Protein 8VGA (pdb70)

Radius of gyration: 30.08 Å; Cα contacts (8 Å, |Δi|>4): 1041; chains: 2; bounding box: 79×52×91 Å

Organism: Selaginella moellendorffii (NCBI:txid88036)

InterPro domains:
  IPR001019 Guanine nucleotide binding protein, alpha subunit [PF00503] (18-363)
  IPR001019 Guanine nucleotide binding protein, alpha subunit [PR00318] (39-54)
  IPR001019 Guanine nucleotide binding protein, alpha subunit [PR00318] (177-199)
  IPR001019 Guanine nucleotide binding protein, alpha subunit [PR00318] (206-223)
  IPR001019 Guanine nucleotide binding protein, alpha subunit [PR00318] (228-256)
  IPR001019 Guanine nucleotide binding protein, alpha subunit [PR00318] (274-283)
  IPR001019 Guanine nucleotide binding protein, alpha subunit [PS51882] (36-373)
  IPR001019 Guanine nucleotide binding protein, alpha subunit [PTHR10218] (12-364)
  IPR001019 Guanine nucleotide binding protein, alpha subunit [SM00275] (17-370)
  IPR001019 Guanine nucleotide binding protein, alpha subunit [cd00066] (38-361)
  IPR002976 Plant G-protein, alpha subunit [PR01242] (25-34)
  IPR002976 Plant G-protein, alpha subunit [PR01242] (75-88)
  IPR002976 Plant G-protein, alpha subunit [PR01242] (113-127)
  IPR002976 Plant G-protein, alpha subunit [PR01242] (261-272)
  IPR002976 Plant G-protein, alpha subunit [PR01242] (311-326)
  IPR011025 G protein alpha subunit, helical insertion [G3DSA:1.10.400.10] (66-190)
  IPR011025 G protein alpha subunit, helical insertion [SSF47895] (65-191)
  IPR027417 P-loop containing nucleoside triphosphate hydrolase [G3DSA:3.40.50.300] (39-362)
  IPR027417 P-loop containing nucleoside triphosphate hydrolase [SSF52540] (34-363)

Secondary structure (DSSP, 8-state):
-EEEEEEE-STTSSHHHHHHHHHHHHS----HHHHHTTHHHHHHHHHHHHHHHHHHHHHHHHH--SSTT---HHHHHHHHHHHHHHH-SS-----HHHHHHHHHHHTSHHHHHHHTTGGGTT--TTHHHHHHTHHHHTSTT----HHHHHH------SEEEEEEEETTEEEEEEEE--SGGGGGGGGGGGTTEEEEEEEEEGGGTT-B-SS-TTSBHHHHHHHHHHHHHTSGGGTT-EEEEEEE-HHHHHHHHHHS-GGGSGGGTT--PPPSSHHHHHHHHHHHHHHHHHHHHHHT-TTHHHH--EEEEE--TT-HHHHHHHHHHHHHHHHHHT--/--EEEEEEEESTTSSHHHHHHHHHHHHS----HHHHHTTHHHHHHHHHHHHHHHHHHHHHHHHH-TTSTT---HHHHHHHHHHHHHHHSSS-----HHHHHHHHHHHTSHHHHHHHHTGGGTT--TTHHHHHHTHHHHHSTT----HHHHHH------SEEEEEEEETTEEEEEEEE--SGGGGGGGGGGGTTEEEEEEEEETTGGG-B-SS-TTSBHHHHHHHHHHHHHTSGGGTT-EEEEEEE-HHHHHHHHHHS-GGGSGGGTT-----SSHHHHHHHHHHHHHHHHHHHHHHT-TTGGGT--EEEEE--TT-HHHHHHHHHHHHHHHHHTT--

Solvent-accessible surface area: 32639 Å² total; per-residue (Å²): 154,58,69,39,22,0,0,0,0,2,12,34,0,9,11,31,24,0,13,18,0,1,50,34,60,54,51,126,14,17,35,86,115,70,13,84,102,37,28,77,40,0,11,55,12,1,13,77,2,0,51,30,0,24,85,9,0,60,70,15,41,175,145,60,119,92,34,89,17,55,9,143,160,73,7,58,80,29,0,117,148,2,7,101,44,36,90,36,150,130,180,72,62,4,21,114,128,30,1,84,32,0,42,64,0,33,79,2,77,3,0,58,2,0,56,101,68,29,46,96,30,41,22,13,82,5,2,96,49,2,2,83,15,3,72,95,2,7,95,124,117,25,85,2,66,77,98,0,0,10,33,7,69,74,128,32,63,39,69,42,73,28,62,10,133,98,115,79,91,22,50,81,0,32,6,0,2,3,24,88,112,20,45,183,73,9,108,128,9,11,102,72,17,100,10,0,2,0,0,1,1,1,2,2,0,25,32,55,7,110,62,57,112,74,46,25,15,1,16,10,0,22,88,13,0,28,64,6,4,153,60,109,48,0,95,161,12,29,0,17,0,0,0,3,27,40,47,50,0,68,134,36,13,52,66,42,36,0,4,51,1,111,33,0,56,89,10,68,93,29,118,45,87,50,94,132,39,3,69,60,0,12,92,32,0,35,73,36,1,44,85,7,16,92,159,22,0,127,35,77,55,134,27,10,19,15,47,35,9,63,0,9,4,56,27,66,188,59,0,110,140,2,26,78,50,12,68,129,45,50,117,132,56,107,75,132,199,113,38,66,34,21,0,0,0,0,2,11,33,0,11,10,31,24,0,13,18,0,2,55,36,55,55,56,144,19,25,50,88,109,82,23,89,90,30,30,80,40,0,11,54,11,1,16,80,1,0,54,30,0,23,86,6,0,52,90,30,43,169,105,49,124,88,32,88,14,57,12,148,177,66,4,47,92,43,0,117,150,1,8,98,38,36,89,36,158,114,192,69,65,5,25,97,119,31,4,90,27,0,42,77,0,32,78,3,96,4,0,50,2,0,57,103,34,33,50,94,35,39,22,12,84,3,3,92,53,2,2,80,16,4,80,97,2,6,83,127,114,26,81,2,68,76,100,0,0,11,34,6,69,80,130,35,59,38,68,46,70,28,56,10,142,90,107,79,86,27,52,63,0,33,6,0,3,3,24,87,114,24,45,186,77,8,109,128,10,11,116,70,16,105,12,0,4,0,0,1,0,1,3,3,1,28,36,48,5,111,60,59,112,61,47,30,12,1,26,9,1,24,90,12,0,23,61,6,4,157,61,111,52,0,93,149,10,31,0,18,0,0,0,3,29,38,60,57,0,74,158,35,9,64,81,29,8,0,0,34,2,101,37,0,56,91,6,93,56,22,150,46,103,106,87,113,52,2,60,53,0,15,108,34,0,35,64,39,1,42,70,2,13,95,160,22,0,124,29,71,58,128,24,9,22,15,49,36,7,61,0,8,5,57,46,72,161,39,0,119,120,2,27,78,55,15,60,136,38,52,122,123,49,105,74,146

Foldseek 3Di:
DAAEEEEAFAAPLQQVLLVLLCCCPFHDDDDQVVLQVCLLLLQLLQLVQLQQLLVLLVVQCVVDVVPQSDWDVVLNVLSVVSNVVSVDPPRDGAADVNLVSLLVNCPTRNSVVSVVVCQLTVRQPCHCVCNVVVNLSHDPPRGDDSLSVSSRDDQFQDKDWDWGDDDNHIYIYIGWGRHPVRVVVVVVVLASHQEYAYRGELLQQSHADPVDRVHGSRVVRLVVLLVVLQDPSCQQHAYEYAHEPLVNLLVVCVPPPNCSHVVCVVPDADDDDSVVRSVVVVVVVVVVSVVSNPVRHVVAVVRYYYHYHYAYSSDSVRSVVVVVVVVVVCVVVVHD/DLAAEEEEAFAFPLQSVLLVLLCCVPFHVHDDQVVLQVCLVLLQLLLLVQLLQLLVLLVVVCVVPVVCQSPWDVVLNVLSVVSNVVSVDPDDDGAADVNLVSLLVNCPTRNSVVSVVVPQLTDRQPCNCVCSVVVNQSHDPPHGDDSLSVSSRDDQFQDKDWDWGDDDNHIYIYMDWGRHPVRCVVVVVVLANHQEYEYRAALQQQSHADPVDRVHRRNVVRLVVLLVVLLDPSCQQHAYEYAHEPLVNLLVVCVPDPSCVGPVCVVDDQDDDDSVVRSVSSVVVVVVVNVVSNPVSHVCAVVRYYYHYHHAYSSDSVRSVVVVVVVVVVCVVVVHD

Structure (mmCIF, N/CA/C/O backbone):
data_8VGA
#
_entry.id   8VGA
#
_cell.length_a   109.055
_cell.length_b   61.468
_cell.length_c   111.871
_cell.angle_alpha   90.000
_cell.angle_beta   115.230
_cell.angle_gamma   90.000
#
_symmetry.space_group_name_H-M   'P 1 21 1'
#
loop_
_entity.id
_entity.type
_entity.pdbx_description
1 polymer 'Guanine nucleotide-binding protein alpha subunit'
2 non-polymer 'MAGNESIUM ION'
3 non-polymer "5'-GUANOSINE-DIPHOSPHATE-MONOTHIOPHOSPHATE"
4 water water
#
loop_
_atom_site.group_PDB
_atom_site.id
_atom_site.type_symbol
_atom_site.label_atom_id
_atom_site.label_alt_id
_atom_site.label_comp_id
_atom_site.label_asym_id
_atom_site.label_entity_id
_atom_site.label_seq_id
_atom_site.pdbx_PDB_ins_code
_atom_site.Cartn_x
_atom_site.Cartn_y
_atom_site.Cartn_z
_atom_site.occupancy
_atom_site.B_iso_or_equiv
_atom_site.auth_seq_id
_atom_site.auth_comp_id
_atom_site.auth_asym_id
_atom_site.auth_atom_id
_atom_site.pdbx_PDB_model_num
ATOM 1 N N . ASN A 1 36 ? 140.16276 1.42981 131.09281 1.000 96.08645 36 ASN A N 1
ATOM 2 C CA . ASN A 1 36 ? 139.98561 1.33780 132.53748 1.000 98.58286 36 ASN A CA 1
ATOM 3 C C . ASN A 1 36 ? 141.27097 0.86238 133.22447 1.000 93.82423 36 ASN A C 1
ATOM 4 O O . ASN A 1 36 ? 141.63496 -0.31341 133.15139 1.000 98.75556 36 ASN A O 1
ATOM 9 N N . VAL A 1 37 ? 141.93249 1.78649 133.91903 1.000 81.07907 37 VAL A N 1
ATOM 10 C CA . VAL A 1 37 ? 143.30699 1.62534 134.37635 1.000 69.38183 37 VAL A CA 1
ATOM 11 C C . VAL A 1 37 ? 143.34675 1.73972 135.89606 1.000 68.04590 37 VAL A C 1
ATOM 12 O O . VAL A 1 37 ? 142.93659 2.76151 136.45726 1.000 73.09170 37 VAL A O 1
ATOM 16 N N . TYR A 1 38 ? 143.88535 0.71527 136.55384 1.000 62.83795 38 TYR A N 1
ATOM 17 C CA . TYR A 1 38 ? 143.95168 0.66082 138.00876 1.000 60.30118 38 TYR A CA 1
ATOM 18 C C . TYR A 1 38 ? 145.21691 1.36461 138.48687 1.000 59.55203 38 TYR A C 1
ATOM 19 O O . TYR A 1 38 ? 146.32694 0.98934 138.09195 1.000 60.48098 38 TYR A O 1
ATOM 28 N N . LYS A 1 39 ? 145.04429 2.39118 139.32835 1.000 57.45562 39 LYS A N 1
ATOM 29 C CA . LYS A 1 39 ? 146.14672 3.24136 139.77852 1.000 51.78338 39 LYS A CA 1
ATOM 30 C C . LYS A 1 39 ? 146.78876 2.68675 141.04521 1.000 48.76751 39 LYS A C 1
ATOM 31 O O . LYS A 1 39 ? 146.11435 2.49650 142.06259 1.000 50.51514 39 LYS A O 1
ATOM 37 N N . LEU A 1 40 ? 148.09441 2.46753 140.99078 1.000 46.64808 40 LEU A N 1
ATOM 38 C CA . LEU A 1 40 ? 148.87698 2.08420 142.15234 1.000 47.12785 40 LEU A CA 1
ATOM 39 C C . LEU A 1 40 ? 149.76667 3.24719 142.57814 1.000 49.81297 40 LEU A C 1
ATOM 40 O O . LEU A 1 40 ? 150.23201 4.03478 141.74405 1.000 51.98040 40 LEU A O 1
ATOM 45 N N . LEU A 1 41 ? 149.99349 3.35162 143.88940 1.000 43.07043 41 LEU A N 1
ATOM 46 C CA . LEU A 1 41 ? 150.68799 4.49184 144.47430 1.000 39.02301 41 LEU A CA 1
ATOM 47 C C . LEU A 1 41 ? 151.78238 3.98343 145.39426 1.000 41.79356 41 LEU A C 1
ATOM 48 O O . LEU A 1 41 ? 151.49662 3.30386 146.39003 1.000 42.75042 41 LEU A O 1
ATOM 53 N N . LEU A 1 42 ? 153.03262 4.29858 145.04932 1.000 38.22553 42 LEU A N 1
ATOM 54 C CA . LEU A 1 42 ? 154.16790 3.94612 145.88675 1.000 34.58843 42 LEU A CA 1
ATOM 55 C C . LEU A 1 42 ? 154.35716 5.02856 146.94643 1.000 34.97922 42 LEU A C 1
ATOM 56 O O . LEU A 1 42 ? 154.51194 6.21044 146.62365 1.000 36.30464 42 LEU A O 1
ATOM 61 N N . LEU A 1 43 ? 154.31754 4.62953 148.20893 1.000 36.42307 43 LEU A N 1
ATOM 62 C CA . LEU A 1 43 ? 154.48117 5.54729 149.31686 1.000 34.88691 43 LEU A CA 1
ATOM 63 C C . LEU A 1 43 ? 155.45305 4.93986 150.31865 1.000 39.32313 43 LEU A C 1
ATOM 64 O O . LEU A 1 43 ? 155.62511 3.71872 150.39565 1.000 45.49602 43 LEU A O 1
ATOM 69 N N . GLY A 1 44 ? 156.08031 5.80950 151.08465 1.000 34.98211 44 GLY A N 1
ATOM 70 C CA . GLY A 1 44 ? 156.98353 5.41736 152.14705 1.000 29.08456 44 GLY A CA 1
ATOM 71 C C . GLY A 1 44 ? 157.99019 6.52156 152.35257 1.000 37.38972 44 GLY A C 1
ATOM 72 O O . GLY A 1 44 ? 158.07310 7.46323 151.56906 1.000 44.22769 44 GLY A O 1
ATOM 73 N N . SER A 1 45 ? 158.74925 6.41026 153.44050 1.000 38.18781 45 SER A N 1
ATOM 74 C CA . SER A 1 45 ? 159.72143 7.44758 153.76407 1.000 34.09960 45 SER A CA 1
ATOM 75 C C . SER A 1 45 ? 160.92160 7.35986 152.82323 1.000 41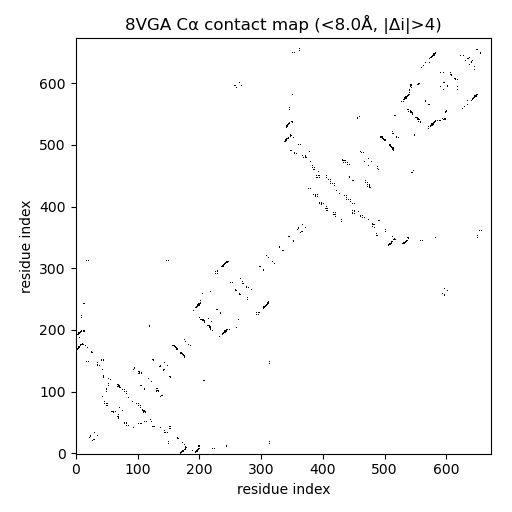.16526 45 SER A C 1
ATOM 76 O O . SER A 1 45 ? 161.01190 6.48917 151.95223 1.000 38.44433 45 SER A O 1
ATOM 79 N N . GLY A 1 46 ? 161.85439 8.28979 152.98031 1.000 40.13722 46 GLY A N 1
ATOM 80 C CA . GLY A 1 46 ? 162.92201 8.40433 152.01321 1.000 40.83725 46 GLY A CA 1
ATOM 81 C C . GLY A 1 46 ? 163.87158 7.22561 152.10382 1.000 42.05814 46 GLY A C 1
ATOM 82 O O . GLY A 1 46 ? 164.22234 6.76534 153.19198 1.000 38.27533 46 GLY A O 1
ATOM 83 N N . GLU A 1 47 ? 164.29907 6.75106 150.93239 1.000 35.91359 47 GLU A N 1
ATOM 84 C CA . GLU A 1 47 ? 165.12847 5.55848 150.76483 1.000 50.13560 47 GLU A CA 1
ATOM 85 C C . GLU A 1 47 ? 164.48952 4.27821 151.30118 1.000 47.24572 47 GLU A C 1
ATOM 86 O O . GLU A 1 47 ? 165.21140 3.34094 151.65332 1.000 46.78517 47 GLU A O 1
ATOM 92 N N . SER A 1 48 ? 163.15435 4.20374 151.38236 1.000 41.00859 48 SER A N 1
ATOM 93 C CA . SER A 1 48 ? 162.51305 2.93805 151.73005 1.000 39.72907 48 SER A CA 1
ATOM 94 C C . SER A 1 48 ? 162.58111 1.93672 150.58320 1.000 43.81565 48 SER A C 1
ATOM 95 O O . SER A 1 48 ? 162.50689 0.72902 150.83094 1.000 44.81048 48 SER A O 1
ATOM 98 N N . GLY A 1 49 ? 162.72126 2.41666 149.34009 1.000 41.63501 49 GLY A N 1
ATOM 99 C CA . GLY A 1 49 ? 162.87208 1.57234 148.16569 1.000 37.08150 49 GLY A CA 1
ATOM 100 C C . GLY A 1 49 ? 161.87433 1.81806 147.03846 1.000 37.99544 49 GLY A C 1
ATOM 101 O O . GLY A 1 49 ? 161.86965 1.06890 146.05474 1.000 41.54827 49 GLY A O 1
ATOM 102 N N . LYS A 1 50 ? 161.02991 2.85456 147.14981 1.000 35.86212 50 LYS A N 1
ATOM 103 C CA . LYS A 1 50 ? 159.94411 3.04551 146.18112 1.000 42.27523 50 LYS A CA 1
ATOM 104 C C . LYS A 1 50 ? 160.44207 3.12569 144.73965 1.000 43.56195 50 LYS A C 1
ATOM 105 O O . LYS A 1 50 ? 159.86012 2.51443 143.83916 1.000 41.75727 50 LYS A O 1
ATOM 111 N N . SER A 1 51 ? 161.50507 3.88927 144.49243 1.000 47.60804 51 SER A N 1
ATOM 112 C CA . SER A 1 51 ? 162.00500 3.98849 143.12645 1.000 48.10943 51 SER A CA 1
ATOM 113 C C . SER A 1 51 ? 162.63310 2.68262 142.64505 1.000 43.21259 51 SER A C 1
ATOM 114 O O . SER A 1 51 ? 162.51293 2.34909 141.46071 1.000 43.37713 51 SER A O 1
ATOM 117 N N . THR A 1 52 ? 163.31065 1.93873 143.52886 1.000 39.78744 52 THR A N 1
ATOM 118 C CA . THR A 1 52 ? 163.84487 0.63852 143.13401 1.000 42.69857 52 THR A CA 1
ATOM 119 C C . THR A 1 52 ? 162.72032 -0.32148 142.73874 1.000 46.79077 52 THR A C 1
ATOM 120 O O . THR A 1 52 ? 162.83549 -1.05851 141.74711 1.000 45.69389 52 THR A O 1
ATOM 124 N N . ILE A 1 53 ? 161.61341 -0.30658 143.48952 1.000 43.15373 53 ILE A N 1
ATOM 125 C CA . ILE A 1 53 ? 160.45859 -1.10875 143.10757 1.000 42.82588 53 ILE A CA 1
ATOM 126 C C . ILE A 1 53 ? 159.90351 -0.62543 141.78003 1.000 45.89388 53 ILE A C 1
ATOM 127 O O . ILE A 1 53 ? 159.53368 -1.43304 140.91357 1.000 46.29589 53 ILE A O 1
ATOM 132 N N . PHE A 1 54 ? 159.85479 0.70083 141.60134 1.000 45.04666 54 PHE A N 1
ATOM 133 C CA . PHE A 1 54 ? 159.37160 1.31221 140.36442 1.000 45.10548 54 PHE A CA 1
ATOM 134 C C . PHE A 1 54 ? 160.15966 0.81388 139.14810 1.000 49.74493 54 PHE A C 1
ATOM 135 O O . PHE A 1 54 ? 159.56795 0.43261 138.13070 1.000 47.57823 54 PHE A O 1
ATOM 143 N N . LYS A 1 55 ? 161.50207 0.81238 139.23047 1.000 51.51198 55 LYS A N 1
ATOM 144 C CA . LYS A 1 55 ? 162.30756 0.25852 138.13823 1.000 53.20640 55 LYS A CA 1
ATOM 145 C C . LYS A 1 55 ? 162.05271 -1.23353 137.97458 1.000 54.19287 55 LYS A C 1
ATOM 146 O O . LYS A 1 55 ? 161.96405 -1.74271 136.84914 1.000 55.73335 55 LYS A O 1
ATOM 152 N N . GLN A 1 56 ? 161.95065 -1.94826 139.09807 1.000 48.89533 56 GLN A N 1
ATOM 153 C CA . GLN A 1 56 ? 161.71638 -3.38576 139.06828 1.000 50.85377 56 GLN A CA 1
ATOM 154 C C . GLN A 1 56 ? 160.42765 -3.72309 138.33211 1.000 51.61157 56 GLN A C 1
ATOM 155 O O . GLN A 1 56 ? 160.34964 -4.73708 137.62521 1.000 56.69973 56 GLN A O 1
ATOM 161 N N . ILE A 1 57 ? 159.40993 -2.87373 138.48125 1.000 47.80631 57 ILE A N 1
ATOM 162 C CA . ILE A 1 57 ? 158.16428 -3.04675 137.74622 1.000 48.77335 57 ILE A CA 1
ATOM 163 C C . ILE A 1 57 ? 158.40657 -2.87901 136.25091 1.000 51.87627 57 ILE A C 1
ATOM 164 O O . ILE A 1 57 ? 157.90853 -3.66483 135.43664 1.000 56.50592 57 ILE A O 1
ATOM 169 N N . LYS A 1 58 ? 159.17977 -1.85883 135.86538 1.000 49.95656 58 LYS A N 1
ATOM 170 C CA . LYS A 1 58 ? 159.51814 -1.68298 134.45777 1.000 52.33720 58 LYS A CA 1
ATOM 171 C C . LYS A 1 58 ? 160.27918 -2.88866 133.92289 1.000 54.88834 58 LYS A C 1
ATOM 172 O O . LYS A 1 58 ? 160.07936 -3.30771 132.77443 1.000 56.14819 58 LYS A O 1
ATOM 178 N N . LEU A 1 59 ? 161.15668 -3.46510 134.73897 1.000 52.37895 59 LEU A N 1
ATOM 179 C CA . LEU A 1 59 ? 161.96344 -4.57479 134.25026 1.000 52.43634 59 LEU A CA 1
ATOM 180 C C . LEU A 1 59 ? 161.12403 -5.83206 134.07378 1.000 57.14451 59 LEU A C 1
ATOM 181 O O . LEU A 1 59 ? 161.28743 -6.55764 133.08424 1.000 54.23364 59 LEU A O 1
ATOM 186 N N . LEU A 1 60 ? 160.19542 -6.08835 135.00221 1.000 52.55720 60 LEU A N 1
ATOM 187 C CA . LEU A 1 60 ? 159.44969 -7.34286 134.96711 1.000 53.30431 60 LEU A CA 1
ATOM 188 C C . LEU A 1 60 ? 158.28619 -7.29962 133.98308 1.000 56.40288 60 LEU A C 1
ATOM 189 O O . LEU A 1 60 ? 158.09134 -8.25445 133.22031 1.000 61.81263 60 LEU A O 1
ATOM 194 N N . TYR A 1 61 ? 157.50386 -6.21150 133.97618 1.000 54.15080 61 TYR A N 1
ATOM 195 C CA . TYR A 1 61 ? 156.24455 -6.18373 133.23261 1.000 55.65443 61 TYR A CA 1
ATOM 196 C C . TYR A 1 61 ? 156.34222 -5.52353 131.86514 1.000 57.32309 61 TYR A C 1
ATOM 197 O O . TYR A 1 61 ? 155.50384 -5.80099 131.00158 1.000 63.11782 61 TYR A O 1
ATOM 206 N N . ASN A 1 62 ? 157.30728 -4.64600 131.65053 1.000 60.20888 62 ASN A N 1
ATOM 207 C CA . ASN A 1 62 ? 157.56850 -4.07339 130.33467 1.000 68.22930 62 ASN A CA 1
ATOM 208 C C . ASN A 1 62 ? 158.98268 -4.44615 129.90839 1.000 78.65800 62 ASN A C 1
ATOM 209 O O . ASN A 1 62 ? 159.65002 -5.27317 130.53764 1.000 82.08111 62 ASN A O 1
ATOM 214 N N . THR A 1 63 ? 159.41250 -3.85349 128.79963 1.000 87.59490 63 THR A N 1
ATOM 215 C CA . THR A 1 63 ? 160.76084 -3.32008 128.70713 1.000 94.61260 63 THR A CA 1
ATOM 216 C C . THR A 1 63 ? 160.70738 -1.94019 129.34594 1.000 106.07403 63 THR A C 1
ATOM 217 O O . THR A 1 63 ? 159.88936 -1.10418 128.94630 1.000 112.38898 63 THR A O 1
ATOM 221 N N . GLY A 1 64 ? 161.58395 -1.67747 130.30898 1.000 108.35262 64 GLY A N 1
ATOM 222 C CA . GLY A 1 64 ? 162.81226 -2.40971 130.50885 1.000 109.01241 64 GLY A CA 1
ATOM 223 C C . GLY A 1 64 ? 163.83514 -1.36932 130.10641 1.000 109.81710 64 GLY A C 1
ATOM 224 O O . GLY A 1 64 ? 163.48330 -0.20493 129.91573 1.000 111.10019 64 GLY A O 1
ATOM 225 N N . PHE A 1 65 ? 165.09299 -1.76285 129.97257 1.000 108.82140 65 PHE A N 1
ATOM 226 C CA . PHE A 1 65 ? 166.12773 -0.84602 129.52595 1.000 106.92836 65 PHE A CA 1
ATOM 227 C C . PHE A 1 65 ? 167.04616 -1.62381 128.60428 1.000 113.57813 65 PHE A C 1
ATOM 228 O O . PHE A 1 65 ? 167.42471 -2.75545 128.91857 1.000 116.94383 65 PHE A O 1
ATOM 236 N N . GLY A 1 66 ? 167.41344 -1.02354 127.47773 1.000 116.60199 66 GLY A N 1
ATOM 237 C CA . GLY A 1 66 ? 167.18875 0.38044 127.20116 1.000 114.95028 66 GLY A CA 1
ATOM 238 C C . GLY A 1 66 ? 168.56838 1.00810 127.16268 1.000 119.34820 66 GLY A C 1
ATOM 239 O O . GLY A 1 66 ? 168.86137 1.91630 127.93825 1.000 121.95215 66 GLY A O 1
ATOM 240 N N . VAL A 1 67 ? 169.41257 0.50890 126.25144 1.000 92.05846 67 VAL A N 1
ATOM 241 C CA . VAL A 1 67 ? 170.85642 0.74170 126.33187 1.000 88.75177 67 VAL A CA 1
ATOM 242 C C . VAL A 1 67 ? 171.19848 2.22803 126.27888 1.000 84.43053 67 VAL A C 1
ATOM 243 O O . VAL A 1 67 ? 172.13916 2.68171 126.94453 1.000 77.91432 67 VAL A O 1
ATOM 247 N N . GLU A 1 68 ? 170.44486 3.01307 125.51332 1.000 88.39508 68 GLU A N 1
ATOM 248 C CA . GLU A 1 68 ? 170.63416 4.45584 125.56948 1.000 92.64075 68 GLU A CA 1
ATOM 249 C C . GLU A 1 68 ? 170.27574 4.99796 126.94966 1.000 92.07935 68 GLU A C 1
ATOM 250 O O . GLU A 1 68 ? 171.02080 5.79857 127.52929 1.000 90.18080 68 GLU A O 1
ATOM 256 N N . GLU A 1 69 ? 169.14357 4.55746 127.50273 1.000 96.24703 69 GLU A N 1
ATOM 257 C CA . GLU A 1 69 ? 168.74550 5.02009 128.82588 1.000 92.94645 69 GLU A CA 1
ATOM 258 C C . GLU A 1 69 ? 169.58987 4.39179 129.93255 1.000 84.37805 69 GLU A C 1
ATOM 259 O O . GLU A 1 69 ? 169.73614 4.99719 130.99865 1.000 91.43279 69 GLU A O 1
ATOM 265 N N . LEU A 1 70 ? 170.16590 3.20770 129.70118 1.000 71.61378 70 LEU A N 1
ATOM 266 C CA . LEU A 1 70 ? 171.15294 2.67352 130.63647 1.000 60.48095 70 LEU A CA 1
ATOM 267 C C . LEU A 1 70 ? 172.38845 3.56339 130.68997 1.000 60.38128 70 LEU A C 1
ATOM 268 O O . LEU A 1 70 ? 172.94833 3.80690 131.76599 1.000 56.23105 70 LEU A O 1
ATOM 273 N N . LYS A 1 71 ? 172.83387 4.05943 129.53755 1.000 62.00666 71 LYS A N 1
ATOM 274 C CA . LYS A 1 71 ? 174.01215 4.91075 129.55076 1.000 64.36433 71 LYS A CA 1
ATOM 275 C C . LYS A 1 71 ? 173.74595 6.23101 130.26871 1.000 66.75920 71 LYS A C 1
ATOM 276 O O . LYS A 1 71 ? 174.66864 6.79878 130.86473 1.000 67.86863 71 LYS A O 1
ATOM 282 N N . ASN A 1 72 ? 172.49966 6.71995 130.26608 1.000 65.94262 72 ASN A N 1
ATOM 283 C CA . ASN A 1 72 ? 172.21946 7.95413 130.99587 1.000 65.14421 72 ASN A CA 1
ATOM 284 C C . ASN A 1 72 ? 172.32692 7.79111 132.50447 1.000 59.33205 72 ASN A C 1
ATOM 285 O O . ASN A 1 72 ? 172.29989 8.80063 133.21453 1.000 63.41631 72 ASN A O 1
ATOM 290 N N . TYR A 1 73 ? 172.46664 6.56698 133.00764 1.000 51.34832 73 TYR A N 1
ATOM 291 C CA . TYR A 1 73 ? 172.68297 6.34409 134.43070 1.000 51.61946 73 TYR A CA 1
ATOM 292 C C . TYR A 1 73 ? 174.15622 6.37573 134.83892 1.000 54.48623 73 TYR A C 1
ATOM 293 O O . TYR A 1 73 ? 174.44670 6.36523 136.04113 1.000 60.37207 73 TYR A O 1
ATOM 302 N N . THR A 1 74 ? 175.08784 6.38874 133.88266 1.000 48.38596 74 THR A N 1
ATOM 303 C CA . THR A 1 74 ? 176.50397 6.53270 134.22130 1.000 44.92496 74 THR A CA 1
ATOM 304 C C . THR A 1 74 ? 176.79107 7.77194 135.07038 1.000 50.61242 74 THR A C 1
ATOM 305 O O . THR A 1 74 ? 177.44593 7.63264 136.11826 1.000 53.98840 74 THR A O 1
ATOM 309 N N . PRO A 1 75 ? 176.34220 8.98511 134.71282 1.000 48.07975 75 PRO A N 1
ATOM 310 C CA . PRO A 1 75 ? 176.61791 10.13513 135.59519 1.000 45.15883 75 PRO A CA 1
ATOM 311 C C . PRO A 1 75 ? 176.04184 9.98472 136.98134 1.000 48.72816 75 PRO A C 1
ATOM 312 O O . PRO A 1 75 ? 176.66102 10.44617 137.94837 1.000 49.93089 75 PRO A O 1
ATOM 316 N N . VAL A 1 76 ? 174.87176 9.35419 137.10968 1.000 53.31416 76 VAL A N 1
ATOM 317 C CA . VAL A 1 76 ? 174.28741 9.12172 138.42901 1.000 49.14855 76 VAL A CA 1
ATOM 318 C C . VAL A 1 76 ? 175.16819 8.18727 139.24128 1.000 48.66722 76 VAL A C 1
ATOM 319 O O . VAL A 1 76 ? 175.42710 8.41597 140.43025 1.000 48.04596 76 VAL A O 1
ATOM 323 N N . ILE A 1 77 ? 175.62485 7.10585 138.61281 1.000 48.43974 77 ILE A N 1
ATOM 324 C CA . ILE A 1 77 ? 176.41191 6.11444 139.33274 1.000 47.45699 77 ILE A CA 1
ATOM 325 C C . ILE A 1 77 ? 177.73179 6.72670 139.77672 1.000 50.03594 77 ILE A C 1
ATOM 326 O O . ILE A 1 77 ? 178.17378 6.53611 140.91811 1.000 50.02864 77 ILE A O 1
ATOM 331 N N . HIS A 1 78 ? 178.35062 7.52291 138.90331 1.000 48.03428 78 HIS A N 1
ATOM 332 C CA . HIS A 1 78 ? 179.59179 8.19374 139.26968 1.000 45.09650 78 HIS A CA 1
ATOM 333 C C . HIS A 1 78 ? 179.35959 9.16770 140.41439 1.000 46.91875 78 HIS A C 1
ATOM 334 O O . HIS A 1 78 ? 180.12691 9.20207 141.38311 1.000 46.54505 78 HIS A O 1
ATOM 341 N N . ALA A 1 79 ? 178.28327 9.95431 140.32450 1.000 45.94955 79 ALA A N 1
ATOM 342 C CA . ALA A 1 79 ? 177.92704 10.85769 141.40967 1.000 41.75446 79 ALA A CA 1
ATOM 343 C C . ALA A 1 79 ? 177.77510 10.10967 142.72873 1.000 44.47427 79 ALA A C 1
ATOM 344 O O . ALA A 1 79 ? 178.22808 10.60437 143.77128 1.000 47.35499 79 ALA A O 1
ATOM 346 N N . ASN A 1 80 ? 177.15361 8.90789 142.70358 1.000 40.61353 80 ASN A N 1
ATOM 347 C CA . ASN A 1 80 ? 176.97573 8.14078 143.93971 1.000 41.57101 80 ASN A CA 1
ATOM 348 C C . ASN A 1 80 ? 178.31223 7.76289 144.54857 1.000 42.99936 80 ASN A C 1
ATOM 349 O O . ASN A 1 80 ? 178.47899 7.79694 145.77655 1.000 43.40658 80 ASN A O 1
ATOM 354 N N . VAL A 1 81 ? 179.26570 7.37628 143.69256 1.000 41.44255 81 VAL A N 1
ATOM 355 C CA . VAL A 1 81 ? 180.60783 7.00952 144.12624 1.000 40.09192 81 VAL A CA 1
ATOM 356 C C . VAL A 1 81 ? 181.29750 8.20063 144.78016 1.000 42.15223 81 VAL A C 1
ATOM 357 O O . VAL A 1 81 ? 181.79983 8.10934 145.90881 1.000 42.96810 81 VAL A O 1
ATOM 361 N N . TYR A 1 82 ? 181.32369 9.33560 144.07949 1.000 40.25034 82 TYR A N 1
ATOM 362 C CA . TYR A 1 82 ? 181.89972 10.55517 144.63915 1.000 41.41744 82 TYR A CA 1
ATOM 363 C C . TYR A 1 82 ? 181.27967 10.90300 145.98077 1.000 44.99090 82 TYR A C 1
ATOM 364 O O . TYR A 1 82 ? 181.98302 11.31822 146.90871 1.000 46.61644 82 TYR A O 1
ATOM 373 N N . GLN A 1 83 ? 179.95727 10.73954 146.09795 1.000 42.24946 83 GLN A N 1
ATOM 374 C CA . GLN A 1 83 ? 179.26593 11.08161 147.33351 1.000 41.62196 83 GLN A CA 1
ATOM 375 C C . GLN A 1 83 ? 179.60577 10.10068 148.45566 1.000 46.52544 83 GLN A C 1
ATOM 376 O O . GLN A 1 83 ? 179.70998 10.50049 149.62292 1.000 51.53554 83 GLN A O 1
ATOM 382 N N . ALA A 1 84 ? 179.78460 8.81399 148.13178 1.000 43.39509 84 ALA A N 1
ATOM 383 C CA . ALA A 1 84 ? 180.14533 7.85323 149.17398 1.000 44.20834 84 ALA A CA 1
ATOM 384 C C . ALA A 1 84 ? 181.53841 8.14575 149.72040 1.000 48.07720 84 ALA A C 1
ATOM 385 O O . ALA A 1 84 ? 181.75086 8.12560 150.93961 1.000 49.15449 84 ALA A O 1
ATOM 387 N N . ILE A 1 85 ? 182.49824 8.43730 148.82798 1.000 45.79884 85 ILE A N 1
ATOM 388 C CA . ILE A 1 85 ? 183.85212 8.76632 149.26697 1.000 42.30244 85 ILE A CA 1
ATOM 389 C C . ILE A 1 85 ? 183.83543 10.01599 150.13781 1.000 43.24087 85 ILE A C 1
ATOM 390 O O . ILE A 1 85 ? 184.50026 10.07714 151.18017 1.000 41.91333 85 ILE A O 1
ATOM 395 N N . LYS A 1 86 ? 183.04310 11.01459 149.74844 1.000 39.84958 86 LYS A N 1
ATOM 396 C CA . LYS A 1 86 ? 182.95841 12.23591 150.53346 1.000 45.65578 86 LYS A CA 1
ATOM 397 C C . LYS A 1 86 ? 182.45548 11.94683 151.93921 1.000 48.82847 86 LYS A C 1
ATOM 398 O O . LYS A 1 86 ? 183.02910 12.41270 152.93111 1.000 51.77566 86 LYS A O 1
ATOM 404 N N . ILE A 1 87 ? 181.38759 11.16720 152.04930 1.000 47.92498 87 ILE A N 1
ATOM 405 C CA . ILE A 1 87 ? 180.81288 10.94476 153.36805 1.000 51.79894 87 ILE A CA 1
ATOM 406 C C . ILE A 1 87 ? 181.70996 10.04462 154.20654 1.000 51.96103 87 ILE A C 1
ATOM 407 O O . ILE A 1 87 ? 181.87133 10.26963 155.41161 1.000 53.54159 87 ILE A O 1
ATOM 412 N N . LEU A 1 88 ? 182.34745 9.04943 153.58079 1.000 48.07068 88 LEU A N 1
ATOM 413 C CA . LEU A 1 88 ? 183.33230 8.23746 154.29336 1.000 51.08714 88 LEU A CA 1
ATOM 414 C C . LEU A 1 88 ? 184.50551 9.08907 154.76434 1.000 54.03259 88 LEU A C 1
ATOM 415 O O . LEU A 1 88 ? 184.93871 8.98848 155.91830 1.000 54.49177 88 LEU A O 1
ATOM 420 N N . TYR A 1 89 ? 185.03415 9.93983 153.87785 1.000 51.47875 89 TYR A N 1
ATOM 421 C CA . TYR A 1 89 ? 186.21567 10.72080 154.22063 1.000 51.39262 89 TYR A CA 1
ATOM 422 C C . TYR A 1 89 ? 185.91062 11.72761 155.32406 1.000 52.25175 89 TYR A C 1
ATOM 423 O O . TYR A 1 89 ? 186.69466 11.88608 156.27033 1.000 49.56264 89 TYR A O 1
ATOM 432 N N . GLU A 1 90 ? 184.77014 12.40611 155.23172 1.000 51.72397 90 GLU A N 1
ATOM 433 C CA . GLU A 1 90 ? 184.41669 13.35847 156.27411 1.000 54.24641 90 GLU A CA 1
ATOM 434 C C . GLU A 1 90 ? 184.05423 12.64969 157.56801 1.000 53.85218 90 GLU A C 1
ATOM 435 O O . GLU A 1 90 ? 184.43778 13.09500 158.65874 1.000 51.99553 90 GLU A O 1
ATOM 441 N N . GLY A 1 91 ? 183.33005 11.53618 157.46626 1.000 55.02590 91 GLY A N 1
ATOM 442 C CA . GLY A 1 91 ? 182.97543 10.78605 158.66174 1.000 57.87083 91 GLY A CA 1
ATOM 443 C C . GLY A 1 91 ? 184.18506 10.18342 159.34944 1.000 59.60981 91 GLY A C 1
ATOM 444 O O . GLY A 1 91 ? 184.24566 10.13353 160.58237 1.000 60.41128 91 GLY A O 1
ATOM 445 N N . CYS A 1 92 ? 185.16168 9.71332 158.56118 1.000 56.53558 92 CYS A N 1
ATOM 446 C CA . CYS A 1 92 ? 186.41747 9.24007 159.13211 1.000 55.08652 92 CYS A CA 1
ATOM 447 C C . CYS A 1 92 ? 187.12354 10.34073 159.90554 1.000 59.05818 92 CYS A C 1
ATOM 448 O O . CYS A 1 92 ? 187.62322 10.10458 161.00987 1.000 62.71916 92 CYS A O 1
ATOM 451 N N . LEU A 1 93 ? 187.18642 11.54879 159.33401 1.000 60.03768 93 LEU A N 1
ATOM 452 C CA . LEU A 1 93 ? 187.84695 12.66199 160.00949 1.000 60.09672 93 LEU A CA 1
ATOM 453 C C . LEU A 1 93 ? 187.13462 13.03057 161.30272 1.000 68.61357 93 LEU A C 1
ATOM 454 O O . LEU A 1 93 ? 187.77979 13.40734 162.28759 1.000 74.86913 93 LEU A O 1
ATOM 459 N N . ASP A 1 94 ? 185.80553 12.93619 161.32337 1.000 71.72462 94 ASP A N 1
ATOM 460 C CA . ASP A 1 94 ? 185.09379 13.23261 162.56005 1.000 81.08617 94 ASP A CA 1
ATOM 461 C C . ASP A 1 94 ? 185.25644 12.11096 163.58425 1.000 83.65594 94 ASP A C 1
ATOM 462 O O . ASP A 1 94 ? 185.42835 12.37997 164.77868 1.000 89.85905 94 ASP A O 1
ATOM 467 N N . LEU A 1 95 ? 185.20448 10.85267 163.13587 1.000 76.69617 95 LEU A N 1
ATOM 468 C CA . LEU A 1 95 ? 185.43497 9.72350 164.03158 1.000 72.32186 95 LEU A CA 1
ATOM 469 C C . LEU A 1 95 ? 186.84750 9.73964 164.61091 1.000 76.68243 95 LEU A C 1
ATOM 470 O O . LEU A 1 95 ? 187.08802 9.18975 165.69168 1.000 79.86902 95 LEU A O 1
ATOM 475 N N . GLN A 1 96 ? 187.79653 10.34884 163.90850 1.000 76.76161 96 GLN A N 1
ATOM 476 C CA . GLN A 1 96 ? 189.13188 10.49992 164.46727 1.000 77.91844 96 GLN A CA 1
ATOM 477 C C . GLN A 1 96 ? 189.18401 11.62673 165.49188 1.000 76.65708 96 GLN A C 1
ATOM 478 O O . GLN A 1 96 ? 189.94932 11.55043 166.45884 1.000 81.32088 96 GLN A O 1
ATOM 484 N N . LYS A 1 97 ? 188.36865 12.66402 165.30744 1.000 75.17511 97 LYS A N 1
ATOM 485 C CA . LYS A 1 97 ? 188.30108 13.73605 166.29173 1.000 82.30394 97 LYS A CA 1
ATOM 486 C C . LYS A 1 97 ? 187.82093 13.20690 167.63991 1.000 87.21950 97 LYS A C 1
ATOM 487 O O . LYS A 1 97 ? 188.36868 13.57037 168.68980 1.000 88.09112 97 LYS A O 1
ATOM 493 N N . LYS A 1 98 ? 186.81016 12.32450 167.62388 1.000 90.01247 98 LYS A N 1
ATOM 494 C CA . LYS A 1 98 ? 186.26081 11.76261 168.85704 1.000 97.21683 98 LYS A CA 1
ATOM 495 C C . LYS A 1 98 ? 187.18853 10.72615 169.48293 1.000 106.43687 98 LYS A C 1
ATOM 496 O O . LYS A 1 98 ? 187.18932 10.55617 170.70809 1.000 110.24292 98 LYS A O 1
ATOM 502 N N . ASP A 1 99 ? 187.96897 10.01904 168.66713 1.000 111.52635 99 ASP A N 1
ATOM 503 C CA . ASP A 1 99 ? 188.73097 8.85407 169.11898 1.000 120.40011 99 ASP A CA 1
ATOM 504 C C . ASP A 1 99 ? 190.07393 8.86065 168.39403 1.000 123.05671 99 ASP A C 1
ATOM 505 O O . ASP A 1 99 ? 190.15830 8.48575 167.21916 1.000 124.63143 99 ASP A O 1
ATOM 510 N N . VAL A 1 100 ? 191.12346 9.28355 169.09325 1.000 123.05529 100 VAL A N 1
ATOM 511 C CA . VAL A 1 100 ? 192.46608 9.13486 168.55026 1.000 118.93545 100 VAL A CA 1
ATOM 512 C C . VAL A 1 100 ? 193.07554 7.88592 169.17660 1.000 125.89468 100 VAL A C 1
ATOM 513 O O . VAL A 1 100 ? 194.02782 7.96529 169.96076 1.000 131.90294 100 VAL A O 1
ATOM 517 N N . SER A 1 101 ? 192.49892 6.72362 168.85072 1.000 124.52955 101 SER A N 1
ATOM 518 C CA . SER A 1 101 ? 193.05835 5.44558 169.28859 1.000 124.10481 101 SER A CA 1
ATOM 519 C C . SER A 1 101 ? 194.42732 5.16706 168.66316 1.000 122.70441 101 SER A C 1
ATOM 520 O O . SER A 1 101 ? 195.37557 4.84120 169.38619 1.000 128.56976 101 SER A O 1
ATOM 523 N N . GLY A 1 102 ? 194.57510 5.27454 167.33238 1.000 114.25870 102 GLY A N 1
ATOM 524 C CA . GLY A 1 102 ? 193.59428 5.74346 166.36619 1.000 105.73635 102 GLY A CA 1
ATOM 525 C C . GLY A 1 102 ? 193.11267 4.73632 165.33772 1.000 99.11367 102 GLY A C 1
ATOM 526 O O . GLY A 1 102 ? 193.68886 4.60321 164.25172 1.000 95.60595 102 GLY A O 1
ATOM 527 N N . GLU A 1 103 ? 192.03058 4.03449 165.68387 1.000 94.46138 103 GLU A N 1
ATOM 528 C CA . GLU A 1 103 ? 191.37425 3.14864 164.73261 1.000 89.25105 103 GLU A CA 1
ATOM 529 C C . GLU A 1 103 ? 190.81526 3.90454 163.52613 1.000 78.29609 103 GLU A C 1
ATOM 530 O O . GLU A 1 103 ? 190.52455 3.28590 162.49465 1.000 74.42261 103 GLU A O 1
ATOM 536 N N . TYR A 1 104 ? 190.66642 5.22628 163.61929 1.000 69.51247 104 TYR A N 1
ATOM 537 C CA . TYR A 1 104 ? 190.05645 6.00350 162.54895 1.000 62.63157 104 TYR A CA 1
ATOM 538 C C . TYR A 1 104 ? 191.04137 6.99016 161.92333 1.000 61.07166 104 TYR A C 1
ATOM 539 O O . TYR A 1 104 ? 190.63331 8.02409 161.39879 1.000 57.90994 104 TYR A O 1
ATOM 548 N N . THR A 1 105 ? 192.34209 6.68867 161.95088 1.000 66.75935 105 THR A N 1
ATOM 549 C CA . THR A 1 105 ? 193.34628 7.55215 161.32785 1.000 69.12390 105 THR A CA 1
ATOM 550 C C . THR A 1 105 ? 193.78303 6.92768 160.00349 1.000 65.88643 105 THR A C 1
ATOM 551 O O . THR A 1 105 ? 194.35980 5.83715 159.98035 1.000 64.83205 105 THR A O 1
ATOM 555 N N . MET A 1 106 ? 193.50053 7.62086 158.90299 1.000 68.14492 106 MET A N 1
ATOM 556 C CA . MET A 1 106 ? 193.87550 7.15493 157.57411 1.000 68.26334 106 MET A CA 1
ATOM 557 C C . MET A 1 106 ? 195.36531 7.36434 157.30748 1.000 69.01141 106 MET A C 1
ATOM 558 O O . MET A 1 106 ? 195.99902 8.27098 157.85927 1.000 69.89131 106 MET A O 1
ATOM 563 N N . ARG A 1 107 ? 195.92077 6.50506 156.44959 1.000 68.78967 107 ARG A N 1
ATOM 564 C CA . ARG A 1 107 ? 197.22594 6.76084 155.84614 1.000 69.18002 107 ARG A CA 1
ATOM 565 C C . ARG A 1 107 ? 197.24520 8.14828 155.21807 1.000 62.89538 107 ARG A C 1
ATOM 566 O O . ARG A 1 107 ? 196.32822 8.51524 154.47629 1.000 62.97937 107 ARG A O 1
ATOM 574 N N . ARG A 1 108 ? 198.29009 8.92589 155.51587 1.000 65.03751 108 ARG A N 1
ATOM 575 C CA . ARG A 1 108 ? 198.29533 10.31507 155.05804 1.000 70.66993 108 ARG A CA 1
ATOM 576 C C . ARG A 1 108 ? 198.13044 10.41181 153.53762 1.000 70.02539 108 ARG A C 1
ATOM 577 O O . ARG A 1 108 ? 197.45913 11.32920 153.04981 1.000 69.44550 108 ARG A O 1
ATOM 585 N N . GLU A 1 109 ? 198.64195 9.43405 152.78387 1.000 68.82663 109 GLU A N 1
ATOM 586 C CA . GLU A 1 109 ? 198.37321 9.39673 151.34833 1.000 65.90619 109 GLU A CA 1
ATOM 587 C C . GLU A 1 109 ? 196.87336 9.35211 151.05363 1.000 62.33902 109 GLU A C 1
ATOM 588 O O . GLU A 1 109 ? 196.36150 10.14533 150.25474 1.000 59.27736 109 GLU A O 1
ATOM 594 N N . ASN A 1 110 ? 196.14403 8.44159 151.69985 1.000 60.54669 110 ASN A N 1
ATOM 595 C CA . ASN A 1 110 ? 194.71612 8.33083 151.41333 1.000 57.60235 110 ASN A CA 1
ATOM 596 C C . ASN A 1 110 ? 193.93200 9.49389 151.99755 1.000 56.70292 110 ASN A C 1
ATOM 597 O O . ASN A 1 110 ? 192.86792 9.83804 151.47644 1.000 55.19169 110 ASN A O 1
ATOM 602 N N . MET A 1 111 ? 194.45125 10.14732 153.03582 1.000 63.13903 111 MET A N 1
ATOM 603 C CA . MET A 1 111 ? 193.81225 11.37827 153.48457 1.000 67.45773 111 MET A CA 1
ATOM 604 C C . MET A 1 111 ? 193.82690 12.43559 152.38577 1.000 67.71407 111 MET A C 1
ATOM 605 O O . MET A 1 111 ? 192.81780 13.11181 152.15161 1.000 69.95929 111 MET A O 1
ATOM 610 N N . GLU A 1 112 ? 194.95397 12.57407 151.67999 1.000 65.99029 112 GLU A N 1
ATOM 611 C CA . GLU A 1 112 ? 195.02339 13.53560 150.58371 1.000 65.14330 112 GLU A CA 1
ATOM 612 C C . GLU A 1 112 ? 194.15499 13.10650 149.40539 1.000 61.39939 112 GLU A C 1
ATOM 613 O O . GLU A 1 112 ? 193.38932 13.91031 148.86704 1.000 62.05566 112 GLU A O 1
ATOM 619 N N . HIS A 1 113 ? 194.24989 11.84090 148.99016 1.000 58.73345 113 HIS A N 1
ATOM 620 C CA . HIS A 1 113 ? 193.38523 11.35539 147.91334 1.000 57.26417 113 HIS A CA 1
ATOM 621 C C . HIS A 1 113 ? 191.91044 11.56570 148.24706 1.000 61.42575 113 HIS A C 1
ATOM 622 O O . HIS A 1 113 ? 191.13282 12.02581 147.39941 1.000 61.36501 113 HIS A O 1
ATOM 629 N N . GLY A 1 114 ? 191.51000 11.24196 149.48046 1.000 57.11009 114 GLY A N 1
ATOM 630 C CA . GLY A 1 114 ? 190.13572 11.47225 149.88523 1.000 52.05432 114 GLY A CA 1
ATOM 631 C C . GLY A 1 114 ? 189.70470 12.91884 149.72300 1.000 52.52293 114 GLY A C 1
ATOM 632 O O . GLY A 1 114 ? 188.56971 13.19678 149.33393 1.000 52.42924 114 GLY A O 1
ATOM 633 N N . LYS A 1 115 ? 190.60608 13.85999 149.99682 1.000 54.08383 115 LYS A N 1
ATOM 634 C CA . LYS A 1 115 ? 190.24657 15.26490 149.83692 1.000 58.24363 115 LYS A CA 1
ATOM 635 C C . LYS A 1 115 ? 190.05215 15.62769 148.36685 1.000 60.21033 115 LYS A C 1
ATOM 636 O O . LYS A 1 115 ? 189.07402 16.29682 148.01832 1.000 62.12079 115 LYS A O 1
ATOM 642 N N . ARG A 1 116 ? 190.95563 15.18811 147.48321 1.000 56.49285 116 ARG A N 1
ATOM 643 C CA . ARG A 1 116 ? 190.82082 15.57945 146.08081 1.000 57.42215 116 ARG A CA 1
ATOM 644 C C . ARG A 1 116 ? 189.59704 14.94193 145.43740 1.000 54.18858 116 ARG A C 1
ATOM 645 O O . ARG A 1 116 ? 188.87287 15.60747 144.69232 1.000 55.74563 116 ARG A O 1
ATOM 653 N N . ILE A 1 117 ? 189.33793 13.66286 145.71993 1.000 53.76293 117 ILE A N 1
ATOM 654 C CA . ILE A 1 117 ? 188.16602 13.00360 145.14708 1.000 52.90374 117 ILE A CA 1
ATOM 655 C C . ILE A 1 117 ? 186.88231 13.66382 145.64062 1.000 57.07523 117 ILE A C 1
ATOM 656 O O . ILE A 1 117 ? 185.94350 13.87864 144.86371 1.000 58.13764 117 ILE A O 1
ATOM 661 N N . ALA A 1 118 ? 186.82362 14.02639 146.92654 1.000 55.59541 118 ALA A N 1
ATOM 662 C CA . ALA A 1 118 ? 185.61422 14.68349 147.41359 1.000 56.03506 118 ALA A CA 1
ATOM 663 C C . ALA A 1 118 ? 185.43358 16.06093 146.78875 1.000 61.64102 118 ALA A C 1
ATOM 664 O O . ALA A 1 118 ? 184.29668 16.50142 146.58717 1.000 65.04183 118 ALA A O 1
ATOM 666 N N . GLU A 1 119 ? 186.52568 16.75527 146.46801 1.000 62.64555 119 GLU A N 1
ATOM 667 C CA . GLU A 1 119 ? 186.38455 18.06573 145.84283 1.000 62.80464 119 GLU A CA 1
ATOM 668 C C . GLU A 1 119 ? 185.94680 17.96856 144.38677 1.000 58.16688 119 GLU A C 1
ATOM 669 O O . GLU A 1 119 ? 185.32054 18.90227 143.88189 1.000 56.48931 119 GLU A O 1
ATOM 675 N N . ILE A 1 120 ? 186.22118 16.84496 143.72178 1.000 57.50614 120 ILE A N 1
ATOM 676 C CA . ILE A 1 120 ? 185.69499 16.61248 142.37842 1.000 62.52349 120 ILE A CA 1
ATOM 677 C C . ILE A 1 120 ? 184.17691 16.46263 142.40921 1.000 61.24615 120 ILE A C 1
ATOM 678 O O . ILE A 1 120 ? 183.46359 17.03059 141.57362 1.000 65.61128 120 ILE A O 1
ATOM 683 N N . GLY A 1 121 ? 183.66193 15.68098 143.35999 1.000 58.65356 121 GLY A N 1
ATOM 684 C CA . GLY A 1 121 ? 182.21824 15.53835 143.48726 1.000 60.04453 121 GLY A CA 1
ATOM 685 C C . GLY A 1 121 ? 181.51833 16.85665 143.75718 1.000 63.48486 121 GLY A C 1
ATOM 686 O O . GLY A 1 121 ? 180.49120 17.15953 143.14591 1.000 67.88938 121 GLY A O 1
ATOM 687 N N . ASP A 1 122 ? 182.08149 17.67181 144.65592 1.000 63.37182 122 ASP A N 1
ATOM 688 C CA . ASP A 1 122 ? 181.46614 18.94715 145.00997 1.000 64.09287 122 ASP A CA 1
ATOM 689 C C . ASP A 1 122 ? 181.59261 19.97472 143.89599 1.000 69.29506 122 ASP A C 1
ATOM 690 O O . ASP A 1 122 ? 180.89710 20.99388 143.92824 1.000 71.01001 122 ASP A O 1
ATOM 695 N N . GLY A 1 123 ? 182.46908 19.73775 142.92431 1.000 71.23906 123 GLY A N 1
ATOM 696 C CA . GLY A 1 123 ? 182.61338 20.66856 141.82895 1.000 72.51113 123 GLY A CA 1
ATOM 697 C C . GLY A 1 123 ? 181.44499 20.59030 140.86693 1.000 75.60529 123 GLY A C 1
ATOM 698 O O . GLY A 1 123 ? 180.80165 19.55214 140.70087 1.000 75.83742 123 GLY A O 1
ATOM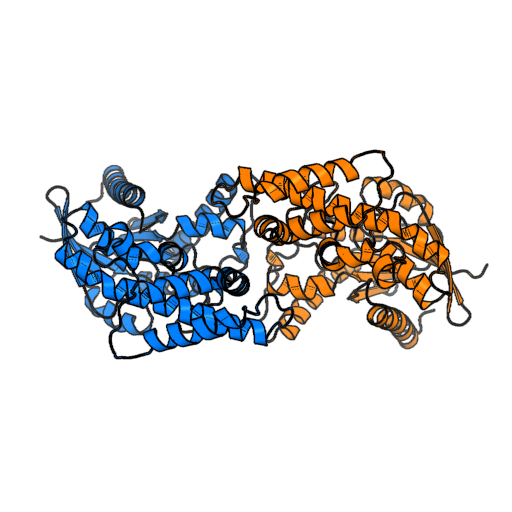 699 N N . VAL A 1 124 ? 181.16191 21.72596 140.23155 1.000 83.36568 124 VAL A N 1
ATOM 700 C CA . VAL A 1 124 ? 180.07821 21.79713 139.26160 1.000 88.52552 124 VAL A CA 1
ATOM 701 C C . VAL A 1 124 ? 180.54837 21.39546 137.87381 1.000 96.93781 124 VAL A C 1
ATOM 702 O O . VAL A 1 124 ? 179.71379 21.21192 136.97445 1.000 96.54825 124 VAL A O 1
ATOM 706 N N . ASP A 1 125 ? 181.85554 21.20216 137.68776 1.000 107.98848 125 ASP A N 1
ATOM 707 C CA . ASP A 1 125 ? 182.47109 21.00345 136.37966 1.000 114.37573 125 ASP A CA 1
ATOM 708 C C . ASP A 1 125 ? 181.79614 19.90013 135.56426 1.000 113.64387 125 ASP A C 1
ATOM 709 O O . ASP A 1 125 ? 181.01845 20.21366 134.65695 1.000 123.07988 125 ASP A O 1
ATOM 714 N N . TYR A 1 126 ? 182.06968 18.62622 135.87473 1.000 103.38223 126 TYR A N 1
ATOM 715 C CA . TYR A 1 126 ? 181.49013 17.48110 135.16354 1.000 98.53452 126 TYR A CA 1
ATOM 716 C C . TYR A 1 126 ? 182.15560 16.18463 135.61186 1.000 87.54276 126 TYR A C 1
ATOM 717 O O . TYR A 1 126 ? 181.57778 15.40052 136.37832 1.000 83.79987 126 TYR A O 1
ATOM 726 N N . HIS A 1 127 ? 183.34201 15.93694 135.05531 1.000 78.37684 127 HIS A N 1
ATOM 727 C CA . HIS A 1 127 ? 184.37886 15.02199 135.52038 1.000 70.96875 127 HIS A CA 1
ATOM 728 C C . HIS A 1 127 ? 183.94559 13.58341 135.78968 1.000 62.84383 127 HIS A C 1
ATOM 729 O O . HIS A 1 127 ? 183.90633 13.16389 136.95139 1.000 60.54913 127 HIS A O 1
ATOM 736 N N . PRO A 1 128 ? 183.68728 12.78275 134.75427 1.000 58.41133 128 PRO A N 1
ATOM 737 C CA . PRO A 1 128 ? 183.44325 11.34687 134.96164 1.000 55.68184 128 PRO A CA 1
ATOM 738 C C . PRO A 1 128 ? 184.59797 10.67473 135.68352 1.000 55.29110 128 PRO A C 1
ATOM 739 O O . PRO A 1 128 ? 185.69525 11.21122 135.81767 1.000 52.36248 128 PRO A O 1
ATOM 743 N N . ILE A 1 129 ? 184.33619 9.46130 136.15027 1.000 55.37646 129 ILE A N 1
ATOM 744 C CA . ILE A 1 129 ? 185.35260 8.66028 136.81469 1.000 54.35128 129 ILE A CA 1
ATOM 745 C C . ILE A 1 129 ? 186.13446 7.92234 135.73712 1.000 58.69726 129 ILE A C 1
ATOM 746 O O . ILE A 1 129 ? 185.61175 7.00672 135.09406 1.000 62.95915 129 ILE A O 1
ATOM 751 N N . GLY A 1 130 ? 187.38166 8.33295 135.52762 1.000 54.85209 130 GLY A N 1
ATOM 752 C CA . GLY A 1 130 ? 188.30058 7.63348 134.66354 1.000 52.64030 130 GLY A CA 1
ATOM 753 C C . GLY A 1 130 ? 189.20714 6.71232 135.44549 1.000 57.76298 130 GLY A C 1
ATOM 754 O O . GLY A 1 130 ? 188.98685 6.44516 136.63637 1.000 60.10811 130 GLY A O 1
ATOM 755 N N . LEU A 1 131 ? 190.27378 6.24920 134.78503 1.000 62.60540 131 LEU A N 1
ATOM 756 C CA . LEU A 1 131 ? 191.10769 5.19835 135.36108 1.000 63.62559 131 LEU A CA 1
ATOM 757 C C . LEU A 1 131 ? 191.92860 5.70292 136.54138 1.000 58.80120 131 LEU A C 1
ATOM 758 O O . LEU A 1 131 ? 192.08789 4.99066 137.53880 1.000 62.35709 131 LEU A O 1
ATOM 763 N N . LEU A 1 132 ? 192.46497 6.91940 136.45731 1.000 54.38409 132 LEU A N 1
ATOM 764 C CA . LEU A 1 132 ? 193.20687 7.44827 137.59898 1.000 54.63332 132 LEU A CA 1
ATOM 765 C C . LEU A 1 132 ? 192.28538 7.73073 138.78129 1.000 57.64442 132 LEU A C 1
ATOM 766 O O . LEU A 1 132 ? 192.70227 7.58199 139.93762 1.000 54.79211 132 LEU A O 1
ATOM 771 N N . GLU A 1 133 ? 191.03549 8.13029 138.50875 1.000 59.62703 133 GLU A N 1
ATOM 772 C CA . GLU A 1 133 ? 190.05738 8.33218 139.57455 1.000 58.00069 133 GLU A CA 1
ATOM 773 C C . GLU A 1 133 ? 189.74426 7.02422 140.26934 1.000 57.93313 133 GLU A C 1
ATOM 774 O O . GLU A 1 133 ? 189.77508 6.94361 141.50054 1.000 63.24447 133 GLU A O 1
ATOM 780 N N . SER A 1 134 ? 189.45689 5.97997 139.49121 1.000 57.88933 134 SER A N 1
ATOM 781 C CA . SER A 1 134 ? 189.10249 4.69888 140.09001 1.000 58.68363 134 SER A CA 1
ATOM 782 C C . SER A 1 134 ? 190.25264 4.14443 140.91978 1.000 58.58694 134 SER A C 1
ATOM 783 O O . SER A 1 134 ? 190.02428 3.52722 141.96687 1.000 63.77481 134 SER A O 1
ATOM 786 N N . ASP A 1 135 ? 191.49559 4.36393 140.48039 1.000 49.83001 135 ASP A N 1
ATOM 787 C CA . ASP A 1 135 ? 192.62766 3.85612 141.24510 1.000 59.17609 135 ASP A CA 1
ATOM 788 C C . ASP A 1 135 ? 192.68563 4.50774 142.61540 1.000 57.34055 135 ASP A C 1
ATOM 789 O O . ASP A 1 135 ? 192.96644 3.83714 143.61545 1.000 56.41874 135 ASP A O 1
ATOM 794 N N . LEU A 1 136 ? 192.43129 5.82012 142.68294 1.000 53.98374 136 LEU A N 1
ATOM 795 C CA . LEU A 1 136 ? 192.49433 6.48715 143.97504 1.000 54.26021 1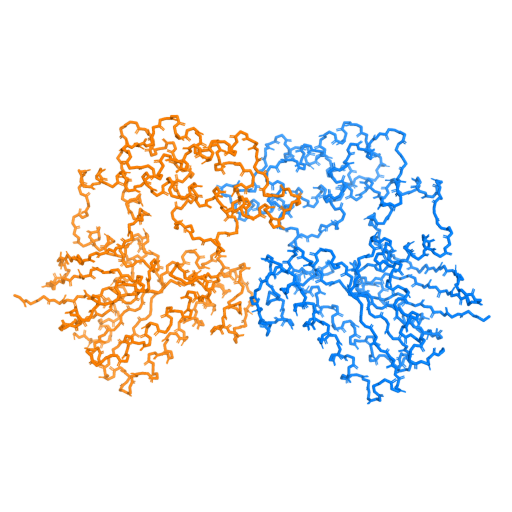36 LEU A CA 1
ATOM 796 C C . LEU A 1 136 ? 191.30778 6.10621 144.84302 1.000 54.82096 136 LEU A C 1
ATOM 797 O O . LEU A 1 136 ? 191.48444 5.80284 146.02892 1.000 54.61285 136 LEU A O 1
ATOM 802 N N . ILE A 1 137 ? 190.10734 6.08556 144.25403 1.000 55.30919 137 ILE A N 1
ATOM 803 C CA . ILE A 1 137 ? 188.90603 5.64965 144.96810 1.000 53.29682 137 ILE A CA 1
ATOM 804 C C . ILE A 1 137 ? 189.10017 4.25447 145.55136 1.000 51.38677 137 ILE A C 1
ATOM 805 O O . ILE A 1 137 ? 188.82870 4.01811 146.73362 1.000 49.66399 137 ILE A O 1
ATOM 810 N N . ALA A 1 138 ? 189.56217 3.30803 144.72602 1.000 52.18777 138 ALA A N 1
ATOM 811 C CA . ALA A 1 138 ? 189.88457 1.97564 145.23574 1.000 59.06840 138 ALA A CA 1
ATOM 812 C C . ALA A 1 138 ? 190.86089 2.04954 146.40507 1.000 61.44831 138 ALA A C 1
ATOM 813 O O . ALA A 1 138 ? 190.70675 1.32801 147.39732 1.000 64.32405 138 ALA A O 1
ATOM 815 N N . GLN A 1 139 ? 191.86301 2.92726 146.31477 1.000 60.71227 139 GLN A N 1
ATOM 816 C CA . GLN A 1 139 ? 192.87674 2.98802 147.36382 1.000 62.95834 139 GLN A CA 1
ATOM 817 C C . GLN A 1 139 ? 192.29377 3.54592 148.66033 1.000 58.38731 139 GLN A C 1
ATOM 818 O O . GLN A 1 139 ? 192.60050 3.04644 149.75166 1.000 59.03129 139 GLN A O 1
ATOM 824 N N . ILE A 1 140 ? 191.44763 4.57491 148.55805 1.000 50.61888 140 ILE A N 1
ATOM 825 C CA . ILE A 1 140 ? 190.71021 5.06735 149.72153 1.000 50.57884 140 ILE A CA 1
ATOM 826 C C . ILE A 1 140 ? 189.87680 3.94663 150.33844 1.000 53.39090 140 ILE A C 1
ATOM 827 O O . ILE A 1 140 ? 189.94699 3.68187 151.54476 1.000 54.40526 140 ILE A O 1
ATOM 832 N N . TRP A 1 141 ? 189.07109 3.27643 149.51405 1.000 50.87786 141 TRP A N 1
ATOM 833 C CA . TRP A 1 141 ? 188.16364 2.24689 149.99964 1.000 55.17670 141 TRP A CA 1
ATOM 834 C C . TRP A 1 141 ? 188.89812 1.11085 150.69759 1.000 59.84201 141 TRP A C 1
ATOM 835 O O . TRP A 1 141 ? 188.29817 0.42133 151.53209 1.000 65.59941 141 TRP A O 1
ATOM 846 N N . SER A 1 142 ? 190.18293 0.91635 150.39681 1.000 52.96566 142 SER A N 1
ATOM 847 C CA . SER A 1 142 ? 190.97284 -0.13599 151.01829 1.000 50.97895 142 SER A CA 1
ATOM 848 C C . SER A 1 142 ? 191.66017 0.31017 152.30568 1.000 51.72139 142 SER A C 1
ATOM 849 O O . SER A 1 142 ? 192.22289 -0.53243 153.01048 1.000 54.75407 142 SER A O 1
ATOM 852 N N . ASP A 1 143 ? 191.62948 1.59521 152.64114 1.000 51.56677 143 ASP A N 1
ATOM 853 C CA . ASP A 1 143 ? 192.29050 2.03322 153.86659 1.000 59.99824 143 ASP A CA 1
ATOM 854 C C . ASP A 1 143 ? 191.56565 1.43832 155.07194 1.000 61.46188 143 ASP A C 1
ATOM 855 O O . ASP A 1 143 ? 190.33020 1.46037 155.11566 1.000 59.56729 143 ASP A O 1
ATOM 860 N N . PRO A 1 144 ? 192.28730 0.90210 156.05899 1.000 63.34308 144 PRO A N 1
ATOM 861 C CA . PRO A 1 144 ? 191.60261 0.32237 157.22945 1.000 63.46942 144 PRO A CA 1
ATOM 862 C C . PRO A 1 144 ? 190.74410 1.31315 157.99074 1.000 63.59242 144 PRO A C 1
ATOM 863 O O . PRO A 1 144 ? 189.69456 0.92728 158.51458 1.000 64.83327 144 PRO A O 1
ATOM 867 N N . ALA A 1 145 ? 191.15150 2.58247 158.07003 1.000 63.80138 145 ALA A N 1
ATOM 868 C CA . ALA A 1 145 ? 190.33004 3.56978 158.75895 1.000 60.11545 145 ALA A CA 1
ATOM 869 C C . ALA A 1 145 ? 189.03247 3.83992 158.00674 1.000 61.05737 145 ALA A C 1
ATOM 870 O O . ALA A 1 145 ? 188.00343 4.12536 158.63061 1.000 62.50446 145 ALA A O 1
ATOM 872 N N . ILE A 1 146 ? 189.05513 3.74226 156.67639 1.000 56.69371 146 ILE A N 1
ATOM 873 C CA . ILE A 1 146 ? 187.82521 3.91040 155.91458 1.000 55.42106 146 ILE A CA 1
ATOM 874 C C . ILE A 1 146 ? 186.88254 2.73883 156.16021 1.000 57.77322 146 ILE A C 1
ATOM 875 O O . ILE A 1 146 ? 185.66384 2.92708 156.28683 1.000 60.05761 146 ILE A O 1
ATOM 880 N N . GLN A 1 147 ? 187.42547 1.51692 156.26109 1.000 53.63449 147 GLN A N 1
ATOM 881 C CA . GLN A 1 147 ? 186.57593 0.35762 156.53275 1.000 57.99776 147 GLN A CA 1
ATOM 882 C C . GLN A 1 147 ? 186.00747 0.39742 157.94722 1.000 57.04469 147 GLN A C 1
ATOM 883 O O . GLN A 1 147 ? 184.86378 -0.01737 158.16957 1.000 60.33864 147 GLN A O 1
ATOM 889 N N . ALA A 1 148 ? 186.78402 0.89448 158.91439 1.000 54.31958 148 ALA A N 1
ATOM 890 C CA . ALA A 1 148 ? 186.23794 1.12703 160.24774 1.000 54.76876 148 ALA A CA 1
ATOM 891 C C . ALA A 1 148 ? 185.10917 2.15144 160.19871 1.000 54.90383 148 ALA A C 1
ATOM 892 O O . ALA A 1 148 ? 184.04137 1.94996 160.79534 1.000 58.53975 148 ALA A O 1
ATOM 894 N N . THR A 1 149 ? 185.32351 3.25415 159.47465 1.000 51.24081 149 THR A N 1
ATOM 895 C CA . THR A 1 149 ? 184.24948 4.21922 159.26007 1.000 53.22171 149 THR A CA 1
ATOM 896 C C . THR A 1 149 ? 183.05352 3.58300 158.56156 1.000 55.74366 149 THR A C 1
ATOM 897 O O . THR A 1 149 ? 181.90026 3.87960 158.89703 1.000 56.74804 149 THR A O 1
ATOM 901 N N . TYR A 1 150 ? 183.30509 2.71247 157.58088 1.000 52.19376 150 TYR A N 1
ATOM 902 C CA . TYR A 1 150 ? 182.19663 2.08750 156.86789 1.000 49.31324 150 TYR A CA 1
ATOM 903 C C . TYR A 1 150 ? 181.40358 1.15617 157.77589 1.000 53.71192 150 TYR A C 1
ATOM 904 O O . TYR A 1 150 ? 180.19284 0.97875 157.58050 1.000 49.07582 150 TYR A O 1
ATOM 913 N N . ARG A 1 151 ? 182.06379 0.55538 158.76951 1.000 54.31017 151 ARG A N 1
ATOM 914 C CA . ARG A 1 151 ? 181.34623 -0.23322 159.76125 1.000 52.52406 151 ARG A CA 1
ATOM 915 C C . ARG A 1 151 ? 180.45718 0.62445 160.64813 1.000 56.00492 151 ARG A C 1
ATOM 916 O O . ARG A 1 151 ? 179.64661 0.07857 161.39594 1.000 59.15368 151 ARG A O 1
ATOM 924 N N . LYS A 1 152 ? 180.57120 1.94623 160.56959 1.000 58.19829 152 LYS A N 1
ATOM 925 C CA . LYS A 1 152 ? 179.67121 2.84997 161.26810 1.000 60.19847 152 LYS A CA 1
ATOM 926 C C . LYS A 1 152 ? 178.77271 3.60853 160.29352 1.000 61.25912 152 LYS A C 1
ATOM 927 O O . LYS A 1 152 ? 178.34673 4.73410 160.57204 1.000 61.89125 152 LYS A O 1
ATOM 933 N N . ALA A 1 153 ? 178.46473 2.98609 159.15032 1.000 60.09957 153 ALA A N 1
ATOM 934 C CA . ALA A 1 153 ? 177.60042 3.61411 158.15037 1.000 54.23871 153 ALA A CA 1
ATOM 935 C C . ALA A 1 153 ? 176.24251 4.01925 158.72000 1.000 51.34632 153 ALA A C 1
ATOM 936 O O . ALA A 1 153 ? 175.63120 4.98473 158.24433 1.000 50.90041 153 ALA A O 1
ATOM 938 N N . ASN A 1 154 ? 175.74191 3.30412 159.72161 1.000 48.95604 154 ASN A N 1
ATOM 939 C CA . ASN A 1 154 ? 174.41790 3.64963 160.23593 1.000 53.14863 154 ASN A CA 1
ATOM 940 C C . ASN A 1 154 ? 174.41204 5.03459 160.88713 1.000 52.69169 154 ASN A C 1
ATOM 941 O O . ASN A 1 154 ? 173.38151 5.71351 160.87506 1.000 59.21756 154 ASN A O 1
ATOM 946 N N . GLU A 1 155 ? 175.54431 5.46057 161.47110 1.000 57.47687 155 GLU A N 1
ATOM 947 C CA . GLU A 1 155 ? 175.72842 6.80882 162.01115 1.000 59.72164 155 GLU A CA 1
ATOM 948 C C . GLU A 1 155 ? 176.00081 7.84654 160.92914 1.000 56.29103 155 GLU A C 1
ATOM 949 O O . GLU A 1 155 ? 175.96639 9.04654 161.21474 1.000 55.64831 155 GLU A O 1
ATOM 955 N N . LEU A 1 156 ? 176.31789 7.41156 159.72113 1.000 56.28803 156 LEU A N 1
ATOM 956 C CA . LEU A 1 156 ? 176.56273 8.28423 158.58854 1.000 55.16612 156 LEU A CA 1
ATOM 957 C C . LEU A 1 156 ? 175.30933 8.32409 157.73862 1.000 56.68028 156 LEU A C 1
ATOM 958 O O . LEU A 1 156 ? 174.32132 7.65543 158.02957 1.000 62.87874 156 LEU A O 1
ATOM 963 N N . GLN A 1 157 ? 175.34235 9.13363 156.69110 1.000 53.92253 157 GLN A N 1
ATOM 964 C CA . GLN A 1 157 ? 174.26880 9.15272 155.71266 1.000 51.28982 157 GLN A CA 1
ATOM 965 C C . GLN A 1 157 ? 174.84322 8.65770 154.39148 1.000 53.41646 157 GLN A C 1
ATOM 966 O O . GLN A 1 157 ? 174.93208 9.36769 153.39048 1.000 55.76059 157 GLN A O 1
ATOM 972 N N . LEU A 1 158 ? 175.23670 7.43976 154.42311 1.000 52.25068 158 LEU A N 1
ATOM 973 C CA . LEU A 1 158 ? 175.94660 6.72877 153.38407 1.000 52.56337 158 LEU A CA 1
ATOM 974 C C . LEU A 1 158 ? 174.95176 6.04489 152.45893 1.000 57.66968 158 LEU A C 1
ATOM 975 O O . LEU A 1 158 ? 174.11157 5.27223 152.93383 1.000 64.06122 158 LEU A O 1
ATOM 980 N N . PRO A 1 159 ? 175.01711 6.29718 151.15193 1.000 63.06905 159 PRO A N 1
ATOM 981 C CA . PRO A 1 159 ? 174.14410 5.57881 150.20712 1.000 65.60135 159 PRO A CA 1
ATOM 982 C C . PRO A 1 159 ? 174.28737 4.06372 150.34787 1.000 65.01006 159 PRO A C 1
ATOM 983 O O . PRO A 1 159 ? 175.38325 3.54191 150.57492 1.000 63.19231 159 PRO A O 1
ATOM 987 N N . ASP A 1 160 ? 173.16987 3.34734 150.19365 1.000 64.57866 160 ASP A N 1
ATOM 988 C CA . ASP A 1 160 ? 173.19838 1.89770 150.38971 1.000 66.60316 160 ASP A CA 1
ATOM 989 C C . ASP A 1 160 ? 174.08117 1.19295 149.36307 1.000 61.57269 160 ASP A C 1
ATOM 990 O O . ASP A 1 160 ? 174.67812 0.15563 149.66569 1.000 60.93369 160 ASP A O 1
ATOM 995 N N . CYS A 1 161 ? 174.18208 1.73274 148.16388 1.000 57.07748 161 CYS A N 1
ATOM 996 C CA . CYS A 1 161 ? 174.97609 1.15498 147.08305 1.000 53.90039 161 CYS A CA 1
ATOM 997 C C . CYS A 1 161 ? 176.49786 1.33232 147.27785 1.000 54.17433 161 CYS A C 1
ATOM 998 O O . CYS A 1 161 ? 177.26870 0.99763 146.34969 1.000 54.08977 161 CYS A O 1
ATOM 1001 N N . THR A 1 162 ? 176.93265 1.84159 148.43218 1.000 50.90383 162 THR A N 1
ATOM 1002 C CA . THR A 1 162 ? 178.32739 2.23495 148.59329 1.000 47.43620 162 THR A CA 1
ATOM 1003 C C . THR A 1 162 ? 179.26095 1.06596 148.31376 1.000 52.43203 162 THR A C 1
ATOM 1004 O O . THR A 1 162 ? 180.12171 1.13497 147.42448 1.000 51.01807 162 THR A O 1
ATOM 1008 N N . GLU A 1 163 ? 179.07843 -0.03198 149.05489 1.000 51.40416 163 GLU A N 1
ATOM 1009 C CA . GLU A 1 163 ? 179.98040 -1.16306 148.94221 1.000 48.63637 163 GLU A CA 1
ATOM 1010 C C . GLU A 1 163 ? 179.86817 -1.81585 147.57412 1.000 52.59594 163 GLU A C 1
ATOM 1011 O O . GLU A 1 163 ? 180.88006 -2.23463 146.99696 1.000 58.82590 163 GLU A O 1
ATOM 1017 N N . TYR A 1 164 ? 178.65757 -1.88464 147.02131 1.000 48.72092 164 TYR A N 1
ATOM 1018 C CA . TYR A 1 164 ? 178.50308 -2.44665 145.68103 1.000 55.69314 164 TYR A CA 1
ATOM 1019 C C . TYR A 1 164 ? 179.30744 -1.65791 144.63741 1.000 53.26648 164 TYR A C 1
ATOM 1020 O O . TYR A 1 164 ? 179.97882 -2.24414 143.77728 1.000 56.24897 164 TYR A O 1
ATOM 1029 N N . PHE A 1 165 ? 179.24423 -0.32427 144.68720 1.000 45.48523 165 PHE A N 1
ATOM 1030 C CA . PHE A 1 165 ? 179.88609 0.46756 143.64042 1.000 51.38283 165 PHE A CA 1
ATOM 1031 C C . PHE A 1 165 ? 181.38195 0.64405 143.89070 1.000 54.57193 165 PHE A C 1
ATOM 1032 O O . PHE A 1 165 ? 182.18023 0.56518 142.94945 1.000 58.62644 165 PHE A O 1
ATOM 1040 N N . LEU A 1 166 ? 181.78705 0.88086 145.14349 1.000 50.47017 166 LEU A N 1
ATOM 1041 C CA . LEU A 1 166 ? 183.20648 1.07516 145.42644 1.000 45.92089 166 LEU A CA 1
ATOM 1042 C C . LEU A 1 166 ? 184.00117 -0.19168 145.15737 1.000 54.52421 166 LEU A C 1
ATOM 1043 O O . LEU A 1 166 ? 185.13135 -0.12746 144.65600 1.000 58.01292 166 LEU A O 1
ATOM 1048 N N A SER A 1 167 ? 183.43440 -1.35574 145.49806 0.546 51.50258 167 SER A N 1
ATOM 1049 N N B SER A 1 167 ? 183.43712 -1.35558 145.47688 0.454 51.56135 167 SER A N 1
ATOM 1050 C CA A SER A 1 167 ? 184.11066 -2.60602 145.18821 0.546 53.65860 167 SER A CA 1
ATOM 1051 C CA B SER A 1 167 ? 184.15261 -2.58638 145.19114 0.454 53.66000 167 SER A CA 1
ATOM 1052 C C A SER A 1 167 ? 184.26669 -2.77535 143.68510 0.546 56.23554 167 SER A C 1
ATOM 1053 C C B SER A 1 167 ? 184.18779 -2.88881 143.69830 0.454 56.59340 167 SER A C 1
ATOM 1054 O O A SER A 1 167 ? 185.26188 -3.34613 143.22298 0.546 60.39023 167 SER A O 1
ATOM 1055 O O B SER A 1 167 ? 185.02041 -3.69199 143.26137 0.454 60.87309 167 SER A O 1
ATOM 1060 N N . GLY A 1 168 ? 183.31486 -2.26336 142.90957 1.000 54.54113 168 GLY A N 1
ATOM 1061 C CA . GLY A 1 168 ? 183.34629 -2.43344 141.47266 1.000 51.17745 168 GLY A CA 1
ATOM 1062 C C . GLY A 1 168 ? 183.76779 -1.17210 140.74802 1.000 57.85808 168 GLY A C 1
ATOM 1063 O O . GLY A 1 168 ? 183.37445 -0.94871 139.59971 1.000 59.90197 168 GLY A O 1
ATOM 1064 N N . VAL A 1 169 ? 184.57513 -0.33761 141.40503 1.000 60.25312 169 VAL A N 1
ATOM 1065 C CA . VAL A 1 169 ? 184.87058 0.97097 140.83555 1.000 59.65853 169 VAL A CA 1
ATOM 1066 C C . VAL A 1 169 ? 185.64447 0.84182 139.52665 1.000 66.27176 169 VAL A C 1
ATOM 1067 O O . VAL A 1 169 ? 185.43870 1.64191 138.60782 1.000 68.47016 169 VAL A O 1
ATOM 1071 N N . ASP A 1 170 ? 186.51919 -0.16582 139.39556 1.000 69.05095 170 ASP A N 1
ATOM 1072 C CA . ASP A 1 170 ? 187.29454 -0.29337 138.16238 1.000 66.77790 170 ASP A CA 1
ATOM 1073 C C . ASP A 1 170 ? 186.39387 -0.56911 136.95953 1.000 62.27359 170 ASP A C 1
ATOM 1074 O O . ASP A 1 170 ? 186.61070 -0.01282 135.87587 1.000 58.56350 170 ASP A O 1
ATOM 1079 N N . ARG A 1 171 ? 185.36520 -1.40625 137.13352 1.000 57.66626 171 ARG A N 1
ATOM 1080 C CA . ARG A 1 171 ? 184.45070 -1.68784 136.03310 1.000 58.91503 171 ARG A CA 1
ATOM 1081 C C . ARG A 1 171 ? 183.74387 -0.40861 135.55847 1.000 65.53257 171 ARG A C 1
ATOM 1082 O O . ARG A 1 171 ? 183.65601 -0.14395 134.35011 1.000 67.54815 171 ARG A O 1
ATOM 1090 N N . LEU A 1 172 ? 183.26082 0.41927 136.50346 1.000 59.65489 172 LEU A N 1
ATOM 1091 C CA . LEU A 1 172 ? 182.56151 1.66300 136.17748 1.000 57.93634 172 LEU A CA 1
ATOM 1092 C C . LEU A 1 172 ? 183.46268 2.71274 135.54601 1.000 63.20391 172 LEU A C 1
ATOM 1093 O O . LEU A 1 172 ? 182.95281 3.71706 135.03469 1.000 63.69031 172 LEU A O 1
ATOM 1098 N N . ALA A 1 173 ? 184.77615 2.51528 135.56655 1.000 62.98997 173 ALA A N 1
ATOM 1099 C CA . ALA A 1 173 ? 185.69683 3.51197 135.05880 1.000 60.23114 173 ALA A CA 1
ATOM 1100 C C . ALA A 1 173 ? 186.15463 3.23627 133.63546 1.000 61.23278 173 ALA A C 1
ATOM 1101 O O . ALA A 1 173 ? 186.83027 4.08881 133.04788 1.000 64.26506 173 ALA A O 1
ATOM 1103 N N . LYS A 1 174 ? 185.81911 2.07533 133.07522 1.000 62.87744 174 LYS A N 1
ATOM 1104 C CA . LYS A 1 174 ? 186.26418 1.74750 131.73004 1.000 68.16749 174 LYS A CA 1
ATOM 1105 C C . LYS A 1 174 ? 185.54509 2.63430 130.72003 1.000 71.33510 174 LYS A C 1
ATOM 1106 O O . LYS A 1 174 ? 184.37929 2.98564 130.91295 1.000 74.61146 174 LYS A O 1
ATOM 1112 N N . PRO A 1 175 ? 186.21963 3.00975 129.63288 1.000 74.81084 175 PRO A N 1
ATOM 1113 C CA . PRO A 1 175 ? 185.58075 3.91346 128.66113 1.000 75.98500 175 PRO A CA 1
ATOM 1114 C C . PRO A 1 175 ? 184.40214 3.29327 127.92821 1.000 78.24360 175 PRO A C 1
ATOM 1115 O O . PRO A 1 175 ? 183.50661 4.02575 127.49121 1.000 78.72416 175 PRO A O 1
ATOM 1119 N N . ASP A 1 176 ? 184.36788 1.97232 127.77699 1.000 83.25755 176 ASP A N 1
ATOM 1120 C CA . ASP A 1 176 ? 183.24862 1.28621 127.14862 1.000 89.55062 176 ASP A CA 1
ATOM 1121 C C . ASP A 1 176 ? 182.19791 0.83762 128.15703 1.000 81.23997 176 ASP A C 1
ATOM 1122 O O . ASP A 1 176 ? 181.39910 -0.05531 127.85468 1.000 81.36685 176 ASP A O 1
ATOM 1127 N N . TYR A 1 177 ? 182.17676 1.42999 129.34408 1.000 74.53045 177 TYR A N 1
ATOM 1128 C CA . TYR A 1 177 ? 181.30997 0.92443 130.39618 1.000 68.75576 177 TYR A CA 1
ATOM 1129 C C . TYR A 1 177 ? 179.86996 1.31536 130.11840 1.000 65.35870 177 TYR A C 1
ATOM 1130 O O . TYR A 1 177 ? 179.55548 2.49973 129.98653 1.000 64.18884 177 TYR A O 1
ATOM 1139 N N . ILE A 1 178 ? 179.00613 0.31654 130.00691 1.000 65.49237 178 ILE A N 1
ATOM 1140 C CA . ILE A 1 178 ? 177.55873 0.49278 129.99314 1.000 64.85676 178 ILE A CA 1
ATOM 1141 C C . ILE A 1 178 ? 177.01132 -0.08199 131.30195 1.000 61.01334 178 ILE A C 1
ATOM 1142 O O . ILE A 1 178 ? 177.29328 -1.24666 131.60489 1.000 56.20549 178 ILE A O 1
ATOM 1147 N N . PRO A 1 179 ? 176.25653 0.69106 132.07655 1.000 58.21126 179 PRO A N 1
ATOM 1148 C CA . PRO A 1 179 ? 175.60506 0.13787 133.27315 1.000 57.91854 179 PRO A CA 1
ATOM 1149 C C . PRO A 1 179 ? 174.76677 -1.09488 132.96138 1.000 58.73053 179 PRO A C 1
ATOM 1150 O O . PRO A 1 179 ? 174.02280 -1.13860 131.97720 1.000 60.33478 179 PRO A O 1
ATOM 1154 N N . THR A 1 180 ? 174.88959 -2.10036 133.82090 1.000 54.35424 180 THR A N 1
ATOM 1155 C CA . THR A 1 180 ? 173.98207 -3.23469 133.81072 1.000 58.20462 180 THR A CA 1
ATOM 1156 C C . THR A 1 180 ? 172.65860 -2.88142 134.49932 1.000 60.81715 180 THR A C 1
ATOM 1157 O O . THR A 1 180 ? 172.52577 -1.86788 135.20064 1.000 60.02477 180 THR A O 1
ATOM 1161 N N . GLU A 1 181 ? 171.65592 -3.73307 134.28375 1.000 63.50755 181 GLU A N 1
ATOM 1162 C CA . GLU A 1 181 ? 170.37194 -3.51843 134.94382 1.000 61.31595 181 GLU A CA 1
ATOM 1163 C C . GLU A 1 181 ? 170.51430 -3.60698 136.45856 1.000 62.64091 181 GLU A C 1
ATOM 1164 O O . GLU A 1 181 ? 169.84511 -2.86512 137.19206 1.000 63.29517 181 GLU A O 1
ATOM 1170 N N . GLU A 1 182 ? 171.41218 -4.47133 136.94124 1.000 60.61951 182 GLU A N 1
ATOM 1171 C CA . GLU A 1 182 ? 171.74054 -4.48104 138.36356 1.000 57.35651 182 GLU A CA 1
ATOM 1172 C C . GLU A 1 182 ? 172.27386 -3.12274 138.82761 1.000 54.15161 182 GLU A C 1
ATOM 1173 O O . GLU A 1 182 ? 171.88544 -2.63657 139.89645 1.000 51.08699 182 GLU A O 1
ATOM 1179 N N . ASP A 1 183 ? 173.17234 -2.50173 138.04097 1.000 52.36482 183 ASP A N 1
ATOM 1180 C CA . ASP A 1 183 ? 173.68668 -1.16679 138.36555 1.000 51.51665 183 ASP A CA 1
ATOM 1181 C C . ASP A 1 183 ? 172.55769 -0.14231 138.49813 1.000 56.01174 183 ASP A C 1
ATOM 1182 O O . ASP A 1 183 ? 172.56455 0.68007 139.42044 1.000 53.00999 183 ASP A O 1
ATOM 1187 N N . ILE A 1 184 ? 171.59241 -0.16642 137.56677 1.000 58.52925 184 ILE A N 1
ATOM 1188 C CA . ILE A 1 184 ? 170.47164 0.77715 137.58064 1.000 57.77090 184 ILE A CA 1
ATOM 1189 C C . ILE A 1 184 ? 169.64601 0.62106 138.85595 1.000 58.08988 184 ILE A C 1
ATOM 1190 O O . ILE A 1 184 ? 169.15757 1.60715 139.42283 1.000 54.74089 184 ILE A O 1
ATOM 1195 N N . LEU A 1 185 ? 169.46299 -0.61921 139.32222 1.000 56.16894 185 LEU A N 1
ATOM 1196 C CA . LEU A 1 185 ? 168.68058 -0.82804 140.53207 1.000 47.34471 185 LEU A CA 1
ATOM 1197 C C . LEU A 1 185 ? 169.42598 -0.34142 141.76870 1.000 48.94734 185 LEU A C 1
ATOM 1198 O O . LEU A 1 185 ? 168.79884 0.16408 142.70993 1.000 51.92022 185 LEU A O 1
ATOM 1203 N N . HIS A 1 186 ? 170.75724 -0.45892 141.77550 1.000 47.20483 186 HIS A N 1
ATOM 1204 C CA . HIS A 1 186 ? 171.56218 0.04094 142.88897 1.000 45.72542 186 HIS A CA 1
ATOM 1205 C C . HIS A 1 186 ? 171.68599 1.55857 142.88542 1.000 42.55001 186 HIS A C 1
ATOM 1206 O O . HIS A 1 186 ? 171.85950 2.16170 143.95216 1.000 42.09501 186 HIS A O 1
ATOM 1213 N N . ALA A 1 187 ? 171.65441 2.17575 141.70335 1.000 42.85358 187 ALA A N 1
ATOM 1214 C CA . ALA A 1 187 ? 171.89714 3.61003 141.58460 1.000 44.27923 187 ALA A CA 1
ATOM 1215 C C . ALA A 1 187 ? 170.85699 4.39287 142.38285 1.000 47.12518 187 ALA A C 1
ATOM 1216 O O . ALA A 1 187 ? 169.68104 4.01784 142.45301 1.000 46.04876 187 ALA A O 1
ATOM 1218 N N . ARG A 1 188 ? 171.30900 5.47403 142.99505 1.000 37.64483 188 ARG A N 1
ATOM 1219 C CA . ARG A 1 188 ? 170.57536 6.20494 144.01690 1.000 43.92202 188 ARG A CA 1
ATOM 1220 C C . ARG A 1 188 ? 170.31333 7.61537 143.49903 1.000 45.14796 188 ARG A C 1
ATOM 1221 O O . ARG A 1 188 ? 171.24852 8.40569 143.33522 1.000 48.31619 188 ARG A O 1
ATOM 1229 N N . VAL A 1 189 ? 169.04631 7.91660 143.23768 1.000 48.56239 189 VAL A N 1
ATOM 1230 C CA . VAL A 1 189 ? 168.57826 9.24255 142.85894 1.000 52.62388 189 VAL A CA 1
ATOM 1231 C C . VAL A 1 189 ? 167.50395 9.64809 143.85163 1.000 51.53903 189 VAL A C 1
ATOM 1232 O O . VAL A 1 189 ? 166.48496 8.96120 143.98173 1.000 53.38146 189 VAL A O 1
ATOM 1236 N N . ARG A 1 190 ? 167.70507 10.77203 144.52190 1.000 53.87436 190 ARG A N 1
ATOM 1237 C CA . ARG A 1 190 ? 166.72737 11.25209 145.49071 1.000 51.32953 190 ARG A CA 1
ATOM 1238 C C . ARG A 1 190 ? 165.54523 11.83544 144.71854 1.000 48.30588 190 ARG A C 1
ATOM 1239 O O . ARG A 1 190 ? 165.67562 12.87439 144.06931 1.000 55.82722 190 ARG A O 1
ATOM 1247 N N . THR A 1 191 ? 164.38919 11.16496 144.77909 1.000 49.94077 191 THR A N 1
ATOM 1248 C CA . THR A 1 191 ? 163.24961 11.53908 143.94338 1.000 49.36472 191 THR A CA 1
ATOM 1249 C C . THR A 1 191 ? 162.65335 12.88555 144.37269 1.000 50.00387 191 THR A C 1
ATOM 1250 O O . THR A 1 191 ? 162.37636 13.11304 145.55504 1.000 52.27254 191 THR A O 1
ATOM 1254 N N . THR A 1 192 ? 162.43697 13.77615 143.40091 1.000 45.39379 192 THR A N 1
ATOM 1255 C CA . THR A 1 192 ? 161.87443 15.08577 143.70016 1.000 50.47637 192 THR A CA 1
ATOM 1256 C C . THR A 1 192 ? 160.76141 15.50771 142.74424 1.000 53.63873 192 THR A C 1
ATOM 1257 O O . THR A 1 192 ? 160.32479 16.66355 142.80382 1.000 58.66018 192 THR A O 1
ATOM 1261 N N . GLY A 1 193 ? 160.29673 14.63087 141.86618 1.000 52.48181 193 GLY A N 1
ATOM 1262 C CA . GLY A 1 193 ? 159.10313 14.89955 141.09302 1.000 53.62099 193 GLY A CA 1
ATOM 1263 C C . GLY A 1 193 ? 158.07771 13.79070 141.25818 1.000 62.73718 193 GLY A C 1
ATOM 1264 O O . GLY A 1 193 ? 158.14295 12.99675 142.20534 1.000 60.32269 193 GLY A O 1
ATOM 1265 N N . ILE A 1 194 ? 157.10900 13.74855 140.34992 1.000 59.57343 194 ILE A N 1
ATOM 1266 C CA . ILE A 1 194 ? 156.17097 12.64323 140.22275 1.000 57.89977 194 ILE A CA 1
ATOM 1267 C C . ILE A 1 194 ? 156.54011 11.90463 138.94928 1.000 58.68371 194 ILE A C 1
ATOM 1268 O O . ILE A 1 194 ? 156.83665 12.52497 137.92279 1.000 65.26894 194 ILE A O 1
ATOM 1273 N N . ALA A 1 195 ? 156.53233 10.59093 139.01395 1.000 55.37865 195 ALA A N 1
ATOM 1274 C CA . ALA A 1 195 ? 156.74493 9.76984 137.83862 1.000 55.38739 195 ALA A CA 1
ATOM 1275 C C . ALA A 1 195 ? 155.68739 8.67961 137.82449 1.000 54.15466 195 ALA A C 1
ATOM 1276 O O . ALA A 1 195 ? 155.18354 8.26798 138.87326 1.000 53.80929 195 ALA A O 1
ATOM 1278 N N . ASP A 1 196 ? 155.34221 8.22699 136.62599 1.000 54.84060 196 ASP A N 1
ATOM 1279 C CA . ASP A 1 196 ? 154.36649 7.15966 136.49166 1.000 59.21190 196 ASP A CA 1
ATOM 1280 C C . ASP A 1 196 ? 154.72492 6.31587 135.28474 1.000 58.64960 196 ASP A C 1
ATOM 1281 O O . ASP A 1 196 ? 155.37749 6.77543 134.34743 1.000 59.91544 196 ASP A O 1
ATOM 1286 N N . VAL A 1 197 ? 154.28337 5.06940 135.32140 1.000 57.84045 197 VAL A N 1
ATOM 1287 C CA . VAL A 1 197 ? 154.38953 4.18327 134.17514 1.000 53.93463 197 VAL A CA 1
ATOM 1288 C C . VAL A 1 197 ? 153.15234 3.30094 134.18500 1.000 53.67828 197 VAL A C 1
ATOM 1289 O O . VAL A 1 197 ? 152.63374 2.96155 135.25342 1.000 54.84057 197 VAL A O 1
ATOM 1293 N N . VAL A 1 198 ? 152.63867 2.98688 132.99082 1.000 51.77087 198 VAL A N 1
ATOM 1294 C CA . VAL A 1 198 ? 151.56936 2.01042 132.83916 1.000 55.23964 198 VAL A CA 1
ATOM 1295 C C . VAL A 1 198 ? 152.17739 0.69106 132.39548 1.000 59.24704 198 VAL A C 1
ATOM 1296 O O . VAL A 1 198 ? 153.21654 0.65687 131.72151 1.000 66.73202 198 VAL A O 1
ATOM 1300 N N . PHE A 1 199 ? 151.54316 -0.40201 132.80940 1.000 58.12958 199 PHE A N 1
ATOM 1301 C CA . PHE A 1 199 ? 151.96379 -1.73093 132.41099 1.000 56.83321 199 PHE A CA 1
ATOM 1302 C C . PHE A 1 199 ? 150.74521 -2.64739 132.43292 1.000 67.30799 199 PHE A C 1
ATOM 1303 O O . PHE A 1 199 ? 149.71083 -2.32558 133.02646 1.000 69.53714 199 PHE A O 1
ATOM 1311 N N . LYS A 1 200 ? 150.87074 -3.79349 131.76476 1.000 71.36506 200 LYS A N 1
ATOM 1312 C CA . LYS A 1 200 ? 149.77750 -4.74846 131.65023 1.000 72.89038 200 LYS A CA 1
ATOM 1313 C C . LYS A 1 200 ? 150.21664 -6.11637 132.14838 1.000 77.67070 200 LYS A C 1
ATOM 1314 O O . LYS A 1 200 ? 151.31221 -6.58727 131.82634 1.000 78.51124 200 LYS A O 1
ATOM 1320 N N . HIS A 1 201 ? 149.36252 -6.73499 132.95754 1.000 80.22904 201 HIS A N 1
ATOM 1321 C CA . HIS A 1 201 ? 149.45682 -8.15350 133.25743 1.000 82.78503 201 HIS A CA 1
ATOM 1322 C C . HIS A 1 201 ? 148.05422 -8.72067 133.24713 1.000 89.24027 201 HIS A C 1
ATOM 1323 O O . HIS A 1 201 ? 147.12272 -8.08461 133.75235 1.000 89.31388 201 HIS A O 1
ATOM 1330 N N . ASP A 1 202 ? 147.91953 -9.91706 132.68516 1.000 94.70709 202 ASP A N 1
ATOM 1331 C CA . ASP A 1 202 ? 146.60982 -10.46062 132.29341 1.000 102.72737 202 ASP A CA 1
ATOM 1332 C C . ASP A 1 202 ? 146.02844 -9.47801 131.27464 1.000 103.64286 202 ASP A C 1
ATOM 1333 O O . ASP A 1 202 ? 146.77989 -8.91020 130.46517 1.000 105.84300 202 ASP A O 1
ATOM 1338 N N . GLY A 1 203 ? 144.72156 -9.24965 131.28602 1.000 101.91741 203 GLY A N 1
ATOM 1339 C CA . GLY A 1 203 ? 144.14177 -8.23179 130.43439 1.000 99.83736 203 GLY A CA 1
ATOM 1340 C C . GLY A 1 203 ? 143.96061 -6.93613 131.19438 1.000 90.76458 203 GLY A C 1
ATOM 1341 O O . GLY A 1 203 ? 143.15211 -6.08330 130.81152 1.000 90.76253 203 GLY A O 1
ATOM 1342 N N . HIS A 1 204 ? 144.71693 -6.78325 132.27777 1.000 83.46609 204 HIS A N 1
ATOM 1343 C CA . HIS A 1 204 ? 144.54831 -5.67062 133.19665 1.000 79.30326 204 HIS A CA 1
ATOM 1344 C C . HIS A 1 204 ? 145.64481 -4.63994 132.98552 1.000 77.64383 204 HIS A C 1
ATOM 1345 O O . HIS A 1 204 ? 146.82630 -4.97882 132.86883 1.000 78.04043 204 HIS A O 1
ATOM 1352 N N . THR A 1 205 ? 145.23870 -3.38216 132.93289 1.000 76.09214 205 THR A N 1
ATOM 1353 C CA . THR A 1 205 ? 146.15340 -2.26464 132.80708 1.000 72.19696 205 THR A CA 1
ATOM 1354 C C . THR A 1 205 ? 146.35448 -1.61473 134.16645 1.000 67.50260 205 THR A C 1
ATOM 1355 O O . THR A 1 205 ? 145.40226 -1.44295 134.93082 1.000 67.99687 205 THR A O 1
ATOM 1359 N N . TYR A 1 206 ? 147.59835 -1.26234 134.46426 1.000 63.12474 206 TYR A N 1
ATOM 1360 C CA . TYR A 1 206 ? 147.94733 -0.59493 135.70452 1.000 55.89466 206 TYR A CA 1
ATOM 1361 C C . TYR A 1 206 ? 148.67631 0.69914 135.38667 1.000 57.71799 206 TYR A C 1
ATOM 1362 O O . TYR A 1 206 ? 149.25527 0.84997 134.30933 1.000 58.34896 206 TYR A O 1
ATOM 1371 N N . ARG A 1 207 ? 148.62370 1.63979 136.32689 1.000 51.07139 207 ARG A N 1
ATOM 1372 C CA . ARG A 1 207 ? 149.47759 2.82177 136.29095 1.000 47.42338 207 ARG A CA 1
ATOM 1373 C C . ARG A 1 207 ? 149.97854 3.04071 137.70774 1.000 46.99246 207 ARG A C 1
ATOM 1374 O O . ARG A 1 207 ? 149.18367 3.31444 138.61864 1.000 48.53431 207 ARG A O 1
ATOM 1382 N N . VAL A 1 208 ? 151.28405 2.89965 137.88908 1.000 41.95325 208 VAL A N 1
ATOM 1383 C CA . VAL A 1 208 ? 151.92689 3.03353 139.18633 1.000 41.15494 208 VAL A CA 1
ATOM 1384 C C . VAL A 1 208 ? 152.63051 4.37892 139.22121 1.000 46.38149 208 VAL A C 1
ATOM 1385 O O . VAL A 1 208 ? 153.25134 4.79620 138.23605 1.000 50.66869 208 VAL A O 1
ATOM 1389 N N . PHE A 1 209 ? 152.51736 5.07060 140.34617 1.000 50.16451 209 PHE A N 1
ATOM 1390 C CA . PHE A 1 209 ? 153.11038 6.38640 140.52689 1.000 46.86202 209 PHE A CA 1
ATOM 1391 C C . PHE A 1 209 ? 154.22996 6.29782 141.54863 1.000 42.41535 209 PHE A C 1
ATOM 1392 O O . PHE A 1 209 ? 154.07019 5.67220 142.60422 1.000 37.42598 209 PHE A O 1
ATOM 1400 N N . ASP A 1 210 ? 155.35234 6.94019 141.23089 1.000 45.25669 210 ASP A N 1
ATOM 1401 C CA . ASP A 1 210 ? 156.49614 7.04755 142.12291 1.000 43.08185 210 ASP A CA 1
ATOM 1402 C C . ASP A 1 210 ? 156.61252 8.50030 142.57908 1.000 44.82125 210 ASP A C 1
ATOM 1403 O O . ASP A 1 210 ? 156.50413 9.43100 141.76909 1.000 42.43451 210 ASP A O 1
ATOM 1408 N N . VAL A 1 211 ? 156.82687 8.69424 143.87488 1.000 40.14461 211 VAL A N 1
ATOM 1409 C CA . VAL A 1 211 ? 156.97563 10.02331 144.44130 1.000 38.87960 211 VAL A CA 1
ATOM 1410 C C . VAL A 1 211 ? 158.04661 9.93711 145.52031 1.000 37.94289 211 VAL A C 1
ATOM 1411 O O . VAL A 1 211 ? 158.32653 8.86645 146.06064 1.000 43.18605 211 VAL A O 1
ATOM 1415 N N . GLY A 1 212 ? 158.68191 11.07113 145.79702 1.000 33.83703 212 GLY A N 1
ATOM 1416 C CA . GLY A 1 212 ? 159.67230 11.11646 146.85322 1.000 37.35303 212 GLY A CA 1
ATOM 1417 C C . GLY A 1 212 ? 159.04244 10.96719 148.22559 1.000 39.81215 212 GLY A C 1
ATOM 1418 O O . GLY A 1 212 ? 157.88501 11.31928 148.44480 1.000 43.18797 212 GLY A O 1
ATOM 1419 N N . GLY A 1 213 ? 159.83101 10.43263 149.16310 1.000 43.85447 213 GLY A N 1
ATOM 1420 C CA . GLY A 1 213 ? 159.37507 10.13756 150.50909 1.000 39.25574 213 GLY A CA 1
ATOM 1421 C C . GLY A 1 213 ? 160.09306 10.91554 151.60053 1.000 44.78169 213 GLY A C 1
ATOM 1422 O O . GLY A 1 213 ? 159.76482 10.79881 152.78571 1.000 44.13940 213 GLY A O 1
ATOM 1423 N N . GLN A 1 214 ? 161.08816 11.71149 151.23726 1.000 47.88577 214 GLN A N 1
ATOM 1424 C CA . GLN A 1 214 ? 161.64844 12.59585 152.24230 1.000 52.92905 214 GLN A CA 1
ATOM 1425 C C . GLN A 1 214 ? 160.59527 13.60868 152.65690 1.000 48.34048 214 GLN A C 1
ATOM 1426 O O . GLN A 1 214 ? 159.67569 13.91525 151.89709 1.000 52.41452 214 GLN A O 1
ATOM 1432 N N . ARG A 1 215 ? 160.73674 14.11729 153.88480 1.000 45.07378 215 ARG A N 1
ATOM 1433 C CA . ARG A 1 215 ? 159.72476 14.99822 154.46775 1.000 48.16604 215 ARG A CA 1
ATOM 1434 C C . ARG A 1 215 ? 159.29085 16.12943 153.52821 1.000 50.84340 215 ARG A C 1
ATOM 1435 O O . ARG A 1 215 ? 158.08777 16.37806 153.37815 1.000 57.17939 215 ARG A O 1
ATOM 1443 N N . ASN A 1 216 ? 160.24275 16.82383 152.88248 1.000 49.26115 216 ASN A N 1
ATOM 1444 C CA . ASN A 1 216 ? 159.86246 17.97428 152.05314 1.000 50.09649 216 ASN A CA 1
ATOM 1445 C C . ASN A 1 216 ? 159.01345 17.56898 150.85834 1.000 49.88492 216 ASN A C 1
ATOM 1446 O O . ASN A 1 216 ? 158.20091 18.36486 150.37642 1.000 55.32121 216 ASN A O 1
ATOM 1451 N N . GLU A 1 217 ? 159.17717 16.34786 150.37347 1.000 43.47714 217 GLU A N 1
ATOM 1452 C CA . GLU A 1 217 ? 158.44563 15.90854 149.19824 1.000 46.63920 217 GLU A CA 1
ATOM 1453 C C . GLU A 1 217 ? 157.01975 15.47117 149.50531 1.000 43.22343 217 GLU A C 1
ATOM 1454 O O . GLU A 1 217 ? 156.24777 15.25816 148.56575 1.000 42.26468 217 GLU A O 1
ATOM 1460 N N . ARG A 1 218 ? 156.63969 15.37449 150.78132 1.000 40.32844 218 ARG A N 1
ATOM 1461 C CA . ARG A 1 218 ? 155.35890 14.77765 151.14750 1.000 44.23738 218 ARG A CA 1
ATOM 1462 C C . ARG A 1 218 ? 154.15444 15.71240 150.98249 1.000 46.17349 218 ARG A C 1
ATOM 1463 O O . ARG A 1 218 ? 153.02816 15.20740 150.94213 1.000 46.27959 218 ARG A O 1
ATOM 1471 N N . ARG A 1 219 ? 154.35664 17.04135 150.90731 1.000 51.35785 219 ARG A N 1
ATOM 1472 C CA . ARG A 1 219 ? 153.30678 17.94773 150.42298 1.000 52.28020 219 ARG A CA 1
ATOM 1473 C C . ARG A 1 219 ? 152.66347 17.41368 149.15623 1.000 58.16364 219 ARG A C 1
ATOM 1474 O O . ARG A 1 219 ? 151.44442 17.53512 148.96346 1.000 42.67446 219 ARG A O 1
ATOM 1482 N N . LYS A 1 220 ? 153.48702 16.83308 148.27142 1.000 49.80197 220 LYS A N 1
ATOM 1483 C CA . LYS A 1 220 ? 153.08675 16.39375 146.94655 1.000 47.34915 220 LYS A CA 1
ATOM 1484 C C . LYS A 1 220 ? 152.22758 15.14402 146.96036 1.000 47.21868 220 LYS A C 1
ATOM 1485 O O . LYS A 1 220 ? 151.58579 14.84953 145.94631 1.000 49.43823 220 LYS A O 1
ATOM 1491 N N . TRP A 1 221 ? 152.17978 14.40746 148.06779 1.000 46.31357 221 TRP A N 1
ATOM 1492 C CA . TRP A 1 221 ? 151.37898 13.18683 148.05000 1.000 43.49174 221 TRP A CA 1
ATOM 1493 C C . TRP A 1 221 ? 149.88704 13.49018 147.93644 1.000 50.35187 221 TRP A C 1
ATOM 1494 O O . TRP A 1 221 ? 149.16573 12.75264 147.25649 1.000 53.19562 221 TRP A O 1
ATOM 1505 N N . LEU A 1 222 ? 149.41232 14.57511 148.56618 1.000 45.72630 222 LEU A N 1
ATOM 1506 C CA . LEU A 1 222 ? 147.97439 14.73317 148.79576 1.000 46.12927 222 LEU A CA 1
ATOM 1507 C C . LEU A 1 222 ? 147.16661 14.73736 147.50199 1.000 49.37979 222 LEU A C 1
ATOM 1508 O O . LEU A 1 222 ? 146.09727 14.12281 147.43643 1.000 53.21794 222 LEU A O 1
ATOM 1513 N N . HIS A 1 223 ? 147.63970 15.42494 146.46359 1.000 48.66336 223 HIS A N 1
ATOM 1514 C CA . HIS A 1 223 ? 146.83648 15.41854 145.24989 1.000 52.49945 223 HIS A CA 1
ATOM 1515 C C . HIS A 1 223 ? 146.89298 14.08468 144.50024 1.000 53.56568 223 HIS A C 1
ATOM 1516 O O . HIS A 1 223 ? 146.05628 13.86203 143.62168 1.000 55.46866 223 HIS A O 1
ATOM 1523 N N . LEU A 1 224 ? 147.83162 13.18718 144.81892 1.000 49.74110 224 LEU A N 1
ATOM 1524 C CA . LEU A 1 224 ? 147.82032 11.86150 144.20755 1.000 49.63856 224 LEU A CA 1
ATOM 1525 C C . LEU A 1 224 ? 146.86543 10.88872 144.89522 1.000 50.02031 224 LEU A C 1
ATOM 1526 O O . LEU A 1 224 ? 146.75323 9.74940 144.44933 1.000 48.43770 224 LEU A O 1
ATOM 1531 N N . PHE A 1 225 ? 146.16093 11.29770 145.94406 1.000 50.78039 225 PHE A N 1
ATOM 1532 C CA . PHE A 1 225 ? 145.44953 10.32244 146.75833 1.000 53.77964 225 PHE A CA 1
ATOM 1533 C C . PHE A 1 225 ? 144.11763 9.87630 146.15646 1.000 60.74727 225 PHE A C 1
ATOM 1534 O O . PHE A 1 225 ? 143.46189 8.99839 146.72498 1.000 63.58718 225 PHE A O 1
ATOM 1542 N N . ASP A 1 226 ? 143.69199 10.42502 145.03036 1.000 65.80386 226 ASP A N 1
ATOM 1543 C CA . ASP A 1 226 ? 142.35393 10.11631 144.54868 1.000 69.39579 226 ASP A CA 1
ATOM 1544 C C . ASP A 1 226 ? 142.37886 8.98667 143.52447 1.000 60.24025 226 ASP A C 1
ATOM 1545 O O . ASP A 1 226 ? 143.31847 8.85490 142.73170 1.000 56.90723 226 ASP A O 1
ATOM 1550 N N . GLY A 1 227 ? 141.34214 8.14836 143.58111 1.000 57.53899 227 GLY A N 1
ATOM 1551 C CA . GLY A 1 227 ? 141.20370 7.02039 142.66719 1.000 58.84239 227 GLY A CA 1
ATOM 1552 C C . GLY A 1 227 ? 142.25714 5.93903 142.78801 1.000 58.46338 227 GLY A C 1
ATOM 1553 O O . GLY A 1 227 ? 142.55261 5.26106 141.79858 1.000 65.80321 227 GLY A O 1
ATOM 1554 N N . VAL A 1 228 ? 142.82585 5.74678 143.97160 1.000 54.04707 228 VAL A N 1
ATOM 1555 C CA . VAL A 1 228 ? 143.89365 4.76720 144.15544 1.000 54.28751 228 VAL A CA 1
ATOM 1556 C C . VAL A 1 228 ? 143.26253 3.40305 144.40866 1.000 58.58179 228 VAL A C 1
ATOM 1557 O O . VAL A 1 228 ? 142.42390 3.25147 145.30511 1.000 64.05740 228 VAL A O 1
ATOM 1561 N N . LYS A 1 229 ? 143.64358 2.40769 143.60207 1.000 55.11912 229 LYS A N 1
ATOM 1562 C CA . LYS A 1 229 ? 143.14837 1.05975 143.86038 1.000 51.64322 229 LYS A CA 1
ATOM 1563 C C . LYS A 1 229 ? 143.96548 0.38045 144.94730 1.000 48.76213 229 LYS A C 1
ATOM 1564 O O . LYS A 1 229 ? 143.41276 -0.38068 145.74165 1.000 53.64764 229 LYS A O 1
ATOM 1570 N N . ALA A 1 230 ? 145.26176 0.66738 145.02789 1.000 45.64094 230 ALA A N 1
ATOM 1571 C CA . ALA A 1 230 ? 146.09169 0.09166 146.07454 1.000 44.88296 230 ALA A CA 1
ATOM 1572 C C . ALA A 1 230 ? 147.28642 0.99195 146.33178 1.000 42.42130 230 ALA A C 1
ATOM 1573 O O . ALA A 1 230 ? 147.87778 1.53830 145.39942 1.000 42.96895 230 ALA A O 1
ATOM 1575 N N . VAL A 1 231 ? 147.62902 1.13247 147.60349 1.000 38.48006 231 VAL A N 1
ATOM 1576 C CA . VAL A 1 231 ? 148.87515 1.74062 148.02866 1.000 39.34152 231 VAL A CA 1
ATOM 1577 C C . VAL A 1 231 ? 149.89853 0.63064 148.25392 1.000 44.06281 231 VAL A C 1
ATOM 1578 O O . VAL A 1 231 ? 149.63848 -0.32766 148.99072 1.000 41.56632 231 VAL A O 1
ATOM 1582 N N . ILE A 1 232 ? 151.04398 0.73355 147.58565 1.000 46.27477 232 ILE A N 1
ATOM 1583 C CA . ILE A 1 232 ? 152.21638 -0.06874 147.91349 1.000 40.90347 232 ILE A CA 1
ATOM 1584 C C . ILE A 1 232 ? 153.05672 0.78027 148.86263 1.000 41.92880 232 ILE A C 1
ATOM 1585 O O . ILE A 1 232 ? 153.73030 1.73358 148.45252 1.000 38.92654 232 ILE A O 1
ATOM 1590 N N . PHE A 1 233 ? 152.98473 0.46152 150.14467 1.000 39.98042 233 PHE A N 1
ATOM 1591 C CA . PHE A 1 233 ? 153.72742 1.19714 151.15069 1.000 34.51863 233 PHE A CA 1
ATOM 1592 C C . PHE A 1 233 ? 155.04275 0.47865 151.38268 1.000 35.49762 233 PHE A C 1
ATOM 1593 O O . PHE A 1 233 ? 155.04972 -0.67402 151.82572 1.000 47.65962 233 PHE A O 1
ATOM 1601 N N . CYS A 1 234 ? 156.14778 1.14650 151.05963 1.000 35.51251 234 CYS A N 1
ATOM 1602 C CA . CYS A 1 234 ? 157.47942 0.58838 151.25160 1.000 34.89653 234 CYS A CA 1
ATOM 1603 C C . CYS A 1 234 ? 158.01374 0.98192 152.61074 1.000 37.52211 234 CYS A C 1
ATOM 1604 O O . CYS A 1 234 ? 157.95622 2.15531 152.99266 1.000 42.28090 234 CYS A O 1
ATOM 1607 N N . ALA A 1 235 ? 158.53962 0.00016 153.33058 1.000 36.13647 235 ALA A N 1
ATOM 1608 C CA . ALA A 1 235 ? 159.10805 0.22640 154.65198 1.000 36.54690 235 ALA A CA 1
ATOM 1609 C C . ALA A 1 235 ? 160.40682 -0.55154 154.73686 1.000 41.94810 235 ALA A C 1
ATOM 1610 O O . ALA A 1 235 ? 160.42299 -1.75767 154.48592 1.000 48.22470 235 ALA A O 1
ATOM 1612 N N . ALA A 1 236 ? 161.49688 0.14078 155.04165 1.000 43.10055 236 ALA A N 1
ATOM 1613 C CA . ALA A 1 236 ? 162.80254 -0.49348 155.11176 1.000 46.66777 236 ALA A CA 1
ATOM 1614 C C . ALA A 1 236 ? 162.94238 -1.22491 156.44704 1.000 50.56847 236 ALA A C 1
ATOM 1615 O O . ALA A 1 236 ? 162.86363 -0.60377 157.51208 1.000 53.08660 236 ALA A O 1
ATOM 1617 N N . LEU A 1 237 ? 163.12691 -2.54827 156.38293 1.000 48.10489 237 LEU A N 1
ATOM 1618 C CA . LEU A 1 237 ? 163.37757 -3.34291 157.57835 1.000 49.95604 237 LEU A CA 1
ATOM 1619 C C . LEU A 1 237 ? 164.72896 -3.01279 158.18626 1.000 51.54352 237 LEU A C 1
ATOM 1620 O O . LEU A 1 237 ? 164.92217 -3.14128 159.40229 1.000 51.31152 237 LEU A O 1
ATOM 1625 N N . SER A 1 238 ? 165.68354 -2.63422 157.35459 1.000 55.03053 238 SER A N 1
ATOM 1626 C CA . SER A 1 238 ? 167.06714 -2.51098 157.78551 1.000 60.11871 238 SER A CA 1
ATOM 1627 C C . SER A 1 238 ? 167.37919 -1.16606 158.43256 1.000 61.55066 238 SER A C 1
ATOM 1628 O O . SER A 1 238 ? 168.54103 -0.92186 158.76887 1.000 61.85490 238 SER A O 1
ATOM 1631 N N . GLU A 1 239 ? 166.37932 -0.29948 158.62478 1.000 55.33094 239 GLU A N 1
ATOM 1632 C CA . GLU A 1 239 ? 166.62339 1.07478 159.03675 1.000 56.47815 239 GLU A CA 1
ATOM 1633 C C . GLU A 1 239 ? 166.54525 1.28528 160.54786 1.000 56.88091 239 GLU A C 1
ATOM 1634 O O . GLU A 1 239 ? 166.69346 2.42091 161.00127 1.000 56.71653 239 GLU A O 1
ATOM 1640 N N . TYR A 1 240 ? 166.33583 0.23348 161.34269 1.000 52.00353 240 TYR A N 1
ATOM 1641 C CA . TYR A 1 240 ? 165.96283 0.42950 162.74217 1.000 46.08513 240 TYR A CA 1
ATOM 1642 C C . TYR A 1 240 ? 167.10089 0.93407 163.62217 1.000 51.21663 240 TYR A C 1
ATOM 1643 O O . TYR A 1 240 ? 166.84600 1.28501 164.77915 1.000 55.49220 240 TYR A O 1
ATOM 1652 N N . ASP A 1 241 ? 168.33871 0.98431 163.12195 1.000 55.11491 241 ASP A N 1
ATOM 1653 C CA . ASP A 1 241 ? 169.45495 1.56533 163.86795 1.000 57.39076 241 ASP A CA 1
ATOM 1654 C C . ASP A 1 241 ? 170.01792 2.81757 163.18780 1.000 56.95016 241 ASP A C 1
ATOM 1655 O O . ASP A 1 241 ? 171.19236 3.15064 163.38446 1.000 57.75190 241 ASP A O 1
ATOM 1660 N N . GLN A 1 242 ? 169.20255 3.51879 162.39143 1.000 47.00839 242 GLN A N 1
ATOM 1661 C CA . GLN A 1 242 ? 169.61656 4.71562 161.67281 1.000 63.54649 242 GLN A CA 1
ATOM 1662 C C . GLN A 1 242 ? 168.69460 5.88022 162.01304 1.000 61.55501 242 GLN A C 1
ATOM 1663 O O . GLN A 1 242 ? 167.52546 5.68681 162.36525 1.000 57.61020 242 GLN A O 1
ATOM 1669 N N . ASN A 1 243 ? 169.21551 7.09854 161.89778 1.000 62.17859 243 ASN A N 1
ATOM 1670 C CA . ASN A 1 243 ? 168.36143 8.27305 162.00173 1.000 60.27229 243 ASN A CA 1
ATOM 1671 C C . ASN A 1 243 ? 168.13042 8.91569 160.63501 1.000 59.27269 243 ASN A C 1
ATOM 1672 O O . ASN A 1 243 ? 168.81147 8.61119 159.65157 1.000 61.70357 243 ASN A O 1
ATOM 1677 N N . LEU A 1 244 ? 167.11542 9.77903 160.57652 1.000 56.20978 244 LEU A N 1
ATOM 1678 C CA . LEU A 1 244 ? 166.68525 10.36371 159.30951 1.000 52.15611 244 LEU A CA 1
ATOM 1679 C C . LEU A 1 244 ? 167.75640 11.27389 158.71662 1.000 48.49767 244 LEU A C 1
ATOM 1680 O O . LEU A 1 244 ? 168.50690 11.93736 159.42910 1.000 53.76137 244 LEU A O 1
ATOM 1685 N N . PHE A 1 245 ? 167.79633 11.31841 157.38449 1.000 50.66307 245 PHE A N 1
ATOM 1686 C CA . PHE A 1 245 ? 168.59251 12.32868 156.69801 1.000 57.91446 245 PHE A CA 1
ATOM 1687 C C . PHE A 1 245 ? 168.10161 13.74323 157.01296 1.000 60.42828 245 PHE A C 1
ATOM 1688 O O . PHE A 1 245 ? 168.91232 14.66686 157.12975 1.000 62.66764 245 PHE A O 1
ATOM 1696 N N . GLU A 1 246 ? 166.77467 13.93606 157.13753 1.000 60.70211 246 GLU A N 1
ATOM 1697 C CA . GLU A 1 246 ? 166.18951 15.26089 157.37594 1.000 56.99074 246 GLU A CA 1
ATOM 1698 C C . GLU A 1 246 ? 166.36044 15.72925 158.81092 1.000 61.44061 246 GLU A C 1
ATOM 1699 O O . GLU A 1 246 ? 166.21330 16.92825 159.07457 1.000 68.95682 246 GLU A O 1
ATOM 1705 N N . ASP A 1 247 ? 166.65469 14.81321 159.73706 1.000 61.36842 247 ASP A N 1
ATOM 1706 C CA . ASP A 1 247 ? 166.67842 15.09509 161.16833 1.000 63.68740 247 ASP A CA 1
ATOM 1707 C C . ASP A 1 247 ? 167.38419 13.95798 161.89334 1.000 65.95690 247 ASP A C 1
ATOM 1708 O O . ASP A 1 247 ? 166.78677 12.90175 162.14498 1.000 63.19766 247 ASP A O 1
ATOM 1713 N N . GLU A 1 248 ? 168.64873 14.15891 162.24207 1.000 74.33042 248 GLU A N 1
ATOM 1714 C CA . GLU A 1 248 ? 169.45171 13.06986 162.78601 1.000 82.55067 248 GLU A CA 1
ATOM 1715 C C . GLU A 1 248 ? 169.13224 12.74346 164.24353 1.000 80.55348 248 GLU A C 1
ATOM 1716 O O . GLU A 1 248 ? 169.79557 11.87546 164.82176 1.000 86.26484 248 GLU A O 1
ATOM 1722 N N . GLY A 1 249 ? 168.13704 13.39672 164.84547 1.000 73.51468 249 GLY A N 1
ATOM 1723 C CA . GLY A 1 249 ? 167.63164 12.99641 166.14047 1.000 70.50056 249 GLY A CA 1
ATOM 1724 C C . GLY A 1 249 ? 166.46428 12.03536 166.10647 1.000 69.84567 249 GLY A C 1
ATOM 1725 O O . GLY A 1 249 ? 165.95302 11.65099 167.16308 1.000 73.54621 249 GLY A O 1
ATOM 1726 N N . LYS A 1 250 ? 166.03017 11.61974 164.91913 1.000 61.16723 250 LYS A N 1
ATOM 1727 C CA . LYS A 1 250 ? 164.81335 10.83908 164.75210 1.000 58.91821 250 LYS A CA 1
ATOM 1728 C C . LYS A 1 250 ? 165.15455 9.48777 164.12815 1.000 57.15719 250 LYS A C 1
ATOM 1729 O O . LYS A 1 250 ? 165.72011 9.43162 163.02925 1.000 53.53597 250 LYS A O 1
ATOM 1735 N N . ASN A 1 251 ? 164.80291 8.40742 164.83019 1.000 55.23333 251 ASN A N 1
ATOM 1736 C CA . ASN A 1 251 ? 165.06302 7.05107 164.35296 1.000 49.56006 251 ASN A CA 1
ATOM 1737 C C . ASN A 1 251 ? 164.29994 6.77323 163.06115 1.000 45.25430 251 ASN A C 1
ATOM 1738 O O . ASN A 1 251 ? 163.11179 7.08446 162.95534 1.000 46.52948 251 ASN A O 1
ATOM 1743 N N . ARG A 1 252 ? 164.97411 6.15773 162.08118 1.000 40.64055 252 ARG A N 1
ATOM 1744 C CA . ARG A 1 252 ? 164.34314 5.97614 160.77295 1.000 42.57762 252 ARG A CA 1
ATOM 1745 C C . ARG A 1 252 ? 163.07925 5.14031 160.86470 1.000 40.39566 252 ARG A C 1
ATOM 1746 O O . ARG A 1 252 ? 162.11812 5.38303 160.12395 1.000 41.44968 252 ARG A O 1
ATOM 1754 N N . MET A 1 253 ? 163.06983 4.13038 161.74991 1.000 46.32459 253 MET A N 1
ATOM 1755 C CA . MET A 1 253 ? 161.95311 3.18862 161.81498 1.000 45.60092 253 MET A CA 1
ATOM 1756 C C . MET A 1 253 ? 160.77046 3.76801 162.58053 1.000 49.49534 253 MET A C 1
ATOM 1757 O O . MET A 1 253 ? 159.61312 3.46342 162.26024 1.000 49.32538 253 MET A O 1
ATOM 1762 N N . VAL A 1 254 ? 161.03945 4.59440 163.59208 1.000 49.81178 254 VAL A N 1
ATOM 1763 C CA . VAL A 1 254 ? 159.95781 5.31931 164.23841 1.000 44.69175 254 VAL A CA 1
ATOM 1764 C C . VAL A 1 254 ? 159.26594 6.20705 163.22192 1.000 45.22958 254 VAL A C 1
ATOM 1765 O O . VAL A 1 254 ? 158.03091 6.30222 163.19740 1.000 45.55318 254 VAL A O 1
ATOM 1769 N N . GLU A 1 255 ? 160.05028 6.86871 162.36150 1.000 43.50061 255 GLU A N 1
ATOM 1770 C CA . GLU A 1 255 ? 159.45570 7.72584 161.33807 1.000 42.90599 255 GLU A CA 1
ATOM 1771 C C . GLU A 1 255 ? 158.61227 6.89617 160.37819 1.000 44.86470 255 GLU A C 1
ATOM 1772 O O . GLU A 1 255 ? 157.51021 7.30414 159.99139 1.000 44.50060 255 GLU A O 1
ATOM 1778 N N . THR A 1 256 ? 159.09808 5.70804 160.01832 1.000 41.92488 256 THR A N 1
ATOM 1779 C CA . THR A 1 256 ? 158.34964 4.84646 159.10818 1.000 41.74721 256 THR A CA 1
ATOM 1780 C C . THR A 1 256 ? 157.00126 4.45117 159.69897 1.000 39.46511 256 THR A C 1
ATOM 1781 O O . THR A 1 256 ? 155.97775 4.44714 159.00279 1.000 40.58752 256 THR A O 1
ATOM 1785 N N . MET A 1 257 ? 156.97875 4.11324 160.98097 1.000 37.31495 257 MET A N 1
ATOM 1786 C CA . MET A 1 257 ? 155.73284 3.64317 161.55618 1.000 33.10026 257 MET A CA 1
ATOM 1787 C C . MET A 1 257 ? 154.75892 4.78226 161.80108 1.000 36.94696 257 MET A C 1
ATOM 1788 O O . MET A 1 257 ? 153.55049 4.61710 161.59164 1.000 38.65099 257 MET A O 1
ATOM 1793 N N . GLU A 1 258 ? 155.25729 5.94521 162.23400 1.000 39.70717 258 GLU A N 1
ATOM 1794 C CA . GLU A 1 258 ? 154.39134 7.11306 162.31674 1.000 35.95529 258 GLU A CA 1
ATOM 1795 C C . GLU A 1 258 ? 153.86098 7.48690 160.93898 1.000 40.58126 258 GLU A C 1
ATOM 1796 O O . GLU A 1 258 ? 152.69596 7.88248 160.79816 1.000 39.56538 258 GLU A O 1
ATOM 1802 N N . LEU A 1 259 ? 154.69707 7.35033 159.90613 1.000 38.02325 259 LEU A N 1
ATOM 1803 C CA . LEU A 1 259 ? 154.25955 7.70328 158.56383 1.000 35.04009 259 LEU A CA 1
ATOM 1804 C C . LEU A 1 259 ? 153.17364 6.75442 158.07873 1.000 38.40162 259 LEU A C 1
ATOM 1805 O O . LEU A 1 259 ? 152.17474 7.19515 157.47967 1.000 36.26181 259 LEU A O 1
ATOM 1810 N N . PHE A 1 260 ? 153.34665 5.44921 158.35211 1.000 37.31141 260 PHE A N 1
ATOM 1811 C CA . PHE A 1 260 ? 152.34120 4.44133 157.99698 1.000 34.94719 260 PHE A CA 1
ATOM 1812 C C . PHE A 1 260 ? 151.00678 4.73497 158.66755 1.000 39.74632 260 PHE A C 1
ATOM 1813 O O . PHE A 1 260 ? 149.95528 4.72918 158.01937 1.000 39.85778 260 PHE A O 1
ATOM 1821 N N . GLU A 1 261 ? 151.03966 4.99362 159.97688 1.000 43.34148 261 GLU A N 1
ATOM 1822 C CA . GLU A 1 261 ? 149.83272 5.37197 160.69589 1.000 43.20712 261 GLU A CA 1
ATOM 1823 C C . GLU A 1 261 ? 149.20190 6.62212 160.10415 1.000 42.34664 261 GLU A C 1
ATOM 1824 O O . GLU A 1 261 ? 147.97669 6.69862 159.97380 1.000 45.97450 261 GLU A O 1
ATOM 1830 N N . SER A 1 262 ? 150.01024 7.61463 159.72931 1.000 38.67089 262 SER A N 1
ATOM 1831 C CA . SER A 1 262 ? 149.39554 8.84153 159.22176 1.000 42.78354 262 SER A CA 1
ATOM 1832 C C . SER A 1 262 ? 148.74351 8.61788 157.85321 1.000 44.45236 262 SER A C 1
ATOM 1833 O O . SER A 1 262 ? 147.69047 9.19143 157.57591 1.000 45.87610 262 SER A O 1
ATOM 1836 N N . VAL A 1 263 ? 149.32444 7.76377 157.00546 1.000 44.47728 263 VAL A N 1
ATOM 1837 C CA . VAL A 1 263 ? 148.66311 7.36737 155.75916 1.000 42.27927 263 VAL A CA 1
ATOM 1838 C C . VAL A 1 263 ? 147.38164 6.56526 156.02327 1.000 42.06922 263 VAL A C 1
ATOM 1839 O O . VAL A 1 263 ? 146.36144 6.78505 155.35778 1.000 42.10944 263 VAL A O 1
ATOM 1843 N N . LEU A 1 264 ? 147.40964 5.60810 156.96570 1.000 42.09382 264 LEU A N 1
ATOM 1844 C CA . LEU A 1 264 ? 146.20412 4.81291 157.23868 1.000 43.82283 264 LEU A CA 1
ATOM 1845 C C . LEU A 1 264 ? 145.05098 5.66954 157.75293 1.000 46.53100 264 LEU A C 1
ATOM 1846 O O . LEU A 1 264 ? 143.88301 5.34872 157.50257 1.000 48.19850 264 LEU A O 1
ATOM 1851 N N . ARG A 1 265 ? 145.36408 6.76202 158.46043 1.000 46.19626 265 ARG A N 1
ATOM 1852 C CA . ARG A 1 265 ? 144.38375 7.64939 159.05999 1.000 42.23556 265 ARG A CA 1
ATOM 1853 C C . ARG A 1 265 ? 143.85626 8.66928 158.07092 1.000 44.58598 265 ARG A C 1
ATOM 1854 O O . ARG A 1 265 ? 142.92178 9.40222 158.40607 1.000 42.93926 265 ARG A O 1
ATOM 1862 N N . HIS A 1 266 ? 144.40602 8.71385 156.85173 1.000 38.27754 266 HIS A N 1
ATOM 1863 C CA . HIS A 1 266 ? 143.85432 9.70467 155.94060 1.000 40.11700 266 HIS A CA 1
ATOM 1864 C C . HIS A 1 266 ? 142.50863 9.24036 155.36321 1.000 42.61255 266 HIS A C 1
ATOM 1865 O O . HIS A 1 266 ? 142.37218 8.09524 154.92785 1.000 50.11832 266 HIS A O 1
ATOM 1872 N N . PRO A 1 267 ? 141.50921 10.12195 155.32089 1.000 39.36322 267 PRO A N 1
ATOM 1873 C CA . PRO A 1 267 ? 140.19017 9.71267 154.80548 1.000 41.29460 267 PRO A CA 1
ATOM 1874 C C . PRO A 1 267 ? 140.20192 9.18032 153.38047 1.000 45.76256 267 PRO A C 1
ATOM 1875 O O . PRO A 1 267 ? 139.35228 8.35293 153.04349 1.000 52.63010 267 PRO A O 1
ATOM 1879 N N . SER A 1 268 ? 141.12116 9.62020 152.52377 1.000 42.27636 268 SER A N 1
ATOM 1880 C CA . SER A 1 268 ? 141.09041 9.16951 151.13887 1.000 39.90378 268 SER A CA 1
ATOM 1881 C C . SER A 1 268 ? 141.38724 7.68562 151.00895 1.000 45.08904 268 SER A C 1
ATOM 1882 O O . SER A 1 268 ? 141.06724 7.08861 149.97480 1.000 51.56315 268 SER A O 1
ATOM 1885 N N . PHE A 1 269 ? 142.00944 7.08731 152.02053 1.000 39.61398 269 PHE A N 1
ATOM 1886 C CA . PHE A 1 269 ? 142.44104 5.69861 151.97584 1.000 42.13853 269 PHE A CA 1
ATOM 1887 C C . PHE A 1 269 ? 141.59619 4.79738 152.86365 1.000 43.55389 269 PHE A C 1
ATOM 1888 O O . PHE A 1 269 ? 142.00046 3.66545 153.13262 1.000 42.15869 269 PHE A O 1
ATOM 1896 N N . GLU A 1 270 ? 140.42675 5.27682 153.30808 1.000 47.88241 270 GLU A N 1
ATOM 1897 C CA . GLU A 1 270 ? 139.62057 4.52951 154.26534 1.000 54.97754 270 GLU A CA 1
ATOM 1898 C C . GLU A 1 270 ? 139.25851 3.13501 153.75286 1.000 58.18735 270 GLU A C 1
ATOM 1899 O O . GLU A 1 270 ? 139.26419 2.16609 154.51850 1.000 57.86416 270 GLU A O 1
ATOM 1905 N N . LYS A 1 271 ? 138.93265 3.01653 152.46799 1.000 54.13142 271 LYS A N 1
ATOM 1906 C CA . LYS A 1 271 ? 138.55090 1.75230 151.85839 1.000 47.92690 271 LYS A CA 1
ATOM 1907 C C . LYS A 1 271 ? 139.53127 1.34465 150.76084 1.000 47.73803 271 LYS A C 1
ATOM 1908 O O . LYS A 1 271 ? 139.13788 0.73753 149.76608 1.000 56.09239 271 LYS A O 1
ATOM 1914 N N . THR A 1 272 ? 140.80561 1.68395 150.92731 1.000 43.76892 272 THR A N 1
ATOM 1915 C CA . THR A 1 272 ? 141.84882 1.47889 149.92684 1.000 44.18698 272 THR A CA 1
ATOM 1916 C C . THR A 1 272 ? 142.79909 0.37460 150.38940 1.000 45.06425 272 THR A C 1
ATOM 1917 O O . THR A 1 272 ? 143.16908 0.31276 151.56618 1.000 46.28462 272 THR A O 1
ATOM 1921 N N . SER A 1 273 ? 143.20335 -0.49507 149.47019 1.000 42.11831 273 SER A N 1
ATOM 1922 C CA . SER A 1 273 ? 144.03479 -1.63757 149.84278 1.000 43.13920 273 SER A CA 1
ATOM 1923 C C . SER A 1 273 ? 145.49446 -1.23167 150.05160 1.000 42.31495 273 SER A C 1
ATOM 1924 O O . SER A 1 273 ? 146.04857 -0.42106 149.30284 1.000 39.78761 273 SER A O 1
ATOM 1927 N N . PHE A 1 274 ? 146.11971 -1.82120 151.06695 1.000 38.54034 274 PHE A N 1
ATOM 1928 C CA . PHE A 1 274 ? 147.52988 -1.60786 151.36228 1.000 42.82939 274 PHE A CA 1
ATOM 1929 C C . PHE A 1 274 ? 148.32109 -2.89507 151.13310 1.000 43.47281 274 PHE A C 1
ATOM 1930 O O . PHE A 1 274 ? 148.01572 -3.93726 151.72767 1.000 41.38606 274 PHE A O 1
ATOM 1938 N N . LEU A 1 275 ? 149.32228 -2.82188 150.26117 1.000 37.30801 275 LEU A N 1
ATOM 1939 C CA . LEU A 1 275 ? 150.35710 -3.84685 150.14242 1.000 35.35282 275 LEU A CA 1
ATOM 1940 C C . LEU A 1 275 ? 151.61461 -3.26098 150.76981 1.000 39.64333 275 LEU A C 1
ATOM 1941 O O . LEU A 1 275 ? 152.18974 -2.30515 150.23470 1.000 38.30056 275 LEU A O 1
ATOM 1946 N N . VAL A 1 276 ? 152.02219 -3.79210 151.91637 1.000 38.12801 276 VAL A N 1
ATOM 1947 C CA . VAL A 1 276 ? 153.22990 -3.31389 152.56906 1.000 36.53123 276 VAL A CA 1
ATOM 1948 C C . VAL A 1 276 ? 154.39851 -4.18167 152.12750 1.000 37.30884 276 VAL A C 1
ATOM 1949 O O . VAL A 1 276 ? 154.41512 -5.39662 152.36797 1.000 38.84657 276 VAL A O 1
ATOM 1953 N N . PHE A 1 277 ? 155.37457 -3.55372 151.48255 1.000 30.42403 277 PHE A N 1
ATOM 1954 C CA . PHE A 1 277 ? 156.65035 -4.18773 151.16220 1.000 30.99854 277 PHE A CA 1
ATOM 1955 C C . PHE A 1 277 ? 157.63032 -3.83899 152.27714 1.000 32.33182 277 PHE A C 1
ATOM 1956 O O . PHE A 1 277 ? 158.15640 -2.72166 152.33043 1.000 37.82157 277 PHE A O 1
ATOM 1964 N N . LEU A 1 278 ? 157.82706 -4.77695 153.20019 1.000 34.19704 278 LEU A N 1
ATOM 1965 C CA . LEU A 1 278 ? 158.91285 -4.69946 154.17562 1.000 36.78146 278 LEU A CA 1
ATOM 1966 C C . LEU A 1 278 ? 160.22526 -4.99939 153.45861 1.000 38.41103 278 LEU A C 1
ATOM 1967 O O . LEU A 1 278 ? 160.69307 -6.14134 153.41813 1.000 38.93508 278 LEU A O 1
ATOM 1972 N N . ASN A 1 279 ? 160.80169 -3.96336 152.88533 1.000 33.69433 279 ASN A N 1
ATOM 1973 C CA . ASN A 1 279 ? 161.87014 -4.00644 151.90894 1.000 34.24394 279 ASN A CA 1
ATOM 1974 C C . ASN A 1 279 ? 163.22407 -4.09330 152.60441 1.000 35.94668 279 ASN A C 1
ATOM 1975 O O . ASN A 1 279 ? 163.33058 -3.98621 153.83001 1.000 35.23962 279 ASN A O 1
ATOM 1980 N N . LYS A 1 280 ? 164.27207 -4.25642 151.79233 1.000 38.89101 280 LYS A N 1
ATOM 1981 C CA . LYS A 1 280 ? 165.64880 -4.40299 152.27669 1.000 43.05635 280 LYS A CA 1
ATOM 1982 C C . LYS A 1 280 ? 165.77710 -5.60388 153.21438 1.000 46.42160 280 LYS A C 1
ATOM 1983 O O . LYS A 1 280 ? 166.55541 -5.58868 154.17636 1.000 49.44956 280 LYS A O 1
ATOM 1989 N N . TYR A 1 281 ? 165.00756 -6.65701 152.91512 1.000 37.30768 281 TYR A N 1
ATOM 1990 C CA . TYR A 1 281 ? 165.10090 -7.89553 153.67587 1.000 46.90078 281 TYR A CA 1
ATOM 1991 C C . TYR A 1 281 ? 166.52393 -8.46252 153.65773 1.000 45.99298 281 TYR A C 1
ATOM 1992 O O . TYR A 1 281 ? 166.98882 -9.00453 154.66643 1.000 47.35967 281 TYR A O 1
ATOM 2001 N N . ASP A 1 282 ? 167.23414 -8.34059 152.52607 1.000 42.85111 282 ASP A N 1
ATOM 2002 C CA . ASP A 1 282 ? 168.62810 -8.81665 152.44192 1.000 44.92810 282 ASP A CA 1
ATOM 2003 C C . ASP A 1 282 ? 169.53148 -8.14067 153.47279 1.000 51.01734 282 ASP A C 1
ATOM 2004 O O . ASP A 1 282 ? 170.32554 -8.81910 154.14373 1.000 57.14461 282 ASP A O 1
ATOM 2009 N N . ILE A 1 283 ? 169.41715 -6.80570 153.62517 1.000 49.90913 283 ILE A N 1
ATOM 2010 C CA . ILE A 1 283 ? 170.22831 -6.10302 154.61859 1.000 48.15136 283 ILE A CA 1
ATOM 2011 C C . ILE A 1 283 ? 169.80149 -6.49274 156.02917 1.000 46.43076 283 ILE A C 1
ATOM 2012 O O . ILE A 1 283 ? 170.63864 -6.75206 156.89932 1.000 52.05663 283 ILE A O 1
ATOM 2017 N N . PHE A 1 284 ? 168.49267 -6.51714 156.27560 1.000 40.45931 284 PHE A N 1
ATOM 2018 C CA . PHE A 1 284 ? 167.94839 -6.94782 157.55818 1.000 45.96524 284 PHE A CA 1
ATOM 2019 C C . PHE A 1 284 ? 168.52399 -8.29714 157.99753 1.000 53.18006 284 PHE A C 1
ATOM 2020 O O . PHE A 1 284 ? 168.87996 -8.48074 159.16767 1.000 58.64991 284 PHE A O 1
ATOM 2028 N N . ARG A 1 285 ? 168.60880 -9.25996 157.06977 1.000 50.39154 285 ARG A N 1
ATOM 2029 C CA . ARG A 1 285 ? 169.11967 -10.58295 157.42119 1.000 60.37084 285 ARG A CA 1
ATOM 2030 C C . ARG A 1 285 ? 170.47353 -10.48644 158.11080 1.000 62.31456 285 ARG A C 1
ATOM 2031 O O . ARG A 1 285 ? 170.71959 -11.16654 159.11567 1.000 66.94736 285 ARG A O 1
ATOM 2039 N N . LYS A 1 286 ? 171.36268 -9.63853 157.59327 1.000 58.38908 286 LYS A N 1
ATOM 2040 C CA . LYS A 1 286 ? 172.68797 -9.52793 158.19263 1.000 59.84873 286 LYS A CA 1
ATOM 2041 C C . LYS A 1 286 ? 172.65532 -8.68742 159.46374 1.000 61.37958 286 LYS A C 1
ATOM 2042 O O . LYS A 1 286 ? 173.32078 -9.02021 160.45084 1.000 68.69407 286 LYS A O 1
ATOM 2048 N N . LYS A 1 287 ? 171.85725 -7.62063 159.46966 1.000 58.63373 287 LYS A N 1
ATOM 2049 C CA . LYS A 1 287 ? 171.90948 -6.65818 160.56335 1.000 58.94948 287 LYS A CA 1
ATOM 2050 C C . LYS A 1 287 ? 171.32315 -7.24540 161.84114 1.000 56.92544 287 LYS A C 1
ATOM 2051 O O . LYS A 1 287 ? 171.92117 -7.12398 162.91864 1.000 58.32050 287 LYS A O 1
ATOM 2057 N N . VAL A 1 288 ? 170.16627 -7.91048 161.73611 1.000 51.37544 288 VAL A N 1
ATOM 2058 C CA . VAL A 1 288 ? 169.47411 -8.42672 162.91484 1.000 54.70315 288 VAL A CA 1
ATOM 2059 C C . VAL A 1 288 ? 170.30861 -9.47170 163.65840 1.000 61.84288 288 VAL A C 1
ATOM 2060 O O . VAL A 1 288 ? 170.06566 -9.72918 164.84354 1.000 63.94503 288 VAL A O 1
ATOM 2064 N N . LEU A 1 289 ? 171.30216 -10.07387 162.99150 1.000 58.12528 289 LEU A N 1
ATOM 2065 C CA . LEU A 1 289 ? 172.20557 -10.98926 163.66502 1.000 70.39561 289 LEU A CA 1
ATOM 2066 C C . LEU A 1 289 ? 173.25017 -10.26541 164.50619 1.000 77.02280 289 LEU A C 1
ATOM 2067 O O . LEU A 1 289 ? 173.76717 -10.85549 165.46193 1.000 82.00242 289 LEU A O 1
ATOM 2072 N N . SER A 1 290 ? 173.54830 -9.00004 164.20041 1.000 77.02174 290 SER A N 1
ATOM 2073 C CA . SER A 1 290 ? 174.64003 -8.27926 164.84891 1.000 82.87417 290 SER A CA 1
ATOM 2074 C C . SER A 1 290 ? 174.21047 -7.07731 165.68355 1.000 83.23641 290 SER A C 1
ATOM 2075 O O . SER A 1 290 ? 174.89197 -6.75326 166.65949 1.000 88.53687 290 SER A O 1
ATOM 2078 N N . VAL A 1 291 ? 173.12648 -6.39761 165.32283 1.000 73.70249 291 VAL A N 1
ATOM 2079 C CA . VAL A 1 291 ? 172.55409 -5.30082 166.09290 1.000 66.60284 291 VAL A CA 1
ATOM 2080 C C . VAL A 1 291 ? 171.16538 -5.74545 166.55697 1.000 60.97035 291 VAL A C 1
ATOM 2081 O O . VAL A 1 291 ? 170.27188 -5.94881 165.72423 1.000 54.62594 291 VAL A O 1
ATOM 2085 N N . PRO A 1 292 ? 170.94545 -5.93792 167.85029 1.000 64.02640 292 PRO A N 1
ATOM 2086 C CA . PRO A 1 292 ? 169.62579 -6.39238 168.30510 1.000 62.38115 292 PRO A CA 1
ATOM 2087 C C . PRO A 1 292 ? 168.55910 -5.34076 168.04189 1.000 65.43577 292 PRO A C 1
ATOM 2088 O O . PRO A 1 292 ? 168.84651 -4.14704 167.90288 1.000 64.61576 292 PRO A O 1
ATOM 2092 N N . LEU A 1 293 ? 167.30760 -5.80527 167.96207 1.000 63.00803 293 LEU A N 1
ATOM 2093 C CA . LEU A 1 293 ? 166.22306 -4.92222 167.54693 1.000 60.42098 293 LEU A CA 1
ATOM 2094 C C . LEU A 1 293 ? 165.92744 -3.85534 168.59166 1.000 62.50162 293 LEU A C 1
ATOM 2095 O O . LEU A 1 293 ? 165.42144 -2.77824 168.24358 1.000 61.70287 293 LEU A O 1
ATOM 2100 N N . ASN A 1 294 ? 166.23126 -4.13538 169.86408 1.000 62.78717 294 ASN A N 1
ATOM 2101 C CA . ASN A 1 294 ? 165.92852 -3.23517 170.97372 1.000 67.01968 294 ASN A CA 1
ATOM 2102 C C . ASN A 1 294 ? 166.68550 -1.91080 170.90300 1.000 67.76933 294 ASN A C 1
ATOM 2103 O O . ASN A 1 294 ? 166.36226 -0.99322 171.66430 1.000 68.03009 294 ASN A O 1
ATOM 2108 N N . VAL A 1 295 ? 167.67595 -1.78506 170.01562 1.000 66.80528 295 VAL A N 1
ATOM 2109 C CA . VAL A 1 295 ? 168.33130 -0.50284 169.77915 1.000 69.42463 295 VAL A CA 1
ATOM 2110 C C . VAL A 1 295 ? 167.31741 0.54252 169.31829 1.000 69.69235 295 VAL A C 1
ATOM 2111 O O . VAL A 1 295 ? 167.55297 1.75166 169.43712 1.000 67.01189 295 VAL A O 1
ATOM 2115 N N . CYS A 1 296 ? 166.17948 0.09331 168.80709 1.000 69.90679 296 CYS A N 1
ATOM 2116 C CA . CYS A 1 296 ? 165.13547 0.95145 168.27610 1.000 65.94286 296 CYS A CA 1
ATOM 2117 C C . CYS A 1 296 ? 164.00098 1.05751 169.29214 1.000 64.04719 296 CYS A C 1
ATOM 2118 O O . CYS A 1 296 ? 163.57884 0.04752 169.86583 1.000 63.84279 296 CYS A O 1
ATOM 2121 N N . GLU A 1 297 ? 163.50990 2.28368 169.50237 1.000 62.99000 297 GLU A N 1
ATOM 2122 C CA . GLU A 1 297 ? 162.59208 2.56397 170.60376 1.000 64.97425 297 GLU A CA 1
ATOM 2123 C C . GLU A 1 297 ? 161.25809 1.83694 170.45818 1.000 60.63515 297 GLU A C 1
ATOM 2124 O O . GLU A 1 297 ? 160.62436 1.49398 171.46182 1.000 59.61673 297 GLU A O 1
ATOM 2130 N N . VAL A 1 298 ? 160.80497 1.59322 169.22816 1.000 58.11132 298 VAL A N 1
ATOM 2131 C CA . VAL A 1 298 ? 159.56927 0.83380 169.05138 1.000 58.11252 298 VAL A CA 1
ATOM 2132 C C . VAL A 1 298 ? 159.76357 -0.66937 169.19526 1.000 63.77145 298 VAL A C 1
ATOM 2133 O O . VAL A 1 298 ? 158.77070 -1.40265 169.26649 1.000 64.47323 298 VAL A O 1
ATOM 2137 N N . PHE A 1 299 ? 161.00883 -1.15362 169.24400 1.000 66.05756 299 PHE A N 1
ATOM 2138 C CA . PHE A 1 299 ? 161.30296 -2.57364 169.40440 1.000 64.45830 299 PHE A CA 1
ATOM 2139 C C . PHE A 1 299 ? 161.95588 -2.87423 170.74684 1.000 74.77425 299 PHE A C 1
ATOM 2140 O O . PHE A 1 299 ? 162.63727 -3.89768 170.87844 1.000 77.47488 299 PHE A O 1
ATOM 2148 N N . ARG A 1 300 ? 161.79517 -1.99320 171.74127 1.000 77.73797 300 ARG A N 1
ATOM 2149 C CA . ARG A 1 300 ? 162.51007 -2.19605 173.00102 1.000 81.30063 300 ARG A CA 1
ATOM 2150 C C . ARG A 1 300 ? 161.96177 -3.36924 173.80663 1.000 82.43057 300 ARG A C 1
ATOM 2151 O O . ARG A 1 300 ? 162.64010 -3.84055 174.72438 1.000 87.45070 300 ARG A O 1
ATOM 2159 N N . ASP A 1 301 ? 160.75952 -3.84667 173.48615 1.000 79.00538 301 ASP A N 1
ATOM 2160 C CA . ASP A 1 301 ? 160.15479 -5.01579 174.11511 1.000 78.67911 301 ASP A CA 1
ATOM 2161 C C . ASP A 1 301 ? 160.51220 -6.32165 173.40739 1.000 80.63463 301 ASP A C 1
ATOM 2162 O O . ASP A 1 301 ? 159.94528 -7.36784 173.74150 1.000 84.09744 301 ASP A O 1
ATOM 2167 N N . TYR A 1 302 ? 161.41947 -6.28200 172.43170 1.000 77.36426 302 TYR A N 1
ATOM 2168 C CA . TYR A 1 302 ? 161.74638 -7.47322 171.66213 1.000 69.14023 302 TYR A CA 1
ATOM 2169 C C . TYR A 1 302 ? 162.54913 -8.43290 172.51253 1.000 69.10027 302 TYR A C 1
ATOM 2170 O O . TYR A 1 302 ? 163.45073 -8.02279 173.24929 1.000 72.72689 302 TYR A O 1
ATOM 2179 N N . ASN A 1 303 ? 162.20960 -9.71749 172.41543 1.000 64.27154 303 ASN A N 1
ATOM 2180 C CA . ASN A 1 303 ? 162.87834 -10.74957 173.19107 1.000 69.28577 303 ASN A CA 1
ATOM 2181 C C . ASN A 1 303 ? 163.38781 -11.79366 172.20924 1.000 66.24093 303 ASN A C 1
ATOM 2182 O O . ASN A 1 303 ? 162.60527 -12.56653 171.64782 1.000 66.96677 303 ASN A O 1
ATOM 2187 N N . GLU A 1 304 ? 164.69695 -11.80625 172.00364 1.000 71.40063 304 GLU A N 1
ATOM 2188 C CA . GLU A 1 304 ? 165.30640 -12.68600 171.01969 1.000 73.72757 304 GLU A CA 1
ATOM 2189 C C . GLU A 1 304 ? 165.24271 -14.14926 171.45993 1.000 75.88411 304 GLU A C 1
ATOM 2190 O O . GLU A 1 304 ? 165.47921 -14.48047 172.62675 1.000 79.49966 304 GLU A O 1
ATOM 2196 N N . VAL A 1 305 ? 164.91382 -15.02996 170.51678 1.000 75.80170 305 VAL A N 1
ATOM 2197 C CA . VAL A 1 305 ? 164.90114 -16.46568 170.76734 1.000 81.27568 305 VAL A CA 1
ATOM 2198 C C . VAL A 1 305 ? 166.26305 -17.03887 170.39965 1.000 84.10724 305 VAL A C 1
ATOM 2199 O O . VAL A 1 305 ? 167.01325 -16.47886 169.59471 1.000 84.07632 305 VAL A O 1
ATOM 2203 N N . GLN A 1 306 ? 166.58300 -18.18850 170.97306 1.000 93.20925 306 GLN A N 1
ATOM 2204 C CA . GLN A 1 306 ? 167.79723 -18.88302 170.58038 1.000 98.81207 306 GLN A CA 1
ATOM 2205 C C . GLN A 1 306 ? 167.48435 -19.93655 169.52000 1.000 92.11084 306 GLN A C 1
ATOM 2206 O O . GLN A 1 306 ? 166.34847 -20.39574 169.37729 1.000 88.85459 306 GLN A O 1
ATOM 2212 N N . GLY A 1 307 ? 168.49897 -20.26726 168.74070 1.000 90.26330 307 GLY A N 1
ATOM 2213 C CA . GLY A 1 307 ? 168.35269 -21.18542 167.63198 1.000 88.27907 307 GLY A CA 1
ATOM 2214 C C . GLY A 1 307 ? 169.35795 -20.85660 166.54515 1.000 87.01012 307 GLY A C 1
ATOM 2215 O O . GLY A 1 307 ? 170.29197 -20.08538 166.74930 1.000 90.16372 307 GLY A O 1
ATOM 2216 N N . ASP A 1 308 ? 169.14849 -21.45954 165.37696 1.000 83.90040 308 ASP A N 1
ATOM 2217 C CA . ASP A 1 308 ? 170.03320 -21.18715 164.25580 1.000 86.05734 308 ASP A CA 1
ATOM 2218 C C . ASP A 1 308 ? 169.71393 -19.81739 163.64556 1.000 79.67217 308 ASP A C 1
ATOM 2219 O O . ASP A 1 308 ? 168.73051 -19.15795 164.00374 1.000 73.53437 308 ASP A O 1
ATOM 2224 N N . GLN A 1 309 ? 170.58415 -19.37955 162.72725 1.000 75.04273 309 GLN A N 1
ATOM 2225 C CA . GLN A 1 309 ? 170.45501 -18.04310 162.15102 1.000 68.22445 309 GLN A CA 1
ATOM 2226 C C . GLN A 1 309 ? 169.07031 -17.82571 161.58029 1.000 66.70510 309 GLN A C 1
ATOM 2227 O O . GLN A 1 309 ? 168.49570 -16.74277 161.72592 1.000 68.43402 309 GLN A O 1
ATOM 2233 N N . GLU A 1 310 ? 168.50802 -18.84962 160.94179 1.000 68.08132 310 GLU A N 1
ATOM 2234 C CA . GLU A 1 310 ? 167.24003 -18.64749 160.25645 1.000 65.10709 310 GLU A CA 1
ATOM 2235 C C . GLU A 1 310 ? 166.04639 -18.62578 161.20760 1.000 64.54498 310 GLU A C 1
ATOM 2236 O O . GLU A 1 310 ? 165.04577 -17.96115 160.91294 1.000 63.94620 310 GLU A O 1
ATOM 2242 N N . ARG A 1 311 ? 166.10913 -19.31272 162.34741 1.000 70.31512 311 ARG A N 1
ATOM 2243 C CA . ARG A 1 311 ? 165.01122 -19.14896 163.29148 1.000 71.51926 311 ARG A CA 1
ATOM 2244 C C . ARG A 1 311 ? 165.06965 -17.77031 163.94073 1.000 68.60509 311 ARG A C 1
ATOM 2245 O O . ARG A 1 311 ? 164.03010 -17.17444 164.22680 1.000 70.59862 311 ARG A O 1
ATOM 2253 N N . LYS A 1 312 ? 166.28030 -17.23772 164.15708 1.000 66.31222 312 LYS A N 1
ATOM 2254 C CA . LYS A 1 312 ? 166.43373 -15.88910 164.70318 1.000 63.57889 312 LYS A CA 1
ATOM 2255 C C . LYS A 1 312 ? 165.94598 -14.84443 163.71627 1.000 59.81302 312 LYS A C 1
ATOM 2256 O O . LYS A 1 312 ? 165.22489 -13.91787 164.09326 1.000 61.07163 312 LYS A O 1
ATOM 2262 N N . ILE A 1 313 ? 166.36213 -14.96229 162.45357 1.000 55.13769 313 ILE A N 1
ATOM 2263 C CA . ILE A 1 313 ? 165.89201 -14.05366 161.41554 1.000 49.87487 313 ILE A CA 1
ATOM 2264 C C . ILE A 1 313 ? 164.37585 -14.13007 161.29533 1.000 57.20540 313 ILE A C 1
ATOM 2265 O O . ILE A 1 313 ? 163.67809 -13.10803 161.26936 1.000 59.07150 313 ILE A O 1
ATOM 2270 N N . SER A 1 314 ? 163.84385 -15.34813 161.25014 1.000 56.18208 314 SER A N 1
ATOM 2271 C CA . SER A 1 314 ? 162.41696 -15.53313 161.02503 1.000 54.22822 314 SER A CA 1
ATOM 2272 C C . SER A 1 314 ? 161.59185 -14.96568 162.16967 1.000 55.35433 314 SER A C 1
ATOM 2273 O O . SER A 1 314 ? 160.52592 -14.37839 161.94966 1.000 51.68882 314 SER A O 1
ATOM 2276 N N . HIS A 1 315 ? 162.06013 -15.15011 163.40072 1.000 45.26006 315 HIS A N 1
ATOM 2277 C CA . HIS A 1 315 ? 161.29663 -14.71023 164.55788 1.000 45.94404 315 HIS A CA 1
ATOM 2278 C C . HIS A 1 315 ? 161.25932 -13.19051 164.62956 1.000 62.38923 315 HIS A C 1
ATOM 2279 O O . HIS A 1 315 ? 160.22162 -12.59878 164.95087 1.000 62.38392 315 HIS A O 1
ATOM 2286 N N . ALA A 1 316 ? 162.38764 -12.54519 164.32839 1.000 55.07562 316 ALA A N 1
ATOM 2287 C CA . ALA A 1 316 ? 162.43716 -11.09360 164.36188 1.000 52.34791 316 ALA A CA 1
ATOM 2288 C C . ALA A 1 316 ? 161.54411 -10.49669 163.28050 1.000 47.43875 316 ALA A C 1
ATOM 2289 O O . ALA A 1 316 ? 160.86033 -9.50141 163.52673 1.000 43.63519 316 ALA A O 1
ATOM 2291 N N . LEU A 1 317 ? 161.51573 -11.11088 162.08844 1.000 47.25748 317 LEU A N 1
ATOM 2292 C CA . LEU A 1 317 ? 160.65971 -10.61827 161.01050 1.000 42.67695 317 LEU A CA 1
ATOM 2293 C C . LEU A 1 317 ? 159.18137 -10.76352 161.36478 1.000 47.59769 317 LEU A C 1
ATOM 2294 O O . LEU A 1 317 ? 158.38628 -9.84272 161.13689 1.000 52.01509 317 LEU A O 1
ATOM 2299 N N . GLN A 1 318 ? 158.79109 -11.91182 161.91780 1.000 48.68929 318 GLN A N 1
ATOM 2300 C CA . GLN A 1 318 ? 157.41740 -12.07202 162.38120 1.000 48.96172 318 GLN A CA 1
ATOM 2301 C C . GLN A 1 318 ? 157.04490 -11.02074 163.42730 1.000 45.79755 318 GLN A C 1
ATOM 2302 O O . GLN A 1 318 ? 155.88593 -10.59403 163.49773 1.000 47.29569 318 GLN A O 1
ATOM 2308 N N . TYR A 1 319 ? 158.01014 -10.59408 164.23981 1.000 38.40725 319 TYR A N 1
ATOM 2309 C CA . TYR A 1 319 ? 157.73831 -9.63114 165.29728 1.000 43.09228 319 TYR A CA 1
ATOM 2310 C C . TYR A 1 319 ? 157.47385 -8.24710 164.70819 1.000 44.95413 319 TYR A C 1
ATOM 2311 O O . TYR A 1 319 ? 156.53535 -7.54674 165.11253 1.000 53.19716 319 TYR A O 1
ATOM 2320 N N . ILE A 1 320 ? 158.31118 -7.83887 163.75581 1.000 38.96519 320 ILE A N 1
ATOM 2321 C CA . ILE A 1 320 ? 158.10255 -6.59503 163.02078 1.000 43.74166 320 ILE A CA 1
ATOM 2322 C C . ILE A 1 320 ? 156.78532 -6.63839 162.26688 1.000 44.48447 320 ILE A C 1
ATOM 2323 O O . ILE A 1 320 ? 156.04072 -5.65313 162.23653 1.000 44.77079 320 ILE A O 1
ATOM 2328 N N . LYS A 1 321 ? 156.46619 -7.78414 161.65693 1.000 44.76719 321 LYS A N 1
ATOM 2329 C CA . LYS A 1 321 ? 155.20686 -7.88615 160.92492 1.000 41.59599 321 LYS A CA 1
ATOM 2330 C C . LYS A 1 321 ? 154.01541 -7.68115 161.85037 1.000 42.45130 321 LYS A C 1
ATOM 2331 O O . LYS A 1 321 ? 153.06125 -6.98181 161.49648 1.000 44.68992 321 LYS A O 1
ATOM 2337 N N . ASN A 1 322 ? 154.05326 -8.27699 163.04278 1.000 42.67987 322 ASN A N 1
ATOM 2338 C CA A ASN A 1 322 ? 152.96845 -8.10107 164.00025 0.513 44.33647 322 ASN A CA 1
ATOM 2339 C CA B ASN A 1 322 ? 152.94108 -8.09342 163.96364 0.487 44.24345 322 ASN A CA 1
ATOM 2340 C C . ASN A 1 322 ? 152.81235 -6.64037 164.39138 1.000 45.77380 322 ASN A C 1
ATOM 2341 O O . ASN A 1 322 ? 151.70337 -6.18244 164.68311 1.000 43.88287 322 ASN A O 1
ATOM 2350 N N . LYS A 1 323 ? 153.91566 -5.89826 164.41837 1.000 43.50423 323 LYS A N 1
ATOM 2351 C CA . LYS A 1 323 ? 153.82070 -4.50577 164.83107 1.000 46.54998 323 LYS A CA 1
ATOM 2352 C C . LYS A 1 323 ? 153.15724 -3.65691 163.75238 1.000 41.13531 323 LYS A C 1
ATOM 2353 O O . LYS A 1 323 ? 152.26561 -2.84790 164.04712 1.000 41.91965 323 LYS A O 1
ATOM 2359 N N . PHE A 1 324 ? 153.52594 -3.87406 162.49497 1.000 36.50748 324 PHE A N 1
ATOM 2360 C CA . PHE A 1 324 ? 152.80276 -3.23178 161.40800 1.000 40.53370 324 PHE A CA 1
ATOM 2361 C C . PHE A 1 324 ? 151.33611 -3.64839 161.40309 1.000 44.87665 324 PHE A C 1
ATOM 2362 O O . PHE A 1 324 ? 150.44278 -2.80718 161.23958 1.000 53.45377 324 PHE A O 1
ATOM 2370 N N . ASP A 1 325 ? 151.06655 -4.93765 161.59919 1.000 43.81222 325 ASP A N 1
ATOM 2371 C CA . ASP A 1 325 ? 149.68539 -5.40958 161.65430 1.000 43.22443 325 ASP A CA 1
ATOM 2372 C C . ASP A 1 325 ? 148.89358 -4.67631 162.72954 1.000 46.31897 325 ASP A C 1
ATOM 2373 O O . ASP A 1 325 ? 147.73132 -4.30866 162.51197 1.000 43.27556 325 ASP A O 1
ATOM 2378 N N . GLU A 1 326 ? 149.50863 -4.45500 163.89959 1.000 46.89358 326 GLU A N 1
ATOM 2379 C CA . GLU A 1 326 ? 148.80762 -3.78327 164.98308 1.000 50.18454 326 GLU A CA 1
ATOM 2380 C C . GLU A 1 326 ? 148.43341 -2.36313 164.58481 1.000 47.11725 326 GLU A C 1
ATOM 2381 O O . GLU A 1 326 ? 147.33940 -1.88800 164.91056 1.000 47.82734 326 GLU A O 1
ATOM 2387 N N . ILE A 1 327 ? 149.31779 -1.67667 163.85926 1.000 44.59337 327 ILE A N 1
ATOM 2388 C CA . ILE A 1 327 ? 149.01338 -0.31066 163.45159 1.000 49.05294 327 ILE A CA 1
ATOM 2389 C C . ILE A 1 327 ? 147.85208 -0.32131 162.47890 1.000 48.43458 327 ILE A C 1
ATOM 2390 O O . ILE A 1 327 ? 146.95960 0.53772 162.54339 1.000 48.23297 327 ILE A O 1
ATOM 2395 N N . TYR A 1 328 ? 147.82545 -1.31894 161.58785 1.000 42.37772 328 TYR A N 1
ATOM 2396 C CA . TYR A 1 328 ? 146.71358 -1.44892 160.65056 1.000 38.78179 328 TYR A CA 1
ATOM 2397 C C . TYR A 1 328 ? 145.40229 -1.70962 161.38399 1.000 45.13523 328 TYR A C 1
ATOM 2398 O O . TYR A 1 328 ? 144.36999 -1.11033 161.06316 1.000 52.36204 328 TYR A O 1
ATOM 2407 N N . LYS A 1 329 ? 145.41897 -2.59974 162.37411 1.000 47.06886 329 LYS A N 1
ATOM 2408 C CA . LYS A 1 329 ? 144.17442 -2.93113 163.06083 1.000 45.29236 329 LYS A CA 1
ATOM 2409 C C . LYS A 1 329 ? 143.67156 -1.75426 163.88754 1.000 53.24050 329 LYS A C 1
ATOM 2410 O O . LYS A 1 329 ? 142.46865 -1.46398 163.88377 1.000 53.91576 329 LYS A O 1
ATOM 2416 N N . ARG A 1 330 ? 144.57903 -1.07090 164.60675 1.000 58.23490 330 ARG A N 1
ATOM 2417 C CA . ARG A 1 330 ? 144.20020 0.10475 165.39650 1.000 62.92308 330 ARG A CA 1
ATOM 2418 C C . ARG A 1 330 ? 143.45846 1.13642 164.56648 1.000 56.95075 330 ARG A C 1
ATOM 2419 O O . ARG A 1 330 ? 142.70563 1.93742 165.11649 1.000 59.86827 330 ARG A O 1
ATOM 2427 N N . ASN A 1 331 ? 143.67323 1.15095 163.25484 1.000 56.78986 331 ASN A N 1
ATOM 2428 C CA . ASN A 1 331 ? 143.20000 2.22980 162.40388 1.000 53.80624 331 ASN A CA 1
ATOM 2429 C C . ASN A 1 331 ? 142.15792 1.78464 161.37613 1.000 58.18760 331 ASN A C 1
ATOM 2430 O O . ASN A 1 331 ? 141.75127 2.58756 160.52913 1.000 53.67123 331 ASN A O 1
ATOM 2435 N N . THR A 1 332 ? 141.70556 0.52969 161.43056 1.000 48.12657 332 THR A N 1
ATOM 2436 C CA . THR A 1 332 ? 140.74855 -0.00231 160.46141 1.000 56.77449 332 THR A CA 1
ATOM 2437 C C . THR A 1 332 ? 139.57889 -0.64290 161.21117 1.000 62.22805 332 THR A C 1
ATOM 2438 O O . THR A 1 332 ? 139.55307 -1.86539 161.41030 1.000 60.96319 332 THR A O 1
ATOM 2442 N N . PRO A 1 333 ? 138.58716 0.15846 161.63969 1.000 63.83367 333 PRO A N 1
ATOM 2443 C CA . PRO A 1 333 ? 137.48022 -0.39990 162.44229 1.000 67.44621 333 PRO A CA 1
ATOM 2444 C C . PRO A 1 333 ? 136.85284 -1.66659 161.87891 1.000 71.03075 333 PRO A C 1
ATOM 2445 O O . PRO A 1 333 ? 136.62218 -2.62362 162.63214 1.000 75.24672 333 PRO A O 1
ATOM 2449 N N . GLY A 1 334 ? 136.58635 -1.71604 160.57722 1.000 68.35010 334 GLY A N 1
ATOM 2450 C CA . GLY A 1 334 ? 136.00168 -2.91324 159.99877 1.000 67.37835 334 GLY A CA 1
ATOM 2451 C C . GLY A 1 334 ? 137.00711 -3.91250 159.46882 1.000 68.28149 334 GLY A C 1
ATOM 2452 O O . GLY A 1 334 ? 136.65537 -4.76134 158.64614 1.000 72.46170 334 GLY A O 1
ATOM 2453 N N . LEU A 1 335 ? 138.24911 -3.83656 159.96368 1.000 68.05654 335 LEU A N 1
ATOM 2454 C CA . LEU A 1 335 ? 139.39699 -4.59906 159.46432 1.000 65.58420 335 LEU A CA 1
ATOM 2455 C C . LEU A 1 335 ? 139.25700 -5.02007 158.00530 1.000 59.86528 335 LEU A C 1
ATOM 2456 O O . LEU A 1 335 ? 139.14621 -4.15969 157.12722 1.000 59.02122 335 LEU A O 1
ATOM 2461 N N . GLY A 1 336 ? 139.28598 -6.32251 157.72435 1.000 54.57070 336 GLY A N 1
ATOM 2462 C CA . GLY A 1 336 ? 139.43611 -6.76988 156.34574 1.000 47.47484 336 GLY A CA 1
ATOM 2463 C C . GLY A 1 336 ? 138.20323 -6.56912 155.47682 1.000 52.47440 336 GLY A C 1
ATOM 2464 O O . GLY A 1 336 ? 138.31069 -6.66255 154.24901 1.000 54.67269 336 GLY A O 1
ATOM 2465 N N . THR A 1 337 ? 137.02753 -6.32476 156.07597 1.000 46.59887 337 THR A N 1
ATOM 2466 C CA . THR A 1 337 ? 135.90388 -5.93273 155.24154 1.000 62.34172 337 THR A CA 1
ATOM 2467 C C . THR A 1 337 ? 135.88086 -4.42804 154.96205 1.000 62.08291 337 THR A C 1
ATOM 2468 O O . THR A 1 337 ? 135.03114 -3.97202 154.19073 1.000 65.11425 337 THR A O 1
ATOM 2472 N N . GLN A 1 338 ? 136.79193 -3.65447 155.55426 1.000 53.79834 338 GLN A N 1
ATOM 2473 C CA . GLN A 1 338 ? 136.95136 -2.24843 155.20306 1.000 57.05303 338 GLN A CA 1
ATOM 2474 C C . GLN A 1 338 ? 138.05559 -2.06859 154.17003 1.000 54.58046 338 GLN A C 1
ATOM 2475 O O . GLN A 1 338 ? 137.86003 -1.39530 153.15141 1.000 57.17349 338 GLN A O 1
ATOM 2481 N N . ARG A 1 339 ? 139.21269 -2.67304 154.41690 1.000 46.37101 339 ARG A N 1
ATOM 2482 C CA . ARG A 1 339 ? 140.33171 -2.62182 153.48826 1.000 46.64934 339 ARG A CA 1
ATOM 2483 C C . ARG A 1 339 ? 141.31472 -3.71988 153.86727 1.000 49.92373 339 ARG A C 1
ATOM 2484 O O . ARG A 1 339 ? 141.45772 -4.06668 155.04625 1.000 51.67429 339 ARG A O 1
ATOM 2492 N N . LEU A 1 340 ? 141.99983 -4.25508 152.86717 1.000 46.05704 340 LEU A N 1
ATOM 2493 C CA . LEU A 1 340 ? 142.98868 -5.27195 153.16189 1.000 43.64781 340 LEU A CA 1
ATOM 2494 C C . LEU A 1 340 ? 144.35059 -4.63103 153.39475 1.000 43.93353 340 LEU A C 1
ATOM 2495 O O . LEU A 1 340 ? 144.65712 -3.54917 152.89110 1.000 43.16374 340 LEU A O 1
ATOM 2500 N N . CYS A 1 341 ? 145.16131 -5.31841 154.17864 1.000 45.95863 341 CYS A N 1
ATOM 2501 C CA . CYS A 1 341 ? 146.53599 -4.92559 154.43986 1.000 44.78093 341 CYS A CA 1
ATOM 2502 C C . CYS A 1 341 ? 147.36659 -6.20363 154.49889 1.000 47.92299 341 CYS A C 1
ATOM 2503 O O . CYS A 1 341 ? 147.30873 -6.94353 155.48646 1.000 53.36968 341 CYS A O 1
ATOM 2506 N N . TRP A 1 342 ? 148.12117 -6.46221 153.43758 1.000 44.76008 342 TRP A N 1
ATOM 2507 C CA . TRP A 1 342 ? 149.00260 -7.61401 153.34929 1.000 39.67140 342 TRP A CA 1
ATOM 2508 C C . TRP A 1 342 ? 150.44693 -7.15197 153.48081 1.000 40.21514 342 TRP A C 1
ATOM 2509 O O . TRP A 1 342 ? 150.80944 -6.08323 152.96587 1.000 41.27138 342 TRP A O 1
ATOM 2520 N N . LEU A 1 343 ? 151.26046 -7.98291 154.14735 1.000 36.46999 343 LEU A N 1
ATOM 2521 C CA . LEU A 1 343 ? 152.64880 -7.69673 154.50045 1.000 33.41554 343 LEU A CA 1
ATOM 2522 C C . LEU A 1 343 ? 153.57833 -8.66241 153.78151 1.000 32.99018 343 LEU A C 1
ATOM 2523 O O . LEU A 1 343 ? 153.38139 -9.87925 153.85152 1.000 36.42643 343 LEU A O 1
ATOM 2528 N N . PHE A 1 344 ? 154.61496 -8.13301 153.13755 1.000 35.16601 344 PHE A N 1
ATOM 2529 C CA . PHE A 1 344 ? 155.54658 -8.96482 152.38209 1.000 33.31017 344 PHE A CA 1
ATOM 2530 C C . PHE A 1 344 ? 156.98060 -8.53720 152.65402 1.000 38.67052 344 PHE A C 1
ATOM 2531 O O . PHE A 1 344 ? 157.31387 -7.35865 152.50885 1.000 42.08877 344 PHE A O 1
ATOM 2539 N N . GLU A 1 345 ? 157.84058 -9.48089 153.01843 1.000 35.83829 345 GLU A N 1
ATOM 2540 C CA . GLU A 1 345 ? 159.25880 -9.16208 153.05634 1.000 39.33735 345 GLU A CA 1
ATOM 2541 C C . GLU A 1 345 ? 159.78697 -9.20931 151.63133 1.000 40.73056 345 GLU A C 1
ATOM 2542 O O . GLU A 1 345 ? 159.37581 -10.05604 150.83212 1.000 40.74873 345 GLU A O 1
ATOM 2548 N N . THR A 1 346 ? 160.65152 -8.25920 151.29449 1.000 32.34384 346 THR A N 1
ATOM 2549 C CA . THR A 1 346 ? 161.08124 -8.08925 149.92102 1.000 38.20652 346 THR A CA 1
ATOM 2550 C C . THR A 1 346 ? 162.52238 -7.61798 149.88362 1.000 40.56011 346 THR A C 1
ATOM 2551 O O . THR A 1 346 ? 163.05360 -7.08259 150.85916 1.000 40.49393 346 THR A O 1
ATOM 2555 N N . THR A 1 347 ? 163.14323 -7.81046 148.72857 1.000 34.25406 347 THR A N 1
ATOM 2556 C CA . THR A 1 347 ? 164.39633 -7.15185 148.39159 1.000 39.40775 347 THR A CA 1
ATOM 2557 C C . THR A 1 347 ? 164.20989 -6.53689 147.01052 1.000 40.96183 347 THR A C 1
ATOM 2558 O O . THR A 1 347 ? 164.14811 -7.26149 146.00867 1.000 38.31258 347 THR A O 1
ATOM 2562 N N . ALA A 1 348 ? 164.07604 -5.19638 146.97006 1.000 39.70281 348 ALA A N 1
ATOM 2563 C CA . ALA A 1 348 ? 163.67284 -4.51929 145.73974 1.000 38.18833 348 ALA A CA 1
ATOM 2564 C C . ALA A 1 348 ? 164.69139 -4.71612 144.61858 1.000 45.96744 348 ALA A C 1
ATOM 2565 O O . ALA A 1 348 ? 164.31057 -4.73213 143.44260 1.000 50.80456 348 ALA A O 1
ATOM 2567 N N . LEU A 1 349 ? 165.97382 -4.90934 144.95655 1.000 46.72214 349 LEU A N 1
ATOM 2568 C CA . LEU A 1 349 ? 166.99740 -5.13567 143.93638 1.000 56.53037 349 LEU A CA 1
ATOM 2569 C C . LEU A 1 349 ? 166.84011 -6.47475 143.22292 1.000 59.54357 349 LEU A C 1
ATOM 2570 O O . LEU A 1 349 ? 167.31509 -6.61950 142.09330 1.000 64.55610 349 LEU A O 1
ATOM 2575 N N . ASP A 1 350 ? 166.20102 -7.45609 143.85721 1.000 57.72257 350 ASP A N 1
ATOM 2576 C CA . ASP A 1 350 ? 166.25253 -8.83922 143.40473 1.000 58.14995 350 ASP A CA 1
ATOM 2577 C C . ASP A 1 350 ? 165.04946 -9.16366 142.53286 1.000 55.30881 350 ASP A C 1
ATOM 2578 O O . ASP A 1 350 ? 163.92577 -9.23813 143.05389 1.000 56.64976 350 ASP A O 1
ATOM 2583 N N . PRO A 1 351 ? 165.22227 -9.40815 141.23197 1.000 54.39058 351 PRO A N 1
ATOM 2584 C CA . PRO A 1 351 ? 164.04515 -9.71508 140.40007 1.000 45.58043 351 PRO A CA 1
ATOM 2585 C C . PRO A 1 351 ? 163.32499 -10.99652 140.78601 1.000 56.52005 351 PRO A C 1
ATOM 2586 O O . PRO A 1 351 ? 162.09122 -11.02480 140.72387 1.000 57.10264 351 PRO A O 1
ATOM 2590 N N . ARG A 1 352 ? 164.02991 -12.05775 141.18798 1.000 54.19551 352 ARG A N 1
ATOM 2591 C CA . ARG A 1 352 ? 163.31794 -13.28518 141.54349 1.000 51.39771 352 ARG A CA 1
ATOM 2592 C C . ARG A 1 352 ? 162.41798 -13.05484 142.75371 1.000 51.84456 352 ARG A C 1
ATOM 2593 O O . ARG A 1 352 ? 161.24450 -13.45330 142.75551 1.000 48.51394 352 ARG A O 1
ATOM 2601 N N . ILE A 1 353 ? 162.94683 -12.40848 143.79711 1.000 48.05543 353 ILE A N 1
ATOM 2602 C CA . ILE A 1 353 ? 162.12451 -12.15387 144.97614 1.000 44.34379 353 ILE A CA 1
ATOM 2603 C C . ILE A 1 353 ? 160.94920 -11.24590 144.61369 1.000 50.07646 353 ILE A C 1
ATOM 2604 O O . ILE A 1 353 ? 159.80399 -11.49319 145.02836 1.000 51.84874 353 ILE A O 1
ATOM 2609 N N . MET A 1 354 ? 161.19271 -10.23758 143.76134 1.000 46.23659 354 MET A N 1
ATOM 2610 C CA . MET A 1 354 ? 160.10746 -9.35622 143.34133 1.000 39.47633 354 MET A CA 1
ATOM 2611 C C . MET A 1 354 ? 159.08987 -10.09167 142.49456 1.000 38.01578 354 MET A C 1
ATOM 2612 O O . MET A 1 354 ? 157.88319 -9.92753 142.68704 1.000 43.75023 354 MET A O 1
ATOM 2617 N N . LYS A 1 355 ? 159.54797 -10.89976 141.54104 1.000 36.98870 355 LYS A N 1
ATOM 2618 C CA . LYS A 1 355 ? 158.60011 -11.66559 140.73935 1.000 44.07904 355 LYS A CA 1
ATOM 2619 C C . LYS A 1 355 ? 157.76557 -12.59327 141.62004 1.000 45.71285 355 LYS A C 1
ATOM 2620 O O . LYS A 1 355 ? 156.54338 -12.68754 141.44749 1.000 47.51970 355 LYS A O 1
ATOM 2626 N N . TYR A 1 356 ? 158.39938 -13.23256 142.61115 1.000 42.15631 356 TYR A N 1
ATOM 2627 C CA . TYR A 1 356 ? 157.66039 -14.06685 143.55551 1.000 39.62337 356 TYR A CA 1
ATOM 2628 C C . TYR A 1 356 ? 156.67823 -13.23556 144.37407 1.000 43.44307 356 TYR A C 1
ATOM 2629 O O . TYR A 1 356 ? 155.55367 -13.67406 144.63885 1.000 36.67540 356 TYR A O 1
ATOM 2638 N N . THR A 1 357 ? 157.09326 -12.03331 144.80198 1.000 44.01105 357 THR A N 1
ATOM 2639 C CA . THR A 1 357 ? 156.23001 -11.21962 145.65235 1.000 40.30877 357 THR A CA 1
ATOM 2640 C C . THR A 1 357 ? 154.96619 -10.81070 144.91594 1.000 41.41733 357 THR A C 1
ATOM 2641 O O . THR A 1 357 ? 153.86595 -10.88775 145.46658 1.000 42.83313 357 THR A O 1
ATOM 2645 N N . PHE A 1 358 ? 155.09643 -10.38021 143.66471 1.000 43.15567 358 PHE A N 1
ATOM 2646 C CA . PHE A 1 358 ? 153.90037 -10.02153 142.91488 1.000 40.17032 358 PHE A CA 1
ATOM 2647 C C . PHE A 1 358 ? 153.03174 -11.23383 142.60376 1.000 43.38338 358 PHE A C 1
ATOM 2648 O O . PHE A 1 358 ? 151.80282 -11.12498 142.59834 1.000 46.49372 358 PHE A O 1
ATOM 2656 N N . GLU A 1 359 ? 153.62914 -12.39524 142.35222 1.000 45.17586 359 GLU A N 1
ATOM 2657 C CA . GLU A 1 359 ? 152.78803 -13.56004 142.13825 1.000 41.10721 359 GLU A CA 1
ATOM 2658 C C . GLU A 1 359 ? 152.07339 -13.95685 143.41614 1.000 43.45302 359 GLU A C 1
ATOM 2659 O O . GLU A 1 359 ? 150.93346 -14.43003 143.35979 1.000 42.98154 359 GLU A O 1
ATOM 2665 N N . LEU A 1 360 ? 152.70949 -13.73283 144.57237 1.000 39.95616 360 LEU A N 1
ATOM 2666 C CA . LEU A 1 360 ? 152.05204 -14.01034 145.84348 1.000 36.46712 360 LEU A CA 1
ATOM 2667 C C . LEU A 1 360 ? 150.83420 -13.10387 146.04716 1.000 40.78982 360 LEU A C 1
ATOM 2668 O O . LEU A 1 360 ? 149.79567 -13.54362 146.56194 1.000 42.14147 360 LEU A O 1
ATOM 2673 N N . VAL A 1 361 ? 150.94211 -11.83849 145.63144 1.000 32.18677 361 VAL A N 1
ATOM 2674 C CA . VAL A 1 361 ? 149.80293 -10.92929 145.66627 1.000 34.32212 361 VAL A CA 1
ATOM 2675 C C . VAL A 1 361 ? 148.64030 -11.51028 144.87775 1.000 37.94822 361 VAL A C 1
ATOM 2676 O O . VAL A 1 361 ? 147.52307 -11.64721 145.39543 1.000 41.37144 361 VAL A O 1
ATOM 2680 N N . ASP A 1 362 ? 148.89039 -11.88777 143.62041 1.000 38.29720 362 ASP A N 1
ATOM 2681 C CA . ASP A 1 362 ? 147.82153 -12.47211 142.82130 1.000 42.21059 362 ASP A CA 1
ATOM 2682 C C . ASP A 1 362 ? 147.31416 -13.76840 143.45196 1.000 45.16712 362 ASP A C 1
ATOM 2683 O O . ASP A 1 362 ? 146.10565 -14.02011 143.47057 1.000 48.61507 362 ASP A O 1
ATOM 2688 N N . LYS A 1 363 ? 148.21760 -14.58611 144.01094 1.000 35.66404 363 LYS A N 1
ATOM 2689 C CA . LYS A 1 363 ? 147.77526 -15.81763 144.64289 1.000 36.20234 363 LYS A CA 1
ATOM 2690 C C . LYS A 1 363 ? 146.89825 -15.51335 145.85550 1.000 42.30773 363 LYS A C 1
ATOM 2691 O O . LYS A 1 363 ? 145.92364 -16.22623 146.11754 1.000 40.58961 363 LYS A O 1
ATOM 2697 N N . ASN A 1 364 ? 147.21992 -14.44414 146.59675 1.000 41.44108 364 ASN A N 1
ATOM 2698 C CA . ASN A 1 364 ? 146.38937 -14.05055 147.73192 1.000 36.13751 364 ASN A CA 1
ATOM 2699 C C . ASN A 1 364 ? 145.03487 -13.53622 147.26337 1.000 40.81560 364 ASN A C 1
ATOM 2700 O O . ASN A 1 364 ? 143.99903 -13.85819 147.86113 1.000 42.42927 364 ASN A O 1
ATOM 2705 N N . LEU A 1 365 ? 145.01719 -12.75499 146.18003 1.000 39.25679 365 LEU A N 1
ATOM 2706 C CA . LEU A 1 365 ? 143.74515 -12.26302 145.66325 1.000 35.71235 365 LEU A CA 1
ATOM 2707 C C . LEU A 1 365 ? 142.85982 -13.40830 145.16917 1.000 38.73008 365 LEU A C 1
ATOM 2708 O O . LEU A 1 365 ? 141.64335 -13.38096 145.36434 1.000 41.11278 365 LEU A O 1
ATOM 2713 N N . VAL A 1 366 ? 143.44243 -14.42755 144.53786 1.000 39.42271 366 VAL A N 1
ATOM 2714 C CA . VAL A 1 366 ? 142.62252 -15.51787 144.01999 1.000 45.43561 366 VAL A CA 1
ATOM 2715 C C . VAL A 1 366 ? 141.99542 -16.31906 145.15864 1.000 44.02702 366 VAL A C 1
ATOM 2716 O O . VAL A 1 366 ? 140.80371 -16.63803 145.12036 1.000 42.85515 366 VAL A O 1
ATOM 2720 N N . VAL A 1 367 ? 142.77422 -16.63674 146.19501 1.000 43.29638 367 VAL A N 1
ATOM 2721 C CA . VAL A 1 367 ? 142.23957 -17.41570 147.30534 1.000 47.38143 367 VAL A CA 1
ATOM 2722 C C . VAL A 1 367 ? 141.19926 -16.61170 148.07798 1.000 49.17112 367 VAL A C 1
ATOM 2723 O O . VAL A 1 367 ? 140.18922 -17.16222 148.53497 1.000 48.90580 367 VAL A O 1
ATOM 2727 N N . SER A 1 368 ? 141.41906 -15.29933 148.22060 1.000 47.58658 368 SER A N 1
ATOM 2728 C CA . SER A 1 368 ? 140.51793 -14.39463 148.93052 1.000 45.82538 368 SER A CA 1
ATOM 2729 C C . SER A 1 368 ? 139.28384 -13.99325 148.13169 1.000 47.33313 368 SER A C 1
ATOM 2730 O O . SER A 1 368 ? 138.41340 -13.30714 148.68426 1.000 52.36065 368 SER A O 1
ATOM 2733 N N . SER A 1 369 ? 139.19317 -14.38034 146.86086 1.000 42.72866 369 SER A N 1
ATOM 2734 C CA . SER A 1 369 ? 138.08942 -13.98852 145.99336 1.000 48.38580 369 SER A CA 1
ATOM 2735 C C . SER A 1 369 ? 137.89285 -12.46915 146.02581 1.000 53.31384 369 SER A C 1
ATOM 2736 O O . SER A 1 369 ? 136.82189 -11.94699 146.34959 1.000 52.25898 369 SER A O 1
ATOM 2739 N N . ILE A 1 370 ? 138.96270 -11.75382 145.69262 1.000 58.39158 370 ILE A N 1
ATOM 2740 C CA . ILE A 1 370 ? 138.93569 -10.29821 145.61762 1.000 65.03455 370 ILE A CA 1
ATOM 2741 C C . ILE A 1 370 ? 139.26092 -9.87264 144.19301 1.000 73.86779 370 ILE A C 1
ATOM 2742 O O . ILE A 1 370 ? 140.16123 -10.43330 143.55802 1.000 76.58339 370 ILE A O 1
ATOM 2747 N N . SER A 1 371 ? 138.50401 -8.90448 143.68325 1.000 83.34972 371 SER A N 1
ATOM 2748 C CA . SER A 1 371 ? 138.73140 -8.37421 142.34034 1.000 88.72170 371 SER A CA 1
ATOM 2749 C C . SER A 1 371 ? 139.11735 -6.88943 142.37471 1.000 86.50837 371 SER A C 1
ATOM 2750 O O . SER A 1 371 ? 138.89358 -6.19749 143.36837 1.000 83.78368 371 SER A O 1
ATOM 2753 N N . LYS B 1 35 ? 194.95712 -11.84557 217.60886 1.000 126.01133 35 LYS B N 1
ATOM 2754 C CA . LYS B 1 35 ? 193.95318 -12.33989 216.67615 1.000 120.67163 35 LYS B CA 1
ATOM 2755 C C . LYS B 1 35 ? 192.73824 -11.41547 216.60128 1.000 120.99323 35 LYS B C 1
ATOM 2756 O O . LYS B 1 35 ? 191.59386 -11.86986 216.65422 1.000 127.88402 35 LYS B O 1
ATOM 2762 N N . ASN B 1 36 ? 192.99335 -10.11479 216.48102 1.000 114.58341 36 ASN B N 1
ATOM 2763 C CA . ASN B 1 36 ? 191.93521 -9.13973 216.22017 1.000 107.81043 36 ASN B CA 1
ATOM 2764 C C . ASN B 1 36 ? 191.84029 -8.85526 214.71701 1.000 93.47984 36 ASN B C 1
ATOM 2765 O O . ASN B 1 36 ? 191.92576 -7.71434 214.25272 1.000 89.93138 36 ASN B O 1
ATOM 2770 N N . VAL B 1 37 ? 191.63757 -9.93497 213.95851 1.000 81.12187 37 VAL B N 1
ATOM 2771 C CA . VAL B 1 37 ? 191.74491 -9.93620 212.50112 1.000 68.37839 37 VAL B CA 1
ATOM 2772 C C . VAL B 1 37 ? 190.35027 -9.97979 211.88344 1.000 62.81448 37 VAL B C 1
ATOM 2773 O O . VAL B 1 37 ? 189.62170 -10.96545 212.04474 1.000 63.35993 37 VAL B O 1
ATOM 2777 N N . TYR B 1 38 ? 189.99777 -8.93665 211.13559 1.000 61.84178 38 TYR B N 1
ATOM 2778 C CA . TYR B 1 38 ? 188.72270 -8.89498 210.43344 1.000 62.26230 38 TYR B CA 1
ATOM 2779 C C . TYR B 1 38 ? 188.86372 -9.61875 209.10350 1.000 60.72640 38 TYR B C 1
ATOM 2780 O O . TYR B 1 38 ? 189.62178 -9.18663 208.22818 1.000 62.51018 38 TYR B O 1
ATOM 2789 N N . LYS B 1 39 ? 188.13936 -10.72219 208.95875 1.000 54.04467 39 LYS B N 1
ATOM 2790 C CA . LYS B 1 39 ? 188.21109 -11.53306 207.75943 1.000 47.76562 39 LYS B CA 1
ATOM 2791 C C . LYS B 1 39 ? 187.26918 -10.98905 206.69414 1.000 45.18328 39 LYS B C 1
ATOM 2792 O O . LYS B 1 39 ? 186.09840 -10.72271 206.97490 1.000 48.10881 39 LYS B O 1
ATOM 2798 N N . LEU B 1 40 ? 187.77834 -10.84411 205.47271 1.000 41.10356 40 LEU B N 1
ATOM 2799 C CA . LEU B 1 40 ? 186.98405 -10.43227 204.32258 1.000 44.93145 40 LEU B CA 1
ATOM 2800 C C . LEU B 1 40 ? 186.96322 -11.54159 203.27659 1.000 48.20262 40 LEU B C 1
ATOM 2801 O O . LEU B 1 40 ? 187.97491 -12.21837 203.04180 1.000 49.31853 40 LEU B O 1
ATOM 2806 N N . LEU B 1 41 ? 185.81085 -11.70516 202.63693 1.000 41.45682 41 LEU B N 1
ATOM 2807 C CA . LEU B 1 41 ? 185.57640 -12.77886 201.68409 1.000 40.42784 41 LEU B CA 1
ATOM 2808 C C . LEU B 1 41 ? 185.18202 -12.18811 200.33194 1.000 40.63716 41 LEU B C 1
ATOM 2809 O O . LEU B 1 41 ? 184.18141 -11.46294 200.22709 1.000 43.52038 41 LEU B O 1
ATOM 2814 N N . LEU B 1 42 ? 185.99056 -12.47042 199.31495 1.000 34.91312 42 LEU B N 1
ATOM 2815 C CA . LEU B 1 42 ? 185.69924 -12.11025 197.93115 1.000 37.97965 42 LEU B CA 1
ATOM 2816 C C . LEU B 1 42 ? 184.82832 -13.19415 197.29512 1.000 40.57446 42 LEU B C 1
ATOM 2817 O O . LEU B 1 42 ? 185.22725 -14.36354 197.22894 1.000 42.77271 42 LEU B O 1
ATOM 2822 N N . LEU B 1 43 ? 183.65251 -12.80065 196.81410 1.000 40.29732 43 LEU B N 1
ATOM 2823 C CA . LEU B 1 43 ? 182.71833 -13.69917 196.15923 1.000 35.40146 43 LEU B CA 1
ATOM 2824 C C . LEU B 1 43 ? 182.25021 -13.08015 194.85043 1.000 41.07721 43 LEU B C 1
ATOM 2825 O O . LEU B 1 43 ? 182.31843 -11.86080 194.64853 1.000 42.68825 43 LEU B O 1
ATOM 2830 N N . GLY B 1 44 ? 181.76960 -13.93273 193.96844 1.000 29.14037 44 GLY B N 1
ATOM 2831 C CA . GLY B 1 44 ? 181.21933 -13.50753 192.69967 1.000 29.45344 44 GLY B CA 1
ATOM 2832 C C . GLY B 1 44 ? 181.35810 -14.61132 191.68293 1.000 33.74452 44 GLY B C 1
ATOM 2833 O O . GLY B 1 44 ? 182.05408 -15.60105 191.88295 1.000 34.73643 44 GLY B O 1
ATOM 2834 N N . SER B 1 45 ? 180.64750 -14.45342 190.56976 1.000 38.77504 45 SER B N 1
ATOM 2835 C CA . SER B 1 45 ? 180.74686 -15.42597 189.49414 1.000 38.14715 45 SER B CA 1
ATOM 2836 C C . SER B 1 45 ? 182.14561 -15.38094 188.87025 1.000 40.00104 45 SER B C 1
ATOM 2837 O O . SER B 1 45 ? 182.97059 -14.50584 189.15400 1.000 38.46209 45 SER B O 1
ATOM 2840 N N . GLY B 1 46 ? 182.41713 -16.35446 188.01393 1.000 44.37972 46 GLY B N 1
ATOM 2841 C CA . GLY B 1 46 ? 183.74032 -16.44303 187.43018 1.000 45.12373 46 GLY B CA 1
ATOM 2842 C C . GLY B 1 46 ? 183.99792 -15.27069 186.50100 1.000 45.74729 46 GLY B C 1
ATOM 2843 O O . GLY B 1 46 ? 183.10843 -14.82445 185.77584 1.000 34.53454 46 GLY B O 1
ATOM 2844 N N . GLU B 1 47 ? 185.23817 -14.77798 186.54007 1.000 39.73886 47 GLU B N 1
ATOM 2845 C CA . GLU B 1 47 ? 185.71974 -13.63012 185.77950 1.000 43.89663 47 GLU B CA 1
ATOM 2846 C C . GLU B 1 47 ? 185.08977 -12.30711 186.22061 1.000 41.42099 47 GLU B C 1
ATOM 2847 O O . GLU B 1 47 ? 185.19506 -11.30821 185.51009 1.000 41.27197 47 GLU B O 1
ATOM 2853 N N . SER B 1 48 ? 184.45274 -12.25335 187.38901 1.000 40.82644 48 SER B N 1
ATOM 2854 C CA . SER B 1 48 ? 183.90246 -10.97512 187.82960 1.000 39.51029 48 SER B CA 1
ATOM 2855 C C . SER B 1 48 ? 184.98042 -10.01406 188.30521 1.000 42.69603 48 SER B C 1
ATOM 2856 O O . SER B 1 48 ? 184.70573 -8.81365 188.40663 1.000 48.21333 48 SER B O 1
ATOM 2859 N N . GLY B 1 49 ? 186.18999 -10.50930 188.58318 1.000 39.07337 49 GLY B N 1
ATOM 2860 C CA . GLY B 1 49 ? 187.32086 -9.68345 188.97217 1.000 30.84714 49 GLY B CA 1
ATOM 2861 C C . GLY B 1 49 ? 187.85456 -9.89858 190.38882 1.000 36.53218 49 GLY B C 1
ATOM 2862 O O . GLY B 1 49 ? 188.68849 -9.09712 190.84056 1.000 37.46171 49 GLY B O 1
ATOM 2863 N N . LYS B 1 50 ? 187.41044 -10.94790 191.10125 1.000 36.92162 50 LYS B N 1
ATOM 2864 C CA . LYS B 1 50 ? 187.83970 -11.14440 192.49020 1.000 41.17437 50 LYS B CA 1
ATOM 2865 C C . LYS B 1 50 ? 189.35834 -11.24015 192.61754 1.000 40.93972 50 LYS B C 1
ATOM 2866 O O . LYS B 1 50 ? 189.95071 -10.66961 193.53792 1.000 40.95888 50 LYS B O 1
ATOM 2872 N N . SER B 1 51 ? 190.01588 -11.97148 191.71533 1.000 39.79279 51 SER B N 1
ATOM 2873 C CA . SER B 1 51 ? 191.46133 -12.10309 191.85046 1.000 42.17254 51 SER B CA 1
ATOM 2874 C C . SER B 1 51 ? 192.18357 -10.80536 191.49916 1.000 41.86070 51 SER B C 1
ATOM 2875 O O . SER B 1 51 ? 193.21862 -10.50975 192.10018 1.000 41.82880 51 SER B O 1
ATOM 2878 N N . THR B 1 52 ? 191.64995 -10.01512 190.55788 1.000 39.11558 52 THR B N 1
ATOM 2879 C CA . THR B 1 52 ? 192.23516 -8.70754 190.28161 1.000 33.49159 52 THR B CA 1
ATOM 2880 C C . THR B 1 52 ? 192.12587 -7.79790 191.50548 1.000 38.32912 52 THR B C 1
ATOM 2881 O O . THR B 1 52 ? 193.10522 -7.13945 191.89146 1.000 37.89122 52 THR B O 1
ATOM 2885 N N . ILE B 1 53 ? 190.95005 -7.77378 192.14852 1.000 34.69754 53 ILE B N 1
ATOM 2886 C CA . ILE B 1 53 ? 190.80015 -7.04885 193.41223 1.000 36.56310 53 ILE B CA 1
ATOM 2887 C C . ILE B 1 53 ? 191.82236 -7.53435 194.41725 1.000 41.84926 53 ILE B C 1
ATOM 2888 O O . ILE B 1 53 ? 192.46883 -6.73186 195.10560 1.000 39.97462 53 ILE B O 1
ATOM 2893 N N . PHE B 1 54 ? 191.97509 -8.86431 194.51476 1.000 41.66411 54 PHE B N 1
ATOM 2894 C CA . PHE B 1 54 ? 192.92572 -9.48175 195.43586 1.000 38.01380 54 PHE B CA 1
ATOM 2895 C C . PHE B 1 54 ? 194.34389 -8.96638 195.20251 1.000 45.16622 54 PHE B C 1
ATOM 2896 O O . PHE B 1 54 ? 195.01196 -8.51578 196.14351 1.000 49.35483 54 PHE B O 1
ATOM 2904 N N . LYS B 1 55 ? 194.83154 -9.04409 193.95231 1.000 44.07662 55 LYS B N 1
ATOM 2905 C CA . LYS B 1 55 ? 196.13788 -8.46948 193.63018 1.000 46.99193 55 LYS B CA 1
ATOM 2906 C C . LYS B 1 55 ? 196.18023 -6.97986 193.95564 1.000 52.65696 55 LYS B C 1
ATOM 2907 O O . LYS B 1 55 ? 197.17772 -6.47285 194.49028 1.000 60.25072 55 LYS B O 1
ATOM 2913 N N . GLN B 1 56 ? 195.10149 -6.26500 193.63456 1.000 43.76998 56 GLN B N 1
ATOM 2914 C CA . GLN B 1 56 ? 195.05345 -4.82786 193.86730 1.000 47.63066 56 GLN B CA 1
ATOM 2915 C C . GLN B 1 56 ? 195.18635 -4.49530 195.34725 1.000 50.33721 56 GLN B C 1
ATOM 2916 O O . GLN B 1 56 ? 195.70803 -3.43594 195.70495 1.000 55.15152 56 GLN B O 1
ATOM 2922 N N . ILE B 1 57 ? 194.73318 -5.38807 196.22109 1.000 47.09912 57 ILE B N 1
ATOM 2923 C CA . ILE B 1 57 ? 194.89888 -5.16782 197.64987 1.000 47.45716 57 ILE B CA 1
ATOM 2924 C C . ILE B 1 57 ? 196.36739 -5.30214 198.04406 1.000 50.34144 57 ILE B C 1
ATOM 2925 O O . ILE B 1 57 ? 196.90596 -4.46184 198.77314 1.000 50.90563 57 ILE B O 1
ATOM 2930 N N . LYS B 1 58 ? 197.03781 -6.36184 197.57701 1.000 49.77430 58 LYS B N 1
ATOM 2931 C CA . LYS B 1 58 ? 198.47080 -6.48875 197.83687 1.000 50.13880 58 LYS B CA 1
ATOM 2932 C C . LYS B 1 58 ? 199.22628 -5.25129 197.36674 1.000 51.13275 58 LYS B C 1
ATOM 2933 O O . LYS B 1 58 ? 200.10638 -4.74504 198.07262 1.000 51.44206 58 LYS B O 1
ATOM 2939 N N . LEU B 1 59 ? 198.87494 -4.72639 196.19148 1.000 48.32695 59 LEU B N 1
ATOM 2940 C CA . LEU B 1 59 ? 199.59673 -3.57135 195.66435 1.000 50.04733 59 LEU B CA 1
ATOM 2941 C C . LEU B 1 59 ? 199.36556 -2.31378 196.50038 1.000 53.82362 59 LEU B C 1
ATOM 2942 O O . LEU B 1 59 ? 200.29337 -1.51678 196.68857 1.000 55.11713 59 LEU B O 1
ATOM 2947 N N . LEU B 1 60 ? 198.14005 -2.10866 197.00205 1.000 53.61366 60 LEU B N 1
ATOM 2948 C CA . LEU B 1 60 ? 197.80761 -0.86663 197.70031 1.000 53.91702 60 LEU B CA 1
ATOM 2949 C C . LEU B 1 60 ? 198.18084 -0.89300 199.17472 1.000 58.19492 60 LEU B C 1
ATOM 2950 O O . LEU B 1 60 ? 198.70694 0.09585 199.68861 1.000 63.77507 60 LEU B O 1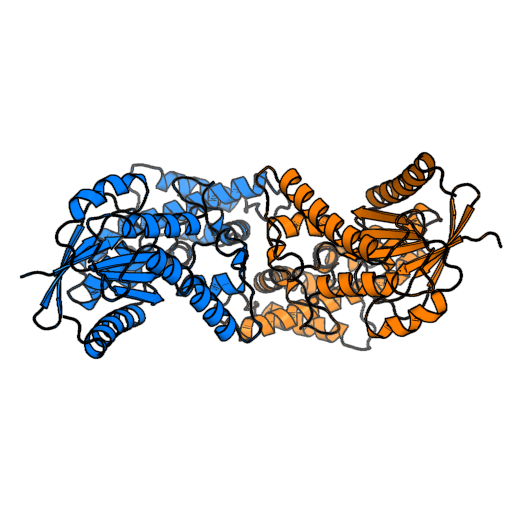
ATOM 2955 N N . TYR B 1 61 ? 197.90911 -1.99667 199.87478 1.000 59.13408 61 TYR B N 1
ATOM 2956 C CA . TYR B 1 61 ? 198.10817 -2.05995 201.31688 1.000 57.51920 61 TYR B CA 1
ATOM 2957 C C . TYR B 1 61 ? 199.38725 -2.77501 201.73000 1.000 56.84222 61 TYR B C 1
ATOM 2958 O O . TYR B 1 61 ? 199.86735 -2.54999 202.84373 1.000 60.75754 61 TYR B O 1
ATOM 2967 N N . ASN B 1 62 ? 199.94249 -3.63919 200.88874 1.000 56.18317 62 ASN B N 1
ATOM 2968 C CA . ASN B 1 62 ? 201.17476 -4.32065 201.23983 1.000 59.84155 62 ASN B CA 1
ATOM 2969 C C . ASN B 1 62 ? 202.30203 -3.78072 200.35930 1.000 66.48601 62 ASN B C 1
ATOM 2970 O O . ASN B 1 62 ? 202.18376 -2.69736 199.77224 1.000 72.79258 62 ASN B O 1
ATOM 2975 N N . THR B 1 63 ? 203.38561 -4.53732 200.25495 1.000 69.16232 63 THR B N 1
ATOM 2976 C CA . THR B 1 63 ? 204.52681 -4.10622 199.46154 1.000 74.76335 63 THR B CA 1
ATOM 2977 C C . THR B 1 63 ? 204.37464 -4.42808 197.97974 1.000 75.26955 63 THR B C 1
ATOM 2978 O O . THR B 1 63 ? 205.30957 -4.18092 197.20665 1.000 77.46789 63 THR B O 1
ATOM 2982 N N . GLY B 1 64 ? 203.23203 -4.96993 197.56663 1.000 73.23226 64 GLY B N 1
ATOM 2983 C CA . GLY B 1 64 ? 203.02920 -5.33117 196.17867 1.000 77.69490 64 GLY B CA 1
ATOM 2984 C C . GLY B 1 64 ? 203.75455 -6.59907 195.76672 1.000 84.84186 64 GLY B C 1
ATOM 2985 O O . GLY B 1 64 ? 203.76190 -7.58826 196.50734 1.000 87.40573 64 GLY B O 1
ATOM 2986 N N . PHE B 1 65 ? 204.37974 -6.57892 194.58941 1.000 86.84541 65 PHE B N 1
ATOM 2987 C CA . PHE B 1 65 ? 204.97779 -7.76658 193.99166 1.000 88.32639 65 PHE B CA 1
ATOM 2988 C C . PHE B 1 65 ? 206.45801 -7.51821 193.72412 1.000 89.97929 65 PHE B C 1
ATOM 2989 O O . PHE B 1 65 ? 206.81565 -6.57895 193.00490 1.000 92.12014 65 PHE B O 1
ATOM 2997 N N . GLY B 1 66 ? 207.31096 -8.36132 194.30183 1.000 88.44734 66 GLY B N 1
ATOM 2998 C CA . GLY B 1 66 ? 208.73232 -8.29142 194.04885 1.000 92.73396 66 GLY B CA 1
ATOM 2999 C C . GLY B 1 66 ? 209.09871 -8.75329 192.64768 1.000 95.87619 66 GLY B C 1
ATOM 3000 O O . GLY B 1 66 ? 208.28693 -9.29034 191.89142 1.000 94.87223 66 GLY B O 1
ATOM 3001 N N . VAL B 1 67 ? 210.37360 -8.54659 192.30780 1.000 82.74034 67 VAL B N 1
ATOM 3002 C CA . VAL B 1 67 ? 210.82364 -8.74682 190.93085 1.000 79.86487 67 VAL B CA 1
ATOM 3003 C C . VAL B 1 67 ? 210.72714 -10.21830 190.53109 1.000 79.63163 67 VAL B C 1
ATOM 3004 O O . VAL B 1 67 ? 210.36362 -10.54353 189.39201 1.000 75.43596 67 VAL B O 1
ATOM 3008 N N . GLU B 1 68 ? 211.02866 -11.13121 191.45769 1.000 82.82966 68 GLU B N 1
ATOM 3009 C CA . GLU B 1 68 ? 211.05215 -12.53872 191.08678 1.000 88.54903 68 GLU B CA 1
ATOM 3010 C C . GLU B 1 68 ? 209.64331 -13.11406 190.95607 1.000 90.88809 68 GLU B C 1
ATOM 3011 O O . GLU B 1 68 ? 209.37012 -13.87615 190.01910 1.000 90.49156 68 GLU B O 1
ATOM 3017 N N . GLU B 1 69 ? 208.72402 -12.75729 191.85846 1.000 93.78857 69 GLU B N 1
ATOM 3018 C CA . GLU B 1 69 ? 207.35754 -13.23335 191.68124 1.000 91.93597 69 GLU B CA 1
ATOM 3019 C C . GLU B 1 69 ? 206.64511 -12.51419 190.53955 1.000 81.59808 69 GLU B C 1
ATOM 3020 O O . GLU B 1 69 ? 205.67593 -13.05280 189.99634 1.000 82.33428 69 GLU B O 1
ATOM 3026 N N . LEU B 1 70 ? 207.11883 -11.33384 190.13173 1.000 71.12233 70 LEU B N 1
ATOM 3027 C CA . LEU B 1 70 ? 206.65324 -10.76818 188.86803 1.000 63.30544 70 LEU B CA 1
ATOM 3028 C C . LEU B 1 70 ? 207.05785 -11.65307 187.69122 1.000 61.84664 70 LEU B C 1
ATOM 3029 O O . LEU B 1 70 ? 206.26697 -11.87842 186.76908 1.000 61.21277 70 LEU B O 1
ATOM 3034 N N . LYS B 1 71 ? 208.28898 -12.16296 187.70037 1.000 63.35601 71 LYS B N 1
ATOM 3035 C CA . LYS B 1 71 ? 208.73582 -12.98991 186.58653 1.000 62.58036 71 LYS B CA 1
ATOM 3036 C C . LYS B 1 71 ? 207.97299 -14.30891 186.50564 1.000 59.54732 71 LYS B C 1
ATOM 3037 O O . LYS B 1 71 ? 207.76045 -14.81712 185.39973 1.000 57.68026 71 LYS B O 1
ATOM 3043 N N . ASN B 1 72 ? 207.53808 -14.87300 187.64279 1.000 59.20533 72 ASN B N 1
ATOM 3044 C CA . ASN B 1 72 ? 206.76451 -16.11855 187.60173 1.000 59.95398 72 ASN B CA 1
ATOM 3045 C C . ASN B 1 72 ? 205.43909 -15.97492 186.85267 1.000 58.99391 72 ASN B C 1
ATOM 3046 O O . ASN B 1 72 ? 204.82702 -16.99332 186.50883 1.000 60.95355 72 ASN B O 1
ATOM 3051 N N . TYR B 1 73 ? 204.97484 -14.74277 186.60711 1.000 51.12586 73 TYR B N 1
ATOM 3052 C CA . TYR B 1 73 ? 203.76202 -14.50305 185.83887 1.000 51.77754 73 TYR B CA 1
ATOM 3053 C C . TYR B 1 73 ? 203.97643 -14.58074 184.33035 1.000 56.61071 73 TYR B C 1
ATOM 3054 O O . TYR B 1 73 ? 202.98902 -14.59973 183.58365 1.000 57.71029 73 TYR B O 1
ATOM 3063 N N . THR B 1 74 ? 205.22590 -14.60428 183.86232 1.000 54.95141 74 THR B N 1
ATOM 3064 C CA . THR B 1 74 ? 205.47896 -14.66037 182.42217 1.000 53.50163 74 THR B CA 1
ATOM 3065 C C . THR B 1 74 ? 204.84276 -15.87533 181.75568 1.000 51.27360 74 THR B C 1
ATOM 3066 O O . THR B 1 74 ? 204.17725 -15.70139 180.71826 1.000 49.52012 74 THR B O 1
ATOM 3070 N N . PRO B 1 75 ? 204.97545 -17.10364 182.28027 1.000 46.71446 75 PRO B N 1
ATOM 3071 C CA . PRO B 1 75 ? 204.26335 -18.23315 181.65086 1.000 42.73487 75 PRO B CA 1
ATOM 3072 C C . PRO B 1 75 ? 202.75486 -18.05072 181.60982 1.000 51.17867 75 PRO B C 1
ATOM 3073 O O . PRO B 1 75 ? 202.10595 -18.44883 180.63215 1.000 56.33345 75 PRO B O 1
ATOM 3077 N N . VAL B 1 76 ? 202.17283 -17.44664 182.64561 1.000 50.83542 76 VAL B N 1
ATOM 3078 C CA . VAL B 1 76 ? 200.73620 -17.18127 182.63424 1.000 47.25362 76 VAL B CA 1
ATOM 3079 C C . VAL B 1 76 ? 200.37633 -16.19397 181.52843 1.000 45.13661 76 VAL B C 1
ATOM 3080 O O . VAL B 1 76 ? 199.39713 -16.38137 180.79783 1.000 46.04019 76 VAL B O 1
ATOM 3084 N N . ILE B 1 77 ? 201.14061 -15.10818 181.40928 1.000 45.77521 77 ILE B N 1
ATOM 3085 C CA . ILE B 1 77 ? 200.82933 -14.11672 180.38415 1.000 44.79270 77 ILE B CA 1
ATOM 3086 C C . ILE B 1 77 ? 200.95561 -14.74143 179.00253 1.000 46.21018 77 ILE B C 1
ATOM 3087 O O . ILE B 1 77 ? 200.05858 -14.60583 178.15897 1.000 40.46882 77 ILE B O 1
ATOM 3092 N N . HIS B 1 78 ? 202.03141 -15.50328 178.77701 1.000 49.06519 78 HIS B N 1
ATOM 3093 C CA . HIS B 1 78 ? 202.18872 -16.18821 177.49866 1.000 44.19431 78 HIS B CA 1
ATOM 3094 C C . HIS B 1 78 ? 201.05635 -17.17104 177.25509 1.000 43.84720 78 HIS B C 1
ATOM 3095 O O . HIS B 1 78 ? 200.52561 -17.24821 176.14148 1.000 43.32018 78 HIS B O 1
ATOM 3102 N N . ALA B 1 79 ? 200.65379 -17.91320 178.29139 1.000 43.86478 79 ALA B N 1
ATOM 3103 C CA . ALA B 1 79 ? 199.51104 -18.81156 178.15004 1.000 44.05751 79 ALA B CA 1
ATOM 3104 C C . ALA B 1 79 ? 198.24506 -18.04610 177.76806 1.000 47.50712 79 ALA B C 1
ATOM 3105 O O . ALA B 1 79 ? 197.44519 -18.53287 176.95725 1.000 50.55318 79 ALA B O 1
ATOM 3107 N N . ASN B 1 80 ? 198.05323 -16.83784 178.32763 1.000 44.19954 80 ASN B N 1
ATOM 3108 C CA . ASN B 1 80 ? 196.89012 -16.03382 177.95931 1.000 45.57104 80 ASN B CA 1
ATOM 3109 C C . ASN B 1 80 ? 196.91963 -15.68854 176.48069 1.000 43.97890 80 ASN B C 1
ATOM 3110 O O . ASN B 1 80 ? 195.87917 -15.70101 175.80569 1.000 41.78757 80 ASN B O 1
ATOM 3115 N N . VAL B 1 81 ? 198.10556 -15.35051 175.96994 1.000 41.96037 81 VAL B N 1
ATOM 3116 C CA . VAL B 1 81 ? 198.24280 -14.98206 174.56761 1.000 42.12898 81 VAL B CA 1
ATOM 3117 C C . VAL B 1 81 ? 197.91072 -16.16773 173.68249 1.000 44.44093 81 VAL B C 1
ATOM 3118 O O . VAL B 1 81 ? 197.12124 -16.05841 172.73427 1.000 44.91738 81 VAL B O 1
ATOM 3122 N N . TYR B 1 82 ? 198.51862 -17.31907 173.98015 1.000 41.67111 82 TYR B N 1
ATOM 3123 C CA . TYR B 1 82 ? 198.22482 -18.53898 173.23752 1.000 39.39276 82 TYR B CA 1
ATOM 3124 C C . TYR B 1 82 ? 196.73916 -18.84889 173.25955 1.000 44.48241 82 TYR B C 1
ATOM 3125 O O . TYR B 1 82 ? 196.14932 -19.17532 172.22717 1.000 49.44983 82 TYR B O 1
ATOM 3134 N N . GLN B 1 83 ? 196.11699 -18.74538 174.43579 1.000 45.32132 83 GLN B N 1
ATOM 3135 C CA . GLN B 1 83 ? 194.69978 -19.06349 174.56254 1.000 45.75937 83 GLN B CA 1
ATOM 3136 C C . GLN B 1 83 ? 193.83217 -18.09008 173.76378 1.000 48.67403 83 GLN B C 1
ATOM 3137 O O . GLN B 1 83 ? 192.86714 -18.50571 173.11019 1.000 53.59863 83 GLN B O 1
ATOM 3143 N N . ALA B 1 84 ? 194.16846 -16.79434 173.78736 1.000 45.92583 84 ALA B N 1
ATOM 3144 C CA . ALA B 1 84 ? 193.45053 -15.82146 172.96210 1.000 46.73059 84 ALA B CA 1
ATOM 3145 C C . ALA B 1 84 ? 193.51258 -16.18942 171.47847 1.000 43.78981 84 ALA B C 1
ATOM 3146 O O . ALA B 1 84 ? 192.48298 -16.23606 170.79870 1.000 43.32457 84 ALA B O 1
ATOM 3148 N N . ILE B 1 85 ? 194.71424 -16.46027 170.95689 1.000 45.15651 85 ILE B N 1
ATOM 3149 C CA . ILE B 1 85 ? 194.84087 -16.78406 169.53884 1.000 45.17271 85 ILE B CA 1
ATOM 3150 C C . ILE B 1 85 ? 193.99788 -18.00294 169.18789 1.000 45.03568 85 ILE B C 1
ATOM 3151 O O . ILE B 1 85 ? 193.28433 -18.01479 168.17573 1.000 48.45936 85 ILE B O 1
ATOM 3156 N N . LYS B 1 86 ? 194.03917 -19.03281 170.02846 1.000 40.05283 86 LYS B N 1
ATOM 3157 C CA . LYS B 1 86 ? 193.25167 -20.22834 169.75697 1.000 46.61835 86 LYS B CA 1
ATOM 3158 C C . LYS B 1 86 ? 191.76654 -19.90546 169.64473 1.000 50.44121 86 LYS B C 1
ATOM 3159 O O . LYS B 1 86 ? 191.08412 -20.38871 168.72958 1.000 51.76288 86 LYS B O 1
ATOM 3165 N N . ILE B 1 87 ? 191.24560 -19.08401 170.55761 1.000 49.97674 87 ILE B N 1
ATOM 3166 C CA . ILE B 1 87 ? 189.81685 -18.79250 170.52016 1.000 50.80941 87 ILE B CA 1
ATOM 3167 C C . ILE B 1 87 ? 189.48339 -17.86901 169.35210 1.000 50.30934 87 ILE B C 1
ATOM 3168 O O . ILE B 1 87 ? 188.44848 -18.03182 168.69693 1.000 50.22306 87 ILE B O 1
ATOM 3173 N N . LEU B 1 88 ? 190.36713 -16.92136 169.03171 1.000 52.39615 88 LEU B N 1
ATOM 3174 C CA . LEU B 1 88 ? 190.14413 -16.11850 167.83072 1.000 56.15220 88 LEU B CA 1
ATOM 3175 C C . LEU B 1 88 ? 190.18590 -16.98662 166.58082 1.000 56.09226 88 LEU B C 1
ATOM 3176 O O . LEU B 1 88 ? 189.34491 -16.83634 165.68494 1.000 53.47214 88 LEU B O 1
ATOM 3181 N N . TYR B 1 89 ? 191.14912 -17.91419 166.51748 1.000 53.24660 89 TYR B N 1
ATOM 3182 C CA . TYR B 1 89 ? 191.28053 -18.80216 165.36435 1.000 54.71708 89 TYR B CA 1
ATOM 3183 C C . TYR B 1 89 ? 190.04635 -19.68240 165.19242 1.000 58.17683 89 TYR B C 1
ATOM 3184 O O . TYR B 1 89 ? 189.45324 -19.73729 164.10915 1.000 62.93467 89 TYR B O 1
ATOM 3193 N N . GLU B 1 90 ? 189.63801 -20.37916 166.25376 1.000 55.41397 90 GLU B N 1
ATOM 3194 C CA . GLU B 1 90 ? 188.50133 -21.28457 166.12592 1.000 53.56925 90 GLU B CA 1
ATOM 3195 C C . GLU B 1 90 ? 187.18849 -20.52580 165.96881 1.000 51.05080 90 GLU B C 1
ATOM 3196 O O . GLU B 1 90 ? 186.26472 -21.00945 165.30183 1.000 49.97353 90 GLU B O 1
ATOM 3202 N N . GLY B 1 91 ? 187.09033 -19.33945 166.56631 1.000 48.76702 91 GLY B N 1
ATOM 3203 C CA . GLY B 1 91 ? 185.91671 -18.50969 166.35492 1.000 46.50857 91 GLY B CA 1
ATOM 3204 C C . GLY B 1 91 ? 185.81040 -17.99936 164.92975 1.000 52.13074 91 GLY B C 1
ATOM 3205 O O . GLY B 1 91 ? 184.71360 -17.93535 164.36812 1.000 56.31983 91 GLY B O 1
ATOM 3206 N N . CYS B 1 92 ? 186.94260 -17.63073 164.32001 1.000 50.53408 92 CYS B N 1
ATOM 3207 C CA . CYS B 1 92 ? 186.90404 -17.22031 162.92096 1.000 51.81054 92 CYS B CA 1
ATOM 3208 C C . CYS B 1 92 ? 186.47540 -18.37438 162.02581 1.000 53.63259 92 CYS B C 1
ATOM 3209 O O . CYS B 1 92 ? 185.62095 -18.20667 161.15092 1.000 55.29791 92 CYS B O 1
ATOM 3212 N N . LEU B 1 93 ? 187.04328 -19.56272 162.24016 1.000 52.89574 93 LEU B N 1
ATOM 3213 C CA . LEU B 1 93 ? 186.64783 -20.70898 161.42741 1.000 57.57944 93 LEU B CA 1
ATOM 3214 C C . LEU B 1 93 ? 185.17144 -21.02538 161.60003 1.000 67.11418 93 LEU B C 1
ATOM 3215 O O . LEU B 1 93 ? 184.49541 -21.41712 160.64148 1.000 72.98218 93 LEU B O 1
ATOM 3220 N N . ASP B 1 94 ? 184.64949 -20.85435 162.81340 1.000 68.19950 94 ASP B N 1
ATOM 3221 C CA . ASP B 1 94 ? 183.24466 -21.15992 163.04451 1.000 71.69658 94 ASP B CA 1
ATOM 3222 C C . ASP B 1 94 ? 182.34214 -20.08293 162.44022 1.000 68.36274 94 ASP B C 1
ATOM 3223 O O . ASP B 1 94 ? 181.31868 -20.39696 161.82000 1.000 66.69910 94 ASP B O 1
ATOM 3228 N N . LEU B 1 95 ? 182.71243 -18.80800 162.59293 1.000 62.19528 95 LEU B N 1
ATOM 3229 C CA . LEU B 1 95 ? 181.94448 -17.73917 161.96402 1.000 63.36262 95 LEU B CA 1
ATOM 3230 C C . LEU B 1 95 ? 181.93319 -17.86543 160.43806 1.000 68.31209 95 LEU B C 1
ATOM 3231 O O . LEU B 1 95 ? 180.92782 -17.54941 159.79024 1.000 67.95117 95 LEU B O 1
ATOM 3236 N N . GLN B 1 96 ? 183.03124 -18.33646 159.84976 1.000 69.21584 96 GLN B N 1
ATOM 3237 C CA . GLN B 1 96 ? 183.09855 -18.48897 158.40000 1.000 69.39752 96 GLN B CA 1
ATOM 3238 C C . GLN B 1 96 ? 182.13062 -19.55770 157.89342 1.000 65.56746 96 GLN B C 1
ATOM 3239 O O . GLN B 1 96 ? 181.55600 -19.40904 156.80746 1.000 67.23120 96 GLN B O 1
ATOM 3245 N N . LYS B 1 97 ? 181.95375 -20.65229 158.64829 1.000 62.81494 97 LYS B N 1
ATOM 3246 C CA . LYS B 1 97 ? 180.99373 -21.68129 158.24369 1.000 70.47853 97 LYS B CA 1
ATOM 3247 C C . LYS B 1 97 ? 179.58660 -21.11294 158.14023 1.000 78.86323 97 LYS B C 1
ATOM 3248 O O . LYS B 1 97 ? 178.81137 -21.51504 157.26177 1.000 82.04619 97 LYS B O 1
ATOM 3254 N N . LYS B 1 98 ? 179.24797 -20.17255 159.02562 1.000 85.19828 98 LYS B N 1
ATOM 3255 C CA . LYS B 1 98 ? 177.95655 -19.50200 158.99907 1.000 91.11519 98 LYS B CA 1
ATOM 3256 C C . LYS B 1 98 ? 177.88396 -18.40183 157.95191 1.000 93.64073 98 LYS B C 1
ATOM 3257 O O . LYS B 1 98 ? 176.79216 -18.10890 157.45565 1.000 95.86726 98 LYS B O 1
ATOM 3263 N N . ASP B 1 99 ? 179.01863 -17.80935 157.59011 1.000 105.03755 99 ASP B N 1
ATOM 3264 C CA . ASP B 1 99 ? 179.05060 -16.59269 156.77726 1.000 109.95829 99 ASP B CA 1
ATOM 3265 C C . ASP B 1 99 ? 180.16555 -16.72595 155.73988 1.000 112.11890 99 ASP B C 1
ATOM 3266 O O . ASP B 1 99 ? 181.32971 -16.42800 156.02897 1.000 110.01526 99 ASP B O 1
ATOM 3271 N N . VAL B 1 100 ? 179.81230 -17.17438 154.53736 1.000 116.11141 100 VAL B N 1
ATOM 3272 C CA . VAL B 1 100 ? 180.75584 -17.24308 153.42466 1.000 115.01751 100 VAL B CA 1
ATOM 3273 C C . VAL B 1 100 ? 180.66319 -15.97086 152.56297 1.000 122.57393 100 VAL B C 1
ATOM 3274 O O . VAL B 1 100 ? 181.06907 -15.95032 151.40189 1.000 126.73469 100 VAL B O 1
ATOM 3278 N N . SER B 1 101 ? 180.15503 -14.88006 153.14778 1.000 123.38490 101 SER B N 1
ATOM 3279 C CA . SER B 1 101 ? 180.30203 -13.56442 152.53169 1.000 122.79634 101 SER B CA 1
ATOM 3280 C C . SER B 1 101 ? 181.76662 -13.19170 152.33482 1.000 117.27195 101 SER B C 1
ATOM 3281 O O . SER B 1 101 ? 182.09721 -12.41518 151.42898 1.000 115.27030 101 SER B O 1
ATOM 3284 N N . GLY B 1 102 ? 182.64949 -13.70001 153.19019 1.000 114.06777 102 GLY B N 1
ATOM 3285 C CA . GLY B 1 102 ? 184.06379 -13.39550 153.12538 1.000 109.60302 102 GLY B CA 1
ATOM 3286 C C . GLY B 1 102 ? 184.57461 -12.50820 154.23795 1.000 101.52486 102 GLY B C 1
ATOM 3287 O O . GLY B 1 102 ? 185.79522 -12.32179 154.34411 1.000 102.50086 102 GLY B O 1
ATOM 3288 N N . GLU B 1 103 ? 183.69353 -11.95312 155.07211 1.000 92.37324 103 GLU B N 1
ATOM 3289 C CA . GLU B 1 103 ? 184.17471 -11.12601 156.16977 1.000 85.17003 103 GLU B CA 1
ATOM 3290 C C . GLU B 1 103 ? 184.99645 -11.93417 157.17157 1.000 76.88383 103 GLU B C 1
ATOM 3291 O O . GLU B 1 103 ? 185.84798 -11.36823 157.86858 1.000 74.95007 103 GLU B O 1
ATOM 3297 N N . TYR B 1 104 ? 184.77582 -13.24924 157.25093 1.000 70.19631 104 TYR B N 1
ATOM 3298 C CA . TYR B 1 104 ? 185.44941 -14.09092 158.22944 1.000 66.15441 104 TYR B CA 1
ATOM 3299 C C . TYR B 1 104 ? 186.46356 -15.03305 157.58409 1.000 69.04155 104 TYR B C 1
ATOM 3300 O O . TYR B 1 104 ? 186.80841 -16.07467 158.14726 1.000 73.39809 104 TYR B O 1
ATOM 3309 N N . THR B 1 105 ? 186.98579 -14.67335 156.41812 1.000 65.50932 105 THR B N 1
ATOM 3310 C CA . THR B 1 105 ? 187.90309 -15.55270 155.70653 1.000 70.24105 105 THR B CA 1
ATOM 3311 C C . THR B 1 105 ? 189.32497 -15.02472 155.89165 1.000 67.05423 105 THR B C 1
ATOM 3312 O O . THR B 1 105 ? 189.69723 -13.98537 155.33252 1.000 64.65937 105 THR B O 1
ATOM 3316 N N . MET B 1 106 ? 190.11707 -15.74944 156.67285 1.000 69.09693 106 MET B N 1
ATOM 3317 C CA . MET B 1 106 ? 191.49656 -15.36270 156.91233 1.000 66.51832 106 MET B CA 1
ATOM 3318 C C . MET B 1 106 ? 192.32251 -15.47532 155.63381 1.000 64.61728 106 MET B C 1
ATOM 3319 O O . MET B 1 106 ? 192.05921 -16.31923 154.77013 1.000 63.82836 106 MET B O 1
ATOM 3324 N N . ARG B 1 107 ? 193.34383 -14.62005 155.52394 1.000 65.43683 107 ARG B N 1
ATOM 3325 C CA . ARG B 1 107 ? 194.41871 -14.87863 154.57304 1.000 67.04073 107 ARG B CA 1
ATOM 3326 C C . ARG B 1 107 ? 194.98016 -16.27234 154.82717 1.000 61.39308 107 ARG B C 1
ATOM 3327 O O . ARG B 1 107 ? 195.14231 -16.68721 155.97831 1.000 60.69860 107 ARG B O 1
ATOM 3335 N N . ARG B 1 108 ? 195.25139 -17.01313 153.74910 1.000 62.51226 108 ARG B N 1
ATOM 3336 C CA . ARG B 1 108 ? 195.63701 -18.40734 153.94116 1.000 69.07476 108 ARG B CA 1
ATOM 3337 C C . ARG B 1 108 ? 196.90875 -18.51591 154.77480 1.000 64.88125 108 ARG B C 1
ATOM 3338 O O . ARG B 1 108 ? 197.01898 -19.40998 155.61596 1.000 65.28059 108 ARG B O 1
ATOM 3346 N N . GLU B 1 109 ? 197.84303 -17.58424 154.60089 1.000 64.08018 109 GLU B N 1
ATOM 3347 C CA . GLU B 1 109 ? 199.04234 -17.54424 155.43534 1.000 69.42202 109 GLU B CA 1
ATOM 3348 C C . GLU B 1 109 ? 198.68566 -17.48905 156.91960 1.000 64.71407 109 GLU B C 1
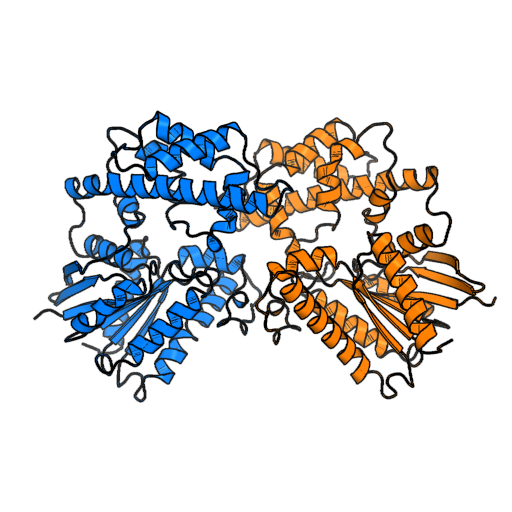ATOM 3349 O O . GLU B 1 109 ? 199.22672 -18.24649 157.73876 1.000 60.50122 109 GLU B O 1
ATOM 3355 N N . ASN B 1 110 ? 197.77029 -16.58744 157.28194 1.000 56.53802 110 ASN B N 1
ATOM 3356 C CA . ASN B 1 110 ? 197.41921 -16.41886 158.68314 1.000 54.23987 110 ASN B CA 1
ATOM 3357 C C . ASN B 1 110 ? 196.63295 -17.60730 159.19744 1.000 56.59467 110 ASN B C 1
ATOM 3358 O O . ASN B 1 110 ? 196.76080 -17.97051 160.37086 1.000 53.66786 110 ASN B O 1
ATOM 3363 N N . MET B 1 111 ? 195.83811 -18.23435 158.33091 1.000 63.56371 111 MET B N 1
ATOM 3364 C CA . MET B 1 111 ? 195.15536 -19.46176 158.71152 1.000 68.17869 111 MET B CA 1
ATOM 3365 C C . MET B 1 111 ? 196.15130 -20.52623 159.16286 1.000 67.00726 111 MET B C 1
ATOM 3366 O O . MET B 1 111 ? 195.95451 -21.16941 160.20026 1.000 68.03273 111 MET B O 1
ATOM 3371 N N . GLU B 1 112 ? 197.23999 -20.71095 158.41006 1.000 63.23167 112 GLU B N 1
ATOM 3372 C CA . GLU B 1 112 ? 198.24066 -21.70246 158.79391 1.000 60.28515 112 GLU B CA 1
ATOM 3373 C C . GLU B 1 112 ? 198.97408 -21.28500 160.06136 1.000 56.56436 112 GLU B C 1
ATOM 3374 O O . GLU B 1 112 ? 199.17986 -22.10249 160.96761 1.000 53.61745 112 GLU B O 1
ATOM 3380 N N . HIS B 1 113 ? 199.38226 -20.01402 160.13995 1.000 52.91172 113 HIS B N 1
ATOM 3381 C CA . HIS B 1 113 ? 200.02942 -19.52856 161.35316 1.000 51.67746 113 HIS B CA 1
ATOM 3382 C C . HIS B 1 113 ? 199.13783 -19.74045 162.56842 1.000 55.65120 113 HIS B C 1
ATOM 3383 O O . HIS B 1 113 ? 199.60897 -20.18094 163.62400 1.000 54.95219 113 HIS B O 1
ATOM 3390 N N . GLY B 1 114 ? 197.84195 -19.45302 162.43275 1.000 54.63030 114 GLY B N 1
ATOM 3391 C CA . GLY B 1 114 ? 196.94463 -19.61822 163.56101 1.000 54.41276 114 GLY B CA 1
ATOM 3392 C C . GLY B 1 114 ? 196.86985 -21.05578 164.02928 1.000 58.18653 114 GLY B C 1
ATOM 3393 O O . GLY B 1 114 ? 196.80852 -21.32499 165.22953 1.000 61.27444 114 GLY B O 1
ATOM 3394 N N . LYS B 1 115 ? 196.86907 -21.99695 163.08592 1.000 58.35372 115 LYS B N 1
ATOM 3395 C CA . LYS B 1 115 ? 196.89867 -23.40890 163.44381 1.000 60.85379 115 LYS B CA 1
ATOM 3396 C C . LYS B 1 115 ? 198.17604 -23.74595 164.19083 1.000 60.44699 115 LYS B C 1
ATOM 3397 O O . LYS B 1 115 ? 198.14955 -24.45541 165.20009 1.000 61.62002 115 LYS B O 1
ATOM 3403 N N . ARG B 1 116 ? 199.30575 -23.23356 163.70960 1.000 61.60455 116 ARG B N 1
ATOM 3404 C CA . ARG B 1 116 ? 200.58625 -23.53674 164.33414 1.000 61.79962 116 ARG B CA 1
ATOM 3405 C C . ARG B 1 116 ? 200.67221 -22.95382 165.74061 1.000 61.41534 116 ARG B C 1
ATOM 3406 O O . ARG B 1 116 ? 201.16633 -23.61289 166.66104 1.000 67.51234 116 ARG B O 1
ATOM 3414 N N . ILE B 1 117 ? 200.19391 -21.72338 165.92864 1.000 55.28532 117 ILE B N 1
ATOM 3415 C CA . ILE B 1 117 ? 200.28283 -21.09412 167.24174 1.000 56.27574 117 ILE B CA 1
ATOM 3416 C C . ILE B 1 117 ? 199.35098 -21.78213 168.22823 1.000 56.18759 117 ILE B C 1
ATOM 3417 O O . ILE B 1 117 ? 199.71093 -22.00300 169.39182 1.000 54.61159 117 ILE B O 1
ATOM 3422 N N . ALA B 1 118 ? 198.14577 -22.14034 167.77943 1.000 55.81183 118 ALA B N 1
ATOM 3423 C CA . ALA B 1 118 ? 197.21242 -22.84356 168.64763 1.000 60.07084 118 ALA B CA 1
ATOM 3424 C C . ALA B 1 118 ? 197.74078 -24.21507 169.05079 1.000 65.25040 118 ALA B C 1
ATOM 3425 O O . ALA B 1 118 ? 197.48482 -24.67374 170.16937 1.000 69.76009 118 ALA B O 1
ATOM 3427 N N . GLU B 1 119 ? 198.48562 -24.88116 168.17078 1.000 66.78637 119 GLU B N 1
ATOM 3428 C CA . GLU B 1 119 ? 199.00862 -26.19399 168.52719 1.000 62.07318 119 GLU B CA 1
ATOM 3429 C C . GLU B 1 119 ? 200.10150 -26.08621 169.57811 1.000 61.65638 119 GLU B C 1
ATOM 3430 O O . GLU B 1 119 ? 200.22929 -26.97491 170.42362 1.000 66.42454 119 GLU B O 1
ATOM 3436 N N . ILE B 1 120 ? 200.85488 -24.98603 169.57691 1.000 62.27387 120 ILE B N 1
ATOM 3437 C CA . ILE B 1 120 ? 201.86766 -24.76278 170.60599 1.000 66.01652 120 ILE B CA 1
ATOM 3438 C C . ILE B 1 120 ? 201.21891 -24.61636 171.97852 1.000 67.84026 120 ILE B C 1
ATOM 3439 O O . ILE B 1 120 ? 201.64227 -25.24824 172.95501 1.000 73.04932 120 ILE B O 1
ATOM 3444 N N . GLY B 1 121 ? 200.19398 -23.76720 172.07800 1.000 64.21721 121 GLY B N 1
ATOM 3445 C CA . GLY B 1 121 ? 199.54907 -23.55581 173.36238 1.000 67.23530 121 GLY B CA 1
ATOM 3446 C C . GLY B 1 121 ? 198.90093 -24.81622 173.89540 1.000 71.57374 121 GLY B C 1
ATOM 3447 O O . GLY B 1 121 ? 198.97267 -25.10113 175.09217 1.000 75.30899 121 GLY B O 1
ATOM 3448 N N . ASP B 1 122 ? 198.28260 -25.60062 173.00442 1.000 72.96902 122 ASP B N 1
ATOM 3449 C CA . ASP B 1 122 ? 197.61983 -26.84207 173.39820 1.000 77.11533 122 ASP B CA 1
ATOM 3450 C C . ASP B 1 122 ? 198.61357 -27.89405 173.88191 1.000 78.99103 122 ASP B C 1
ATOM 3451 O O . ASP B 1 122 ? 198.24473 -28.78205 174.66152 1.000 84.11431 122 ASP B O 1
ATOM 3456 N N . GLY B 1 123 ? 199.86728 -27.81012 173.44393 1.000 72.46390 123 GLY B N 1
ATOM 3457 C CA . GLY B 1 123 ? 200.82843 -28.83346 173.78562 1.000 73.47962 123 GLY B CA 1
ATOM 3458 C C . GLY B 1 123 ? 201.25967 -28.75774 175.23693 1.000 78.12880 123 GLY B C 1
ATOM 3459 O O . GLY B 1 123 ? 201.30592 -27.69139 175.85006 1.000 80.57904 123 GLY B O 1
ATOM 3460 N N . VAL B 1 124 ? 201.57765 -29.92944 175.79171 1.000 84.66093 124 VAL B N 1
ATOM 3461 C CA . VAL B 1 124 ? 202.15845 -30.02000 177.12541 1.000 87.51508 124 VAL B CA 1
ATOM 3462 C C . VAL B 1 124 ? 203.61574 -29.58340 177.14545 1.000 93.87491 124 VAL B C 1
ATOM 3463 O O . VAL B 1 124 ? 204.21565 -29.48079 178.22291 1.000 95.63473 124 VAL B O 1
ATOM 3467 N N . ASP B 1 125 ? 204.19309 -29.31138 175.97701 1.000 98.16876 125 ASP B N 1
ATOM 3468 C CA . ASP B 1 125 ? 205.55487 -28.80341 175.88345 1.000 100.36968 125 ASP B CA 1
ATOM 3469 C C . ASP B 1 125 ? 205.66832 -27.39199 176.45861 1.000 98.02678 125 ASP B C 1
ATOM 3470 O O . ASP B 1 125 ? 204.73488 -26.58650 176.40202 1.000 93.13450 125 ASP B O 1
ATOM 3475 N N . TYR B 1 126 ? 206.84457 -27.09490 176.99824 1.000 102.01441 126 TYR B N 1
ATOM 3476 C CA . TYR B 1 126 ? 207.16950 -25.77490 177.53435 1.000 102.58534 126 TYR B CA 1
ATOM 3477 C C . TYR B 1 126 ? 207.66855 -24.90127 176.38506 1.000 91.35276 126 TYR B C 1
ATOM 3478 O O . TYR B 1 126 ? 208.75598 -25.13387 175.84392 1.000 95.06477 126 TYR B O 1
ATOM 3487 N N . HIS B 1 127 ? 206.87978 -23.90297 175.99682 1.000 71.43822 127 HIS B N 1
ATOM 3488 C CA . HIS B 1 127 ? 207.14435 -23.15486 174.76916 1.000 59.82486 127 HIS B CA 1
ATOM 3489 C C . HIS B 1 127 ? 206.86222 -21.67544 174.94900 1.000 54.70876 127 HIS B C 1
ATOM 3490 O O . HIS B 1 127 ? 205.86138 -21.15301 174.45252 1.000 55.83942 127 HIS B O 1
ATOM 3497 N N . PRO B 1 128 ? 207.76808 -20.94832 175.59531 1.000 53.82590 128 PRO B N 1
ATOM 3498 C CA . PRO B 1 128 ? 207.58136 -19.49997 175.73838 1.000 51.20204 128 PRO B CA 1
ATOM 3499 C C . PRO B 1 128 ? 207.44315 -18.81258 174.38771 1.000 57.11539 128 PRO B C 1
ATOM 3500 O O . PRO B 1 128 ? 207.83809 -19.33204 173.34100 1.000 58.43025 128 PRO B O 1
ATOM 3504 N N . ILE B 1 129 ? 206.86399 -17.61719 174.42457 1.000 57.55911 129 ILE B N 1
ATOM 3505 C CA . ILE B 1 129 ? 206.69597 -16.81691 173.21994 1.000 53.77991 129 ILE B CA 1
ATOM 3506 C C . ILE B 1 129 ? 208.00082 -16.07558 172.97351 1.000 55.96684 129 ILE B C 1
ATOM 3507 O O . ILE B 1 129 ? 208.39645 -15.21446 173.76095 1.000 62.05925 129 ILE B O 1
ATOM 3512 N N . GLY B 1 130 ? 208.68303 -16.42711 171.89222 1.000 53.45808 130 GLY B N 1
ATOM 3513 C CA . GLY B 1 130 ? 209.90376 -15.77195 171.49065 1.000 50.30367 130 GLY B CA 1
ATOM 3514 C C . GLY B 1 130 ? 209.66515 -14.83511 170.32873 1.000 54.56595 130 GLY B C 1
ATOM 3515 O O . GLY B 1 130 ? 208.52386 -14.48263 170.00430 1.000 54.15057 130 GLY B O 1
ATOM 3516 N N . LEU B 1 131 ? 210.75740 -14.44795 169.66354 1.000 57.83739 131 LEU B N 1
ATOM 3517 C CA . LEU B 1 131 ? 210.64969 -13.40348 168.65142 1.000 61.13443 131 LEU B CA 1
ATOM 3518 C C . LEU B 1 131 ? 209.88262 -13.86766 167.41406 1.000 55.06174 131 LEU B C 1
ATOM 3519 O O . LEU B 1 131 ? 209.15014 -13.07379 166.81535 1.000 58.19379 131 LEU B O 1
ATOM 3524 N N . LEU B 1 132 ? 210.00207 -15.13648 167.02771 1.000 48.43791 132 LEU B N 1
ATOM 3525 C CA . LEU B 1 132 ? 209.26123 -15.60169 165.85940 1.000 51.32622 132 LEU B CA 1
ATOM 3526 C C . LEU B 1 132 ? 207.78500 -15.84121 166.17310 1.000 55.09407 132 LEU B C 1
ATOM 3527 O O . LEU B 1 132 ? 206.91829 -15.58427 165.32600 1.000 53.65537 132 LEU B O 1
ATOM 3532 N N . GLU B 1 133 ? 207.48589 -16.37883 167.36130 1.000 55.58437 133 GLU B N 1
ATOM 3533 C CA . GLU B 1 133 ? 206.09792 -16.53131 167.78798 1.000 51.22122 133 GLU B CA 1
ATOM 3534 C C . GLU B 1 133 ? 205.39837 -15.18399 167.79064 1.000 52.66621 133 GLU B C 1
ATOM 3535 O O . GLU B 1 133 ? 204.29395 -15.03627 167.25521 1.000 55.28908 133 GLU B O 1
ATOM 3541 N N . SER B 1 134 ? 206.05952 -14.17961 168.36495 1.000 53.56045 134 SER B N 1
ATOM 3542 C CA . SER B 1 134 ? 205.55000 -12.81492 168.35727 1.000 53.97676 134 SER B CA 1
ATOM 3543 C C . SER B 1 134 ? 205.24403 -12.33895 166.94050 1.000 55.99235 134 SER B C 1
ATOM 3544 O O . SER B 1 134 ? 204.18180 -11.76283 166.68665 1.000 60.58796 134 SER B O 1
ATOM 3547 N N . ASP B 1 135 ? 206.17081 -12.55540 166.00705 1.000 53.13549 135 ASP B N 1
ATOM 3548 C CA . ASP B 1 135 ? 205.93375 -12.17313 164.61890 1.000 57.65429 135 ASP B CA 1
ATOM 3549 C C . ASP B 1 135 ? 204.61931 -12.75211 164.10028 1.000 56.10026 135 ASP B C 1
ATOM 3550 O O . ASP B 1 135 ? 203.79986 -12.03259 163.51605 1.000 57.26546 135 ASP B O 1
ATOM 3555 N N . LEU B 1 136 ? 204.40883 -14.06336 164.30263 1.000 48.72113 136 LEU B N 1
ATOM 3556 C CA . LEU B 1 136 ? 203.21818 -14.73177 163.78069 1.000 50.12562 136 LEU B CA 1
ATOM 3557 C C . LEU B 1 136 ? 201.96705 -14.27854 164.51830 1.000 57.23386 136 LEU B C 1
ATOM 3558 O O . LEU B 1 136 ? 200.95456 -13.93820 163.89350 1.000 59.45263 136 LEU B O 1
ATOM 3563 N N . ILE B 1 137 ? 202.01883 -14.29322 165.85448 1.000 54.34155 137 ILE B N 1
ATOM 3564 C CA . ILE B 1 137 ? 200.90001 -13.83248 166.66736 1.000 47.27437 137 ILE B CA 1
ATOM 3565 C C . ILE B 1 137 ? 200.47838 -12.43613 166.24135 1.000 50.67104 137 ILE B C 1
ATOM 3566 O O . ILE B 1 137 ? 199.29091 -12.16462 166.02597 1.000 50.74147 137 ILE B O 1
ATOM 3571 N N . ALA B 1 138 ? 201.45172 -11.53299 166.08638 1.000 51.30934 138 ALA B N 1
ATOM 3572 C CA . ALA B 1 138 ? 201.12077 -10.16732 165.68906 1.000 49.62928 138 ALA B CA 1
ATOM 3573 C C . ALA B 1 138 ? 200.53991 -10.12162 164.28427 1.000 55.39521 138 ALA B C 1
ATOM 3574 O O . ALA B 1 138 ? 199.66085 -9.29804 164.00215 1.000 62.01287 138 ALA B O 1
ATOM 3576 N N . GLN B 1 139 ? 200.98040 -11.01770 163.40208 1.000 57.44820 139 GLN B N 1
ATOM 3577 C CA . GLN B 1 139 ? 200.45339 -10.99097 162.04377 1.000 59.52942 139 GLN B CA 1
ATOM 3578 C C . GLN B 1 139 ? 199.03221 -11.55791 161.99028 1.000 56.35567 139 GLN B C 1
ATOM 3579 O O . GLN B 1 139 ? 198.18633 -11.03721 161.25384 1.000 59.77535 139 GLN B O 1
ATOM 3585 N N . ILE B 1 140 ? 198.73988 -12.59486 162.78715 1.000 50.40962 140 ILE B N 1
ATOM 3586 C CA . ILE B 1 140 ? 197.36421 -13.08997 162.91878 1.000 49.53875 140 ILE B CA 1
ATOM 3587 C C . ILE B 1 140 ? 196.44207 -11.98974 163.45511 1.000 53.98369 140 ILE B C 1
ATOM 3588 O O . ILE B 1 140 ? 195.35432 -11.74601 162.92008 1.000 52.02681 140 ILE B O 1
ATOM 3593 N N . TRP B 1 141 ? 196.86110 -11.31863 164.53146 1.000 56.42664 141 TRP B N 1
ATOM 3594 C CA . TRP B 1 141 ? 196.01595 -10.31011 165.16430 1.000 53.92988 141 TRP B CA 1
ATOM 3595 C C . TRP B 1 141 ? 195.69247 -9.17208 164.20843 1.000 54.48906 141 TRP B C 1
ATOM 3596 O O . TRP B 1 141 ? 194.62042 -8.56703 164.30302 1.000 55.39304 141 TRP B O 1
ATOM 3607 N N . SER B 1 142 ? 196.57567 -8.89267 163.25889 1.000 55.75211 142 SER B N 1
ATOM 3608 C CA . SER B 1 142 ? 196.32075 -7.82439 162.30316 1.000 55.53126 142 SER B CA 1
ATOM 3609 C C . SER B 1 142 ? 195.46634 -8.27651 161.13041 1.000 57.70023 142 SER B C 1
ATOM 3610 O O . SER B 1 142 ? 195.15148 -7.45900 160.26047 1.000 63.69981 142 SER B O 1
ATOM 3613 N N . ASP B 1 143 ? 195.10265 -9.54277 161.06585 1.000 56.19492 143 ASP B N 1
ATOM 3614 C CA . ASP B 1 143 ? 194.27864 -9.99878 159.96203 1.000 59.16481 143 ASP B CA 1
ATOM 3615 C C . ASP B 1 143 ? 192.89169 -9.38061 160.09223 1.000 61.78208 143 ASP B C 1
ATOM 3616 O O . ASP B 1 143 ? 192.32391 -9.37750 161.19175 1.000 59.71026 143 ASP B O 1
ATOM 3621 N N . PRO B 1 144 ? 192.32431 -8.83243 159.01199 1.000 63.91025 144 PRO B N 1
ATOM 3622 C CA . PRO B 1 144 ? 190.97104 -8.24306 159.10622 1.000 64.15220 144 PRO B CA 1
ATOM 3623 C C . PRO B 1 144 ? 189.89641 -9.21758 159.57646 1.000 62.29037 144 PRO B C 1
ATOM 3624 O O . PRO B 1 144 ? 188.93986 -8.79349 160.24201 1.000 64.23360 144 PRO B O 1
ATOM 3628 N N . ALA B 1 145 ? 190.01237 -10.51029 159.24873 1.000 60.95635 145 ALA B N 1
ATOM 3629 C CA . ALA B 1 145 ? 188.98847 -11.46448 159.66885 1.000 60.08586 145 ALA B CA 1
ATOM 3630 C C . ALA B 1 145 ? 189.10814 -11.78665 161.15198 1.000 58.22862 145 ALA B C 1
ATOM 3631 O O . ALA B 1 145 ? 188.09056 -11.97816 161.82619 1.000 59.69853 145 ALA B O 1
ATOM 3633 N N . ILE B 1 146 ? 190.33765 -11.86309 161.67628 1.000 54.84075 146 ILE B N 1
ATOM 3634 C CA . ILE B 1 146 ? 190.50140 -12.01090 163.11929 1.000 51.62287 146 ILE B CA 1
ATOM 3635 C C . ILE B 1 146 ? 189.94206 -10.79208 163.83351 1.000 52.32036 146 ILE B C 1
ATOM 3636 O O . ILE B 1 146 ? 189.31755 -10.90714 164.89615 1.000 50.19488 146 ILE B O 1
ATOM 3641 N N . GLN B 1 147 ? 190.14464 -9.60598 163.25555 1.000 53.24383 147 GLN B N 1
ATOM 3642 C CA . GLN B 1 147 ? 189.56900 -8.40096 163.83946 1.000 54.48414 147 GLN B CA 1
ATOM 3643 C C . GLN B 1 147 ? 188.04664 -8.46507 163.82546 1.000 60.45829 147 GLN B C 1
ATOM 3644 O O . GLN B 1 147 ? 187.39583 -8.16668 164.83565 1.000 61.15441 147 GLN B O 1
ATOM 3650 N N . ALA B 1 148 ? 187.46216 -8.89369 162.70032 1.000 63.88547 148 ALA B N 1
ATOM 3651 C CA . ALA B 1 148 ? 186.01441 -9.07680 162.64256 1.000 62.59735 148 ALA B CA 1
ATOM 3652 C C . ALA B 1 148 ? 185.54257 -10.11711 163.65614 1.000 55.88296 148 ALA B C 1
ATOM 3653 O O . ALA B 1 148 ? 184.48647 -9.94766 164.27836 1.000 56.26010 148 ALA B O 1
ATOM 3655 N N . THR B 1 149 ? 186.30752 -11.20318 163.83433 1.000 50.52862 149 THR B N 1
ATOM 3656 C CA . THR B 1 149 ? 186.00725 -12.14126 164.91461 1.000 50.49975 149 THR B CA 1
ATOM 3657 C C . THR B 1 149 ? 186.11346 -11.46047 166.26897 1.000 52.29701 149 THR B C 1
ATOM 3658 O O . THR B 1 149 ? 185.27876 -11.68894 167.15221 1.000 56.21480 149 THR B O 1
ATOM 3662 N N . TYR B 1 150 ? 187.12892 -10.61334 166.44820 1.000 49.30245 150 TYR B N 1
ATOM 3663 C CA . TYR B 1 150 ? 187.29300 -9.93191 167.72655 1.000 50.43616 150 TYR B CA 1
ATOM 3664 C C . TYR B 1 150 ? 186.12770 -8.99703 168.03509 1.000 56.09478 150 TYR B C 1
ATOM 3665 O O . TYR B 1 150 ? 185.79776 -8.79291 169.21130 1.000 55.36024 150 TYR B O 1
ATOM 3674 N N . ARG B 1 151 ? 185.50391 -8.41114 167.00643 1.000 57.86691 151 ARG B N 1
ATOM 3675 C CA . ARG B 1 151 ? 184.34550 -7.54933 167.23186 1.000 57.46060 151 ARG B CA 1
ATOM 3676 C C . ARG B 1 151 ? 183.13109 -8.34186 167.68920 1.000 62.61248 151 ARG B C 1
ATOM 3677 O O . ARG B 1 151 ? 182.18940 -7.76411 168.24054 1.000 62.79270 151 ARG B O 1
ATOM 3685 N N . LYS B 1 152 ? 183.12460 -9.64915 167.44316 1.000 66.28067 152 LYS B N 1
ATOM 3686 C CA . LYS B 1 152 ? 182.09640 -10.54629 167.94539 1.000 64.57960 152 LYS B CA 1
ATOM 3687 C C . LYS B 1 152 ? 182.50397 -11.19597 169.26474 1.000 63.12277 152 LYS B C 1
ATOM 3688 O O . LYS B 1 152 ? 182.10537 -12.33348 169.54879 1.000 65.49287 152 LYS B O 1
ATOM 3694 N N . ALA B 1 153 ? 183.27801 -10.47986 170.08699 1.000 60.35693 153 ALA B N 1
ATOM 3695 C CA . ALA B 1 153 ? 183.87169 -11.07278 171.28268 1.000 56.47792 153 ALA B CA 1
ATOM 3696 C C . ALA B 1 153 ? 182.81672 -11.50774 172.29336 1.000 54.82066 153 ALA B C 1
ATOM 3697 O O . ALA B 1 153 ? 182.99738 -12.51388 172.98898 1.000 53.27102 153 ALA B O 1
ATOM 3699 N N . ASN B 1 154 ? 181.71185 -10.76722 172.39871 1.000 51.86739 154 ASN B N 1
ATOM 3700 C CA . ASN B 1 154 ? 180.71737 -11.10568 173.41484 1.000 56.57189 154 ASN B CA 1
ATOM 3701 C C . ASN B 1 154 ? 180.08531 -12.47690 173.17032 1.000 62.74448 154 ASN B C 1
ATOM 3702 O O . ASN B 1 154 ? 179.50900 -13.06009 174.09649 1.000 66.53220 154 ASN B O 1
ATOM 3707 N N . GLU B 1 155 ? 180.18692 -12.99624 171.94734 1.000 62.88008 155 GLU B N 1
ATOM 3708 C CA . GLU B 1 155 ? 179.68730 -14.30605 171.56219 1.000 62.12551 155 GLU B CA 1
ATOM 3709 C C . GLU B 1 155 ? 180.71242 -15.41890 171.76297 1.000 59.42147 155 GLU B C 1
ATOM 3710 O O . GLU B 1 155 ? 180.41285 -16.58085 171.48155 1.000 61.63709 155 GLU B O 1
ATOM 3716 N N . LEU B 1 156 ? 181.90729 -15.09646 172.23491 1.000 61.17652 156 LEU B N 1
ATOM 3717 C CA . LEU B 1 156 ? 182.97661 -16.06059 172.43775 1.000 61.07811 156 LEU B CA 1
ATOM 3718 C C . LEU B 1 156 ? 183.40697 -16.05795 173.89642 1.000 62.11058 156 LEU B C 1
ATOM 3719 O O . LEU B 1 156 ? 182.96393 -15.24901 174.71091 1.000 64.54713 156 LEU B O 1
ATOM 3724 N N . GLN B 1 157 ? 184.30553 -16.96802 174.22053 1.000 60.01186 157 GLN B N 1
ATOM 3725 C CA . GLN B 1 157 ? 184.85558 -16.96869 175.56106 1.000 54.01349 157 GLN B CA 1
ATOM 3726 C C . GLN B 1 157 ? 186.29366 -16.47407 175.50693 1.000 54.93648 157 GLN B C 1
ATOM 3727 O O . GLN B 1 157 ? 187.22471 -17.22704 175.80971 1.000 55.55883 157 GLN B O 1
ATOM 3733 N N . LEU B 1 158 ? 186.48474 -15.18537 175.09757 1.000 54.44201 158 LEU B N 1
ATOM 3734 C CA . LEU B 1 158 ? 187.82316 -14.61792 175.01573 1.000 54.18940 158 LEU B CA 1
ATOM 3735 C C . LEU B 1 158 ? 188.24577 -14.10643 176.38269 1.000 54.95279 158 LEU B C 1
ATOM 3736 O O . LEU B 1 158 ? 187.43553 -13.50993 177.09179 1.000 54.93262 158 LEU B O 1
ATOM 3741 N N . PRO B 1 159 ? 189.49590 -14.33836 176.77788 1.000 58.80799 159 PRO B N 1
ATOM 3742 C CA . PRO B 1 159 ? 190.01901 -13.66525 177.97305 1.000 60.44548 159 PRO B CA 1
ATOM 3743 C C . PRO B 1 159 ? 189.96728 -12.15265 177.79669 1.000 61.88811 159 PRO B C 1
ATOM 3744 O O . PRO B 1 159 ? 190.16956 -11.62430 176.69929 1.000 61.88543 159 PRO B O 1
ATOM 3748 N N . ASP B 1 160 ? 189.67199 -11.45294 178.89293 1.000 64.66397 160 ASP B N 1
ATOM 3749 C CA . ASP B 1 160 ? 189.47434 -10.01145 178.80086 1.000 67.49193 160 ASP B CA 1
ATOM 3750 C C . ASP B 1 160 ? 190.75083 -9.28265 178.39779 1.000 60.69130 160 ASP B C 1
ATOM 3751 O O . ASP B 1 160 ? 190.67776 -8.18281 177.85023 1.000 60.57983 160 ASP B O 1
ATOM 3756 N N . CYS B 1 161 ? 191.90960 -9.88604 178.61378 1.000 53.14400 161 CYS B N 1
ATOM 3757 C CA . CYS B 1 161 ? 193.18634 -9.25532 178.34035 1.000 48.18578 161 CYS B CA 1
ATOM 3758 C C . CYS B 1 161 ? 193.62811 -9.40551 176.88486 1.000 49.63132 161 CYS B C 1
ATOM 3759 O O . CYS B 1 161 ? 194.75976 -9.00995 176.54673 1.000 43.52367 161 CYS B O 1
ATOM 3762 N N . THR B 1 162 ? 192.76340 -9.95482 176.02351 1.000 47.65554 162 THR B N 1
ATOM 3763 C CA . THR B 1 162 ? 193.16423 -10.28025 174.65838 1.000 47.37828 162 THR B CA 1
ATOM 3764 C C . THR B 1 162 ? 193.79472 -9.09081 173.95084 1.000 48.45320 162 THR B C 1
ATOM 3765 O O . THR B 1 162 ? 194.92054 -9.17576 173.45203 1.000 51.33953 162 THR B O 1
ATOM 3769 N N . GLU B 1 163 ? 193.09032 -7.96349 173.90954 1.000 47.27090 163 GLU B N 1
ATOM 3770 C CA . GLU B 1 163 ? 193.60367 -6.84882 173.12924 1.000 50.19061 163 GLU B CA 1
ATOM 3771 C C . GLU B 1 163 ? 194.84322 -6.24851 173.78012 1.000 51.83838 163 GLU B C 1
ATOM 3772 O O . GLU B 1 163 ? 195.80307 -5.87783 173.09356 1.000 55.60658 163 GLU B O 1
ATOM 3778 N N . TYR B 1 164 ? 194.84542 -6.15403 175.10740 1.000 48.57201 164 TYR B N 1
ATOM 3779 C CA . TYR B 1 164 ? 196.00528 -5.63479 175.82042 1.000 50.38047 164 TYR B CA 1
ATOM 3780 C C . TYR B 1 164 ? 197.25904 -6.45141 175.52353 1.000 54.55385 164 TYR B C 1
ATOM 3781 O O . TYR B 1 164 ? 198.31667 -5.88962 175.21634 1.000 58.46775 164 TYR B O 1
ATOM 3790 N N . PHE B 1 165 ? 197.16236 -7.78114 175.59521 1.000 49.93396 165 PHE B N 1
ATOM 3791 C CA . PHE B 1 165 ? 198.37559 -8.57081 175.42269 1.000 47.46388 165 PHE B CA 1
ATOM 3792 C C . PHE B 1 165 ? 198.75462 -8.73113 173.95020 1.000 49.88432 165 PHE B C 1
ATOM 3793 O O . PHE B 1 165 ? 199.93450 -8.61591 173.59716 1.000 50.83429 165 PHE B O 1
ATOM 3801 N N . LEU B 1 166 ? 197.77783 -8.95657 173.06980 1.000 49.18534 166 LEU B N 1
ATOM 3802 C CA . LEU B 1 166 ? 198.11029 -9.16765 171.66373 1.000 50.49191 166 LEU B CA 1
ATOM 3803 C C . LEU B 1 166 ? 198.63659 -7.89038 171.01639 1.000 53.83780 166 LEU B C 1
ATOM 3804 O O . LEU B 1 166 ? 199.55134 -7.94104 170.18675 1.000 51.14177 166 LEU B O 1
ATOM 3809 N N . SER B 1 167 ? 198.09436 -6.72947 171.38366 1.000 54.95978 167 SER B N 1
ATOM 3810 C CA . SER B 1 167 ? 198.64938 -5.51183 170.80620 1.000 55.06947 167 SER B CA 1
ATOM 3811 C C . SER B 1 167 ? 200.05178 -5.21886 171.33339 1.000 52.72417 167 SER B C 1
ATOM 3812 O O . SER B 1 167 ? 200.79489 -4.46846 170.69523 1.000 56.40219 167 SER B O 1
ATOM 3815 N N . GLY B 1 168 ? 200.42972 -5.79102 172.47808 1.000 50.32797 168 GLY B N 1
ATOM 3816 C CA . GLY B 1 168 ? 201.75677 -5.58020 173.02164 1.000 51.28168 168 GLY B CA 1
ATOM 3817 C C . GLY B 1 168 ? 202.62099 -6.82327 172.96798 1.000 56.25844 168 GLY B C 1
ATOM 3818 O O . GLY B 1 168 ? 203.50211 -7.00311 173.81220 1.000 58.52401 168 GLY B O 1
ATOM 3819 N N . VAL B 1 169 ? 202.38399 -7.68673 171.97714 1.000 55.46665 169 VAL B N 1
ATOM 3820 C CA . VAL B 1 169 ? 202.99328 -9.01467 171.98926 1.000 53.73221 169 VAL B CA 1
ATOM 3821 C C . VAL B 1 169 ? 204.50683 -8.92393 171.82160 1.000 61.12801 169 VAL B C 1
ATOM 3822 O O . VAL B 1 169 ? 205.25424 -9.69380 172.43527 1.000 67.66493 169 VAL B O 1
ATOM 3826 N N . ASP B 1 170 ? 204.98084 -7.99016 170.99005 1.000 60.66165 170 ASP B N 1
ATOM 3827 C CA . ASP B 1 170 ? 206.41519 -7.79659 170.80580 1.000 63.30202 170 ASP B CA 1
ATOM 3828 C C . ASP B 1 170 ? 207.13306 -7.58049 172.13636 1.000 60.18473 170 ASP B C 1
ATOM 3829 O O . ASP B 1 170 ? 208.21545 -8.13032 172.36619 1.000 66.18131 170 ASP B O 1
ATOM 3834 N N . ARG B 1 171 ? 206.53818 -6.78600 173.02631 1.000 54.16480 171 ARG B N 1
ATOM 3835 C CA . ARG B 1 171 ? 207.12021 -6.54020 174.34145 1.000 51.32562 171 ARG B CA 1
ATOM 3836 C C . ARG B 1 171 ? 207.21894 -7.82809 175.16817 1.000 58.59717 171 ARG B C 1
ATOM 3837 O O . ARG B 1 171 ? 208.25152 -8.09872 175.79636 1.000 61.76610 171 ARG B O 1
ATOM 3845 N N . LEU B 1 172 ? 206.14883 -8.63804 175.18488 1.000 54.37581 172 LEU B N 1
ATOM 3846 C CA . LEU B 1 172 ? 206.13719 -9.85530 175.99021 1.000 54.30798 172 LEU B CA 1
ATOM 3847 C C . LEU B 1 172 ? 207.11988 -10.89927 175.48800 1.000 57.99672 172 LEU B C 1
ATOM 3848 O O . LEU B 1 172 ? 207.40857 -11.85360 176.21830 1.000 62.22067 172 LEU B O 1
ATOM 3853 N N . ALA B 1 173 ? 207.64605 -10.73515 174.27802 1.000 62.75950 173 ALA B N 1
ATOM 3854 C CA . ALA B 1 173 ? 208.49711 -11.72888 173.65331 1.000 66.12045 173 ALA B CA 1
ATOM 3855 C C . ALA B 1 173 ? 209.97655 -11.39552 173.74784 1.000 70.70379 173 ALA B C 1
ATOM 3856 O O . ALA B 1 173 ? 210.80735 -12.23143 173.37395 1.000 72.39050 173 ALA B O 1
ATOM 3858 N N . LYS B 1 174 ? 210.31982 -10.19664 174.21119 1.000 70.80621 174 LYS B N 1
ATOM 3859 C CA . LYS B 1 174 ? 211.71472 -9.81593 174.34891 1.000 69.75691 174 LYS B CA 1
ATOM 3860 C C . LYS B 1 174 ? 212.40220 -10.74303 175.34823 1.000 71.59155 174 LYS B C 1
ATOM 3861 O O . LYS B 1 174 ? 211.78427 -11.18401 176.32154 1.000 76.79289 174 LYS B O 1
ATOM 3867 N N . PRO B 1 175 ? 213.68362 -11.04559 175.13755 1.000 71.96597 175 PRO B N 1
ATOM 3868 C CA . PRO B 1 175 ? 214.36057 -12.01076 176.02184 1.000 75.83397 175 PRO B CA 1
ATOM 3869 C C . PRO B 1 175 ? 214.44701 -11.57636 177.47635 1.000 84.24447 175 PRO B C 1
ATOM 3870 O O . PRO B 1 175 ? 214.38073 -12.42622 178.37313 1.000 88.43172 175 PRO B O 1
ATOM 3874 N N . ASP B 1 176 ? 214.59701 -10.27978 177.74329 1.000 88.25070 176 ASP B N 1
ATOM 3875 C CA . ASP B 1 176 ? 214.72075 -9.76840 179.10263 1.000 93.06182 176 ASP B CA 1
ATOM 3876 C C . ASP B 1 176 ? 213.40656 -9.20156 179.63392 1.000 84.54392 176 ASP B C 1
ATOM 3877 O O . ASP B 1 176 ? 213.41434 -8.29655 180.47510 1.000 84.83068 176 ASP B O 1
ATOM 3882 N N . TYR B 1 177 ? 212.27537 -9.72724 179.17342 1.000 76.50284 177 TYR B N 1
ATOM 3883 C CA . TYR B 1 177 ? 210.98012 -9.17530 179.54992 1.000 67.76747 177 TYR B CA 1
ATOM 3884 C C . TYR B 1 177 ? 210.63606 -9.53286 180.99226 1.000 66.98796 177 TYR B C 1
ATOM 3885 O O . TYR B 1 177 ? 210.60484 -10.71158 181.35707 1.000 69.16384 177 TYR B O 1
ATOM 3894 N N . ILE B 1 178 ? 210.38783 -8.52212 181.81259 1.000 64.40252 178 ILE B N 1
ATOM 3895 C CA . ILE B 1 178 ? 209.76859 -8.68838 183.12480 1.000 61.94657 178 ILE B CA 1
ATOM 3896 C C . ILE B 1 178 ? 208.39948 -8.02427 183.07865 1.000 62.46255 178 ILE B C 1
ATOM 3897 O O . ILE B 1 178 ? 208.31255 -6.84106 182.72685 1.000 63.84047 178 ILE B O 1
ATOM 3902 N N . PRO B 1 179 ? 207.33055 -8.73339 183.43147 1.000 59.66371 179 PRO B N 1
ATOM 3903 C CA . PRO B 1 179 ? 205.99979 -8.11970 183.43409 1.000 53.97416 179 PRO B CA 1
ATOM 3904 C C . PRO B 1 179 ? 205.91059 -6.94705 184.39772 1.000 52.53873 179 PRO B C 1
ATOM 3905 O O . PRO B 1 179 ? 206.47743 -6.96392 185.49563 1.000 51.37711 179 PRO B O 1
ATOM 3909 N N . THR B 1 180 ? 205.17687 -5.92610 183.97313 1.000 52.49581 180 THR B N 1
ATOM 3910 C CA . THR B 1 180 ? 204.83005 -4.81589 184.84115 1.000 55.88851 180 THR B CA 1
ATOM 3911 C C . THR B 1 180 ? 203.64598 -5.18853 185.72903 1.000 56.89656 180 THR B C 1
ATOM 3912 O O . THR B 1 180 ? 202.95881 -6.19865 185.52076 1.000 57.92429 180 THR B O 1
ATOM 3916 N N . GLU B 1 181 ? 203.40604 -4.35464 186.73863 1.000 56.83589 181 GLU B N 1
ATOM 3917 C CA . GLU B 1 181 ? 202.26757 -4.59615 187.61902 1.000 57.29991 181 GLU B CA 1
ATOM 3918 C C . GLU B 1 181 ? 200.94805 -4.48652 186.85644 1.000 59.21057 181 GLU B C 1
ATOM 3919 O O . GLU B 1 181 ? 200.01077 -5.25649 187.10922 1.000 62.72948 181 GLU B O 1
ATOM 3925 N N . GLU B 1 182 ? 200.87007 -3.56199 185.89441 1.000 53.38600 182 GLU B N 1
ATOM 3926 C CA . GLU B 1 182 ? 199.74798 -3.54595 184.95964 1.000 49.54372 182 GLU B CA 1
ATOM 3927 C C . GLU B 1 182 ? 199.58286 -4.89557 184.25568 1.000 51.14215 182 GLU B C 1
ATOM 3928 O O . GLU B 1 182 ? 198.46284 -5.40828 184.12721 1.000 47.62135 182 GLU B O 1
ATOM 3934 N N . ASP B 1 183 ? 200.69618 -5.48380 183.78759 1.000 48.41019 183 ASP B N 1
ATOM 3935 C CA . ASP B 1 183 ? 200.64885 -6.80383 183.15711 1.000 47.60986 183 ASP B CA 1
ATOM 3936 C C . ASP B 1 183 ? 200.05858 -7.84821 184.10139 1.000 51.18292 183 ASP B C 1
ATOM 3937 O O . ASP B 1 183 ? 199.19878 -8.64784 183.70610 1.000 45.02027 183 ASP B O 1
ATOM 3942 N N . ILE B 1 184 ? 200.52665 -7.85877 185.35715 1.000 55.86139 184 ILE B N 1
ATOM 3943 C CA . ILE B 1 184 ? 200.07079 -8.83685 186.34656 1.000 52.42136 184 ILE B CA 1
ATOM 3944 C C . ILE B 1 184 ? 198.57390 -8.68462 186.60874 1.000 49.41785 184 ILE B C 1
ATOM 3945 O O . ILE B 1 184 ? 197.85557 -9.67535 186.79709 1.000 46.40841 184 ILE B O 1
ATOM 3950 N N . LEU B 1 185 ? 198.07689 -7.44290 186.61798 1.000 48.64471 185 LEU B N 1
ATOM 3951 C CA . LEU B 1 185 ? 196.65868 -7.22896 186.87104 1.000 41.66130 185 LEU B CA 1
ATOM 3952 C C . LEU B 1 185 ? 195.80926 -7.71398 185.70366 1.000 46.44378 185 LEU B C 1
ATOM 3953 O O . LEU B 1 185 ? 194.68281 -8.18194 185.90696 1.000 50.12472 185 LEU B O 1
ATOM 3958 N N . HIS B 1 186 ? 196.33664 -7.62639 184.48420 1.000 45.65766 186 HIS B N 1
ATOM 3959 C CA . HIS B 1 186 ? 195.63101 -8.13108 183.31459 1.000 45.30954 186 HIS B CA 1
ATOM 3960 C C . HIS B 1 186 ? 195.71100 -9.64333 183.20979 1.000 44.05060 186 HIS B C 1
ATOM 3961 O O . HIS B 1 186 ? 194.83352 -10.26568 182.59893 1.000 39.12363 186 HIS B O 1
ATOM 3968 N N . ALA B 1 187 ? 196.77338 -10.23826 183.74590 1.000 44.91896 187 ALA B N 1
ATOM 3969 C CA . ALA B 1 187 ? 197.00025 -11.66295 183.55185 1.000 41.61914 187 ALA B CA 1
ATOM 3970 C C . ALA B 1 187 ? 195.86355 -12.47046 184.17082 1.000 46.83591 187 ALA B C 1
ATOM 3971 O O . ALA B 1 187 ? 195.36218 -12.15452 185.25560 1.000 46.87710 187 ALA B O 1
ATOM 3973 N N . ARG B 1 188 ? 195.46304 -13.51720 183.46728 1.000 49.06085 188 ARG B N 1
ATOM 3974 C CA . ARG B 1 188 ? 194.26256 -14.28049 183.76524 1.000 49.47742 188 ARG B CA 1
ATOM 3975 C C . ARG B 1 188 ? 194.66320 -15.66862 184.24816 1.000 47.66050 188 ARG B C 1
ATOM 3976 O O . ARG B 1 188 ? 195.27960 -16.42660 183.49763 1.000 45.54655 188 ARG B O 1
ATOM 3984 N N . VAL B 1 189 ? 194.32689 -15.98901 185.49603 1.000 45.75800 189 VAL B N 1
ATOM 3985 C CA . VAL B 1 189 ? 194.38665 -17.35140 186.01101 1.000 52.95331 189 VAL B CA 1
ATOM 3986 C C . VAL B 1 189 ? 193.02027 -17.69452 186.58233 1.000 55.08916 189 VAL B C 1
ATOM 3987 O O . VAL B 1 189 ? 192.53252 -17.00967 187.48807 1.000 59.15214 189 VAL B O 1
ATOM 3991 N N . ARG B 1 190 ? 192.41646 -18.75913 186.07588 1.000 53.15798 190 ARG B N 1
ATOM 3992 C CA . ARG B 1 190 ? 191.12787 -19.20123 186.59270 1.000 51.71876 190 ARG B CA 1
ATOM 3993 C C . ARG B 1 190 ? 191.34978 -19.86157 187.95516 1.000 51.21020 190 ARG B C 1
ATOM 3994 O O . ARG B 1 190 ? 192.06902 -20.86086 188.05703 1.000 57.41064 190 ARG B O 1
ATOM 4002 N N . THR B 1 191 ? 190.77275 -19.28234 189.01237 1.000 47.16032 191 THR B N 1
ATOM 4003 C CA . THR B 1 191 ? 191.13490 -19.68087 190.37055 1.000 46.45235 191 THR B CA 1
ATOM 4004 C C . THR B 1 191 ? 190.51677 -21.02912 190.73735 1.000 48.77834 191 THR B C 1
ATOM 4005 O O . THR B 1 191 ? 189.31229 -21.23470 190.57483 1.000 54.86626 191 THR B O 1
ATOM 4009 N N . THR B 1 192 ? 191.33793 -21.95061 191.23675 1.000 46.42829 192 THR B N 1
ATOM 4010 C CA . THR B 1 192 ? 190.82119 -23.25982 191.60536 1.000 50.30433 192 THR B CA 1
ATOM 4011 C C . THR B 1 192 ? 191.15708 -23.67856 193.02774 1.000 50.81962 192 THR B C 1
ATOM 4012 O O . THR B 1 192 ? 190.67365 -24.72262 193.46975 1.000 58.85584 192 THR B O 1
ATOM 4016 N N . GLY B 1 193 ? 191.92905 -22.89128 193.76246 1.000 49.13670 193 GLY B N 1
ATOM 4017 C CA . GLY B 1 193 ? 192.11831 -23.13500 195.17506 1.000 47.61340 193 GLY B CA 1
ATOM 4018 C C . GLY B 1 193 ? 191.63153 -21.97158 196.01794 1.000 66.24226 193 GLY B C 1
ATOM 4019 O O . GLY B 1 193 ? 190.83331 -21.14027 195.56458 1.000 57.76004 193 GLY B O 1
ATOM 4020 N N . ILE B 1 194 ? 192.10508 -21.90491 197.25712 1.000 57.85311 194 ILE B N 1
ATOM 4021 C CA . ILE B 1 194 ? 191.77421 -20.82383 198.17009 1.000 55.03035 194 ILE B CA 1
ATOM 4022 C C . ILE B 1 194 ? 193.07789 -20.16923 198.58716 1.000 54.63248 194 ILE B C 1
ATOM 4023 O O . ILE B 1 194 ? 194.05094 -20.85658 198.91196 1.000 61.52951 194 ILE B O 1
ATOM 4028 N N . ALA B 1 195 ? 193.09602 -18.84743 198.54678 1.000 47.61952 195 ALA B N 1
ATOM 4029 C CA . ALA B 1 195 ? 194.24420 -18.04446 198.89843 1.000 51.99747 195 ALA B CA 1
ATOM 4030 C C . ALA B 1 195 ? 193.79928 -16.92007 199.82549 1.000 52.30252 195 ALA B C 1
ATOM 4031 O O . ALA B 1 195 ? 192.64351 -16.47919 199.79608 1.000 51.14126 195 ALA B O 1
ATOM 4033 N N . ASP B 1 196 ? 194.72502 -16.45157 200.65123 1.000 51.04777 196 ASP B N 1
ATOM 4034 C CA . ASP B 1 196 ? 194.40029 -15.34973 201.53369 1.000 55.53362 196 ASP B CA 1
ATOM 4035 C C . ASP B 1 196 ? 195.64760 -14.51480 201.75938 1.000 53.48374 196 ASP B C 1
ATOM 4036 O O . ASP B 1 196 ? 196.77274 -14.98489 201.59870 1.000 56.51105 196 ASP B O 1
ATOM 4041 N N . VAL B 1 197 ? 195.43448 -13.25555 202.10999 1.000 52.21727 197 VAL B N 1
ATOM 4042 C CA . VAL B 1 197 ? 196.53104 -12.38313 202.49075 1.000 52.29083 197 VAL B CA 1
ATOM 4043 C C . VAL B 1 197 ? 196.06815 -11.50201 203.64396 1.000 55.12043 197 VAL B C 1
ATOM 4044 O O . VAL B 1 197 ? 194.89162 -11.13285 203.74530 1.000 52.99342 197 VAL B O 1
ATOM 4048 N N . VAL B 1 198 ? 197.00526 -11.22168 204.54518 1.000 52.94267 198 VAL B N 1
ATOM 4049 C CA . VAL B 1 198 ? 196.82440 -10.30443 205.65832 1.000 51.94055 198 VAL B CA 1
ATOM 4050 C C . VAL B 1 198 ? 197.37674 -8.95377 205.23854 1.000 58.28519 198 VAL B C 1
ATOM 4051 O O . VAL B 1 198 ? 198.39758 -8.88021 204.54189 1.000 60.75950 198 VAL B O 1
ATOM 4055 N N . PHE B 1 199 ? 196.69174 -7.88287 205.63508 1.000 60.18413 199 PHE B N 1
ATOM 4056 C CA . PHE B 1 199 ? 197.21955 -6.53933 205.46100 1.000 61.27738 199 PHE B CA 1
ATOM 4057 C C . PHE B 1 199 ? 196.68522 -5.66877 206.58244 1.000 66.39325 199 PHE B C 1
ATOM 4058 O O . PHE B 1 199 ? 195.68774 -6.00144 207.22405 1.000 68.60835 199 PHE B O 1
ATOM 4066 N N . LYS B 1 200 ? 197.35690 -4.54395 206.81224 1.000 73.03762 200 LYS B N 1
ATOM 4067 C CA . LYS B 1 200 ? 196.95588 -3.59031 207.83851 1.000 74.50142 200 LYS B CA 1
ATOM 4068 C C . LYS B 1 200 ? 196.69967 -2.22273 207.22558 1.000 76.55654 200 LYS B C 1
ATOM 4069 O O . LYS B 1 200 ? 197.45446 -1.76533 206.36164 1.000 75.92589 200 LYS B O 1
ATOM 4075 N N . HIS B 1 201 ? 195.60944 -1.59333 207.65895 1.000 83.86457 201 HIS B N 1
ATOM 4076 C CA . HIS B 1 201 ? 195.37494 -0.17062 207.45573 1.000 90.37087 201 HIS B CA 1
ATOM 4077 C C . HIS B 1 201 ? 194.80802 0.39784 208.74467 1.000 94.54266 201 HIS B C 1
ATOM 4078 O O . HIS B 1 201 ? 193.95226 -0.22859 209.37877 1.000 92.34298 201 HIS B O 1
ATOM 4085 N N . ASP B 1 202 ? 195.28135 1.58294 209.11688 1.000 100.53117 202 ASP B N 1
ATOM 4086 C CA . ASP B 1 202 ? 195.03869 2.15849 210.45513 1.000 105.65601 202 ASP B CA 1
ATOM 4087 C C . ASP B 1 202 ? 195.62025 1.16589 211.46572 1.000 103.42930 202 ASP B C 1
ATOM 4088 O O . ASP B 1 202 ? 196.68133 0.57415 211.21335 1.000 103.67616 202 ASP B O 1
ATOM 4093 N N . GLY B 1 203 ? 194.96715 0.95051 212.59782 1.000 102.91893 203 GLY B N 1
ATOM 4094 C CA . GLY B 1 203 ? 195.43278 -0.02884 213.55271 1.000 101.91583 203 GLY B CA 1
ATOM 4095 C C . GLY B 1 203 ? 194.78335 -1.37961 213.39733 1.000 95.74246 203 GLY B C 1
ATOM 4096 O O . GLY B 1 203 ? 194.95617 -2.24589 214.26114 1.000 98.43560 203 GLY B O 1
ATOM 4097 N N . HIS B 1 204 ? 194.04760 -1.58431 212.31174 1.000 88.30729 204 HIS B N 1
ATOM 4098 C CA . HIS B 1 204 ? 193.23490 -2.77341 212.12186 1.000 84.93849 204 HIS B CA 1
ATOM 4099 C C . HIS B 1 204 ? 193.93048 -3.74030 211.18012 1.000 80.21147 204 HIS B C 1
ATOM 4100 O O . HIS B 1 204 ? 194.60361 -3.33038 210.22716 1.000 77.74266 204 HIS B O 1
ATOM 4107 N N . THR B 1 205 ? 193.76366 -5.02635 211.45654 1.000 76.05644 205 THR B N 1
ATOM 4108 C CA . THR B 1 205 ? 194.34348 -6.08221 210.64688 1.000 70.10760 205 THR B CA 1
ATOM 4109 C C . THR B 1 205 ? 193.22861 -6.82485 209.92951 1.000 69.27962 205 THR B C 1
ATOM 4110 O O . THR B 1 205 ? 192.22813 -7.20639 210.54341 1.000 70.19646 205 THR B O 1
ATOM 4114 N N . TYR B 1 206 ? 193.39966 -7.01265 208.63100 1.000 67.19011 206 TYR B N 1
ATOM 4115 C CA . TYR B 1 206 ? 192.42882 -7.69623 207.80227 1.000 59.84420 206 TYR B CA 1
ATOM 4116 C C . TYR B 1 206 ? 193.06346 -8.95296 207.22891 1.000 58.09705 206 TYR B C 1
ATOM 4117 O O . TYR B 1 206 ? 194.28576 -9.02795 207.06007 1.000 60.37260 206 TYR B O 1
ATOM 4126 N N . ARG B 1 207 ? 192.22613 -9.94274 206.92965 1.000 51.11729 207 ARG B N 1
ATOM 4127 C CA . ARG B 1 207 ? 192.64478 -11.09644 206.14467 1.000 47.18957 207 ARG B CA 1
ATOM 4128 C C . ARG B 1 207 ? 191.58317 -11.34830 205.08890 1.000 47.45311 207 ARG B C 1
ATOM 4129 O O . ARG B 1 207 ? 190.43729 -11.66573 205.42458 1.000 53.73316 207 ARG B O 1
ATOM 4137 N N . VAL B 1 208 ? 191.95098 -11.19021 203.82052 1.000 43.48005 208 VAL B N 1
ATOM 4138 C CA . VAL B 1 208 ? 191.01462 -11.32929 202.70805 1.000 40.37035 208 VAL B CA 1
ATOM 4139 C C . VAL B 1 208 ? 191.26350 -12.65721 202.00417 1.000 46.24918 208 VAL B C 1
ATOM 4140 O O . VAL B 1 208 ? 192.41675 -13.04467 201.76766 1.000 49.94267 208 VAL B O 1
ATOM 4144 N N . PHE B 1 209 ? 190.17717 -13.35365 201.66868 1.000 42.57070 209 PHE B N 1
ATOM 4145 C CA . PHE B 1 209 ? 190.23422 -14.66285 201.03072 1.000 42.18311 209 PHE B CA 1
ATOM 4146 C C . PHE B 1 209 ? 189.79080 -14.56218 199.57987 1.000 45.57121 209 PHE B C 1
ATOM 4147 O O . PHE B 1 209 ? 188.79539 -13.90125 199.26219 1.000 44.36579 209 PHE B O 1
ATOM 4155 N N . ASP B 1 210 ? 190.52981 -15.22548 198.70028 1.000 48.15667 210 ASP B N 1
ATOM 4156 C CA . ASP B 1 210 ? 190.16362 -15.29982 197.29818 1.000 43.85819 210 ASP B CA 1
ATOM 4157 C C . ASP B 1 210 ? 189.83369 -16.74474 196.95181 1.000 43.61976 210 ASP B C 1
ATOM 4158 O O . ASP B 1 210 ? 190.51889 -17.67746 197.38795 1.000 44.90317 210 ASP B O 1
ATOM 4163 N N . VAL B 1 211 ? 188.78003 -16.92097 196.16317 1.000 38.11090 211 VAL B N 1
ATOM 4164 C CA . VAL B 1 211 ? 188.29740 -18.24101 195.80474 1.000 41.36791 211 VAL B CA 1
ATOM 4165 C C . VAL B 1 211 ? 187.64110 -18.12225 194.44164 1.000 40.98410 211 VAL B C 1
ATOM 4166 O O . VAL B 1 211 ? 187.17014 -17.04841 194.05819 1.000 36.94669 211 VAL B O 1
ATOM 4170 N N . GLY B 1 212 ? 187.62056 -19.22910 193.70448 1.000 36.89971 212 GLY B N 1
ATOM 4171 C CA . GLY B 1 212 ? 187.05826 -19.20822 192.37542 1.000 36.80182 212 GLY B CA 1
ATOM 4172 C C . GLY B 1 212 ? 185.55398 -19.05274 192.39981 1.000 39.13983 212 GLY B C 1
ATOM 4173 O O . GLY B 1 212 ? 184.88826 -19.36306 193.38387 1.000 43.28086 212 GLY B O 1
ATOM 4174 N N . GLY B 1 213 ? 185.01984 -18.56569 191.28034 1.000 43.82895 213 GLY B N 1
ATOM 4175 C CA . GLY B 1 213 ? 183.60729 -18.25753 191.16060 1.000 43.04882 213 GLY B CA 1
ATOM 4176 C C . GLY B 1 213 ? 182.89318 -18.97528 190.02971 1.000 42.20089 213 GLY B C 1
ATOM 4177 O O . GLY B 1 213 ? 181.67255 -18.84708 189.85953 1.000 36.32398 213 GLY B O 1
ATOM 4178 N N . GLN B 1 214 ? 183.63448 -19.73117 189.23274 1.000 42.43024 214 GLN B N 1
ATOM 4179 C CA . GLN B 1 214 ? 182.95394 -20.61200 188.30427 1.000 49.02265 214 GLN B CA 1
ATOM 4180 C C . GLN B 1 214 ? 182.11549 -21.61918 189.07998 1.000 44.68278 214 GLN B C 1
ATOM 4181 O O . GLN B 1 214 ? 182.41057 -21.94075 190.23538 1.000 47.67665 214 GLN B O 1
ATOM 4187 N N . ARG B 1 215 ? 181.04600 -22.09178 188.43457 1.000 39.01225 215 ARG B N 1
ATOM 4188 C CA . ARG B 1 215 ? 180.06028 -22.95041 189.09781 1.000 45.44312 215 ARG B CA 1
ATOM 4189 C C . ARG B 1 215 ? 180.70246 -24.07718 189.90679 1.000 45.18094 215 ARG B C 1
ATOM 4190 O O . ARG B 1 215 ? 180.39558 -24.24734 191.09499 1.000 40.87848 215 ARG B O 1
ATOM 4198 N N . ASN B 1 216 ? 181.61746 -24.84093 189.29453 1.000 42.00445 216 ASN B N 1
ATOM 4199 C CA . ASN B 1 216 ? 182.15541 -26.00974 189.99068 1.000 50.89173 216 ASN B CA 1
ATOM 4200 C C . ASN B 1 216 ? 183.00384 -25.63284 191.20233 1.000 50.37668 216 ASN B C 1
ATOM 4201 O O . ASN B 1 216 ? 183.19559 -26.46483 192.09811 1.000 51.97829 216 ASN B O 1
ATOM 4206 N N . GLU B 1 217 ? 183.51820 -24.40058 191.26009 1.000 46.37766 217 GLU B N 1
ATOM 4207 C CA . GLU B 1 217 ? 184.29695 -23.99236 192.42195 1.000 47.53040 217 GLU B CA 1
ATOM 4208 C C . GLU B 1 217 ? 183.44337 -23.53426 193.59202 1.000 45.79096 217 GLU B C 1
ATOM 4209 O O . GLU B 1 217 ? 183.99692 -23.31480 194.67572 1.000 48.34991 217 GLU B O 1
ATOM 4215 N N . ARG B 1 218 ? 182.12651 -23.39430 193.41770 1.000 43.57313 218 ARG B N 1
ATOM 4216 C CA . ARG B 1 218 ? 181.31080 -22.78065 194.46695 1.000 47.20340 218 ARG B CA 1
ATOM 4217 C C . ARG B 1 218 ? 181.01425 -23.70916 195.64605 1.000 50.27029 218 ARG B C 1
ATOM 4218 O O . ARG B 1 218 ? 180.68418 -23.20366 196.72601 1.000 50.74822 218 ARG B O 1
ATOM 4226 N N . ARG B 1 219 ? 181.10195 -25.03579 195.45935 1.000 46.72781 219 ARG B N 1
ATOM 4227 C CA . ARG B 1 219 ? 181.24415 -26.01092 196.54265 1.000 49.95114 219 ARG B CA 1
ATOM 4228 C C . ARG B 1 219 ? 182.07808 -25.47066 197.69290 1.000 53.34714 219 ARG B C 1
ATOM 4229 O O . ARG B 1 219 ? 181.67828 -25.55986 198.86220 1.000 54.43591 219 ARG B O 1
ATOM 4237 N N . LYS B 1 220 ? 183.26355 -24.94252 197.34682 1.000 48.55890 220 LYS B N 1
ATOM 4238 C CA . LYS B 1 220 ? 184.29429 -24.57689 198.31092 1.000 46.70028 220 LYS B CA 1
ATOM 4239 C C . LYS B 1 220 ? 183.92408 -23.35961 199.12838 1.000 45.31521 220 LYS B C 1
ATOM 4240 O O . LYS B 1 220 ? 184.57432 -23.10767 200.14947 1.000 48.75765 220 LYS B O 1
ATOM 4246 N N . TRP B 1 221 ? 182.88938 -22.62334 198.72430 1.000 42.42708 221 TRP B N 1
ATOM 4247 C CA . TRP B 1 221 ? 182.55353 -21.39069 199.42894 1.000 43.47844 221 TRP B CA 1
ATOM 4248 C C . TRP B 1 221 ? 182.06187 -21.67387 200.84415 1.000 49.57896 221 TRP B C 1
ATOM 4249 O O . TRP B 1 221 ? 182.35669 -20.90962 201.77582 1.000 48.60069 221 TRP B O 1
ATOM 4260 N N . LEU B 1 222 ? 181.33798 -22.78516 201.02322 1.000 46.22881 222 LEU B N 1
ATOM 4261 C CA . LEU B 1 222 ? 180.53209 -22.97557 202.22648 1.000 48.42908 222 LEU B CA 1
ATOM 4262 C C . LEU B 1 222 ? 181.37631 -22.94519 203.49342 1.000 49.98100 222 LEU B C 1
ATOM 4263 O O . LEU B 1 222 ? 181.00767 -22.28804 204.47253 1.000 56.07548 222 LEU B O 1
ATOM 4268 N N . HIS B 1 223 ? 182.51234 -23.63844 203.50408 1.000 50.84827 223 HIS B N 1
ATOM 4269 C CA . HIS B 1 223 ? 183.29427 -23.64271 204.73288 1.000 54.38365 223 HIS B CA 1
ATOM 4270 C C . HIS B 1 223 ? 184.02093 -22.32038 204.98390 1.000 55.37167 223 HIS B C 1
ATOM 4271 O O . HIS B 1 223 ? 184.49091 -22.10351 206.10599 1.000 62.85940 223 HIS B O 1
ATOM 4278 N N . LEU B 1 224 ? 184.10920 -21.42271 203.99507 1.000 50.03699 224 LEU B N 1
ATOM 4279 C CA . LEU B 1 224 ? 184.66643 -20.09532 204.24595 1.000 48.41637 224 LEU B CA 1
ATOM 4280 C C . LEU B 1 224 ? 183.65570 -19.11048 204.82169 1.000 46.44832 224 LEU B C 1
ATOM 4281 O O . LEU B 1 224 ? 184.02961 -17.96933 205.08003 1.000 41.48709 224 LEU B O 1
ATOM 4286 N N . PHE B 1 225 ? 182.39897 -19.49942 205.02542 1.000 50.36517 225 PHE B N 1
ATOM 4287 C CA . PHE B 1 225 ? 181.37994 -18.52212 205.39550 1.000 51.93605 225 PHE B CA 1
ATOM 4288 C C . PHE B 1 225 ? 181.39856 -18.15685 206.87732 1.000 58.28678 225 PHE B C 1
ATOM 4289 O O . PHE B 1 225 ? 180.61806 -17.29226 207.28515 1.000 65.02128 225 PHE B O 1
ATOM 4297 N N . ASP B 1 226 ? 182.26285 -18.77174 207.68540 1.000 59.59954 226 ASP B N 1
ATOM 4298 C CA . ASP B 1 226 ? 182.25459 -18.55769 209.13138 1.000 63.27003 226 ASP B CA 1
ATOM 4299 C C . ASP B 1 226 ? 183.03973 -17.31119 209.52187 1.000 58.71611 226 ASP B C 1
ATOM 4300 O O . ASP B 1 226 ? 184.13889 -17.07471 209.01524 1.000 59.24239 226 ASP B O 1
ATOM 4305 N N . GLY B 1 227 ? 182.48387 -16.52923 210.44825 1.000 56.98899 227 GLY B N 1
ATOM 4306 C CA . GLY B 1 227 ? 183.19397 -15.37959 211.01180 1.000 59.58072 227 GLY B CA 1
ATOM 4307 C C . GLY B 1 227 ? 183.58907 -14.28852 210.02838 1.000 58.78969 227 GLY B C 1
ATOM 4308 O O . GLY B 1 227 ? 184.60935 -13.61663 210.22824 1.000 59.16070 227 GLY B O 1
ATOM 4309 N N . VAL B 1 228 ? 182.80362 -14.08529 208.97768 1.000 52.84908 228 VAL B N 1
ATOM 4310 C CA . VAL B 1 228 ? 183.11570 -13.09878 207.95167 1.000 49.94822 228 VAL B CA 1
ATOM 4311 C C . VAL B 1 228 ? 182.67149 -11.72144 208.43161 1.000 53.43448 228 VAL B C 1
ATOM 4312 O O . VAL B 1 228 ? 181.49678 -11.51450 208.75828 1.000 59.11378 228 VAL B O 1
ATOM 4316 N N . LYS B 1 229 ? 183.60876 -10.77044 208.48018 1.000 51.08778 229 LYS B N 1
ATOM 4317 C CA . LYS B 1 229 ? 183.21010 -9.41857 208.85685 1.000 49.52973 229 LYS B CA 1
ATOM 4318 C C . LYS B 1 229 ? 182.53023 -8.70669 207.69983 1.000 48.57611 229 LYS B C 1
ATOM 4319 O O . LYS B 1 229 ? 181.56816 -7.96270 207.91329 1.000 57.57655 229 LYS B O 1
ATOM 4325 N N . ALA B 1 230 ? 182.98865 -8.94203 206.47212 1.000 41.65255 230 ALA B N 1
ATOM 4326 C CA . ALA B 1 230 ? 182.35125 -8.33810 205.31068 1.000 43.75396 230 ALA B CA 1
ATOM 4327 C C . ALA B 1 230 ? 182.56804 -9.20293 204.07229 1.000 38.37903 230 ALA B C 1
ATOM 4328 O O . ALA B 1 230 ? 183.63126 -9.79602 203.89965 1.000 39.40885 230 ALA B O 1
ATOM 4330 N N . VAL B 1 231 ? 181.54860 -9.27293 203.22261 1.000 38.09675 231 VAL B N 1
ATOM 4331 C CA . VAL B 1 231 ? 181.63034 -9.92722 201.92368 1.000 41.39478 231 VAL B CA 1
ATOM 4332 C C . VAL B 1 231 ? 181.86194 -8.84159 200.87419 1.000 44.24167 231 VAL B C 1
ATOM 4333 O O . VAL B 1 231 ? 181.10676 -7.86252 200.80229 1.000 45.15302 231 VAL B O 1
ATOM 4337 N N . ILE B 1 232 ? 182.92224 -8.98175 200.08714 1.000 46.14762 232 ILE B N 1
ATOM 4338 C CA . ILE B 1 232 ? 183.13587 -8.14165 198.91570 1.000 45.53288 232 ILE B CA 1
ATOM 4339 C C . ILE B 1 232 ? 182.59023 -8.93775 197.73458 1.000 44.54374 232 ILE B C 1
ATOM 4340 O O . ILE B 1 232 ? 183.21459 -9.89535 197.26183 1.000 42.91830 232 ILE B O 1
ATOM 4345 N N . PHE B 1 233 ? 181.39459 -8.57627 197.28518 1.000 41.46926 233 PHE B N 1
ATOM 4346 C CA . PHE B 1 233 ? 180.76192 -9.27129 196.17596 1.000 35.73354 233 PHE B CA 1
ATOM 4347 C C . PHE B 1 233 ? 181.09554 -8.56227 194.87171 1.000 33.15947 233 PHE B C 1
ATOM 4348 O O . PHE B 1 233 ? 180.68679 -7.41294 194.66561 1.000 38.04114 233 PHE B O 1
ATOM 4356 N N . CYS B 1 234 ? 181.81217 -9.25520 193.98497 1.000 33.67262 234 CYS B N 1
ATOM 4357 C CA . CYS B 1 234 ? 182.18947 -8.69363 192.69030 1.000 37.91072 234 CYS B CA 1
ATOM 4358 C C . CYS B 1 234 ? 181.16466 -9.06436 191.63484 1.000 38.18010 234 CYS B C 1
ATOM 4359 O O . CYS B 1 234 ? 180.77733 -10.23162 191.51558 1.000 45.50214 234 CYS B O 1
ATOM 4362 N N . ALA B 1 235 ? 180.72903 -8.06348 190.87670 1.000 37.74223 235 ALA B N 1
ATOM 4363 C CA . ALA B 1 235 ? 179.72254 -8.23319 189.83409 1.000 33.92744 235 ALA B CA 1
ATOM 4364 C C . ALA B 1 235 ? 180.15230 -7.41152 188.63410 1.000 39.97917 235 ALA B C 1
ATOM 4365 O O . ALA B 1 235 ? 180.31749 -6.19150 188.74009 1.000 46.87116 235 ALA B O 1
ATOM 4367 N N . ALA B 1 236 ? 180.34472 -8.08199 187.50595 1.000 39.33419 236 ALA B N 1
ATOM 4368 C CA . ALA B 1 236 ? 180.80535 -7.43383 186.28781 1.000 39.12863 236 ALA B CA 1
ATOM 4369 C C . ALA B 1 236 ? 179.64922 -6.68415 185.62250 1.000 44.26544 236 ALA B C 1
ATOM 4370 O O . ALA B 1 236 ? 178.66636 -7.29859 185.18695 1.000 47.70516 236 ALA B O 1
ATOM 4372 N N . LEU B 1 237 ? 179.78269 -5.35654 185.52682 1.000 37.89665 237 LEU B N 1
ATOM 4373 C CA . LEU B 1 237 ? 178.74770 -4.52975 184.90716 1.000 45.75094 237 LEU B CA 1
ATOM 4374 C C . LEU B 1 237 ? 178.59377 -4.83098 183.42586 1.000 48.33420 237 LEU B C 1
ATOM 4375 O O . LEU B 1 237 ? 177.52231 -4.60742 182.85414 1.000 53.90510 237 LEU B O 1
ATOM 4380 N N . SER B 1 238 ? 179.64582 -5.30584 182.78446 1.000 43.88298 238 SER B N 1
ATOM 4381 C CA . SER B 1 238 ? 179.69184 -5.34882 181.33350 1.000 48.80333 238 SER B CA 1
ATOM 4382 C C . SER B 1 238 ? 179.29233 -6.69984 180.75344 1.000 50.73329 238 SER B C 1
ATOM 4383 O O . SER B 1 238 ? 179.36282 -6.87755 179.52840 1.000 50.05917 238 SER B O 1
ATOM 4386 N N . GLU B 1 239 ? 178.88734 -7.64960 181.59312 1.000 45.95208 239 GLU B N 1
ATOM 4387 C CA . GLU B 1 239 ? 178.64356 -9.01663 181.15628 1.000 50.95233 239 GLU B CA 1
ATOM 4388 C C . GLU B 1 239 ? 177.22099 -9.23428 180.63218 1.000 51.37656 239 GLU B C 1
ATOM 4389 O O . GLU B 1 239 ? 176.86795 -10.37608 180.33214 1.000 53.48841 239 GLU B O 1
ATOM 4395 N N . TYR B 1 240 ? 176.40702 -8.17023 180.48831 1.000 46.04639 240 TYR B N 1
ATOM 4396 C CA . TYR B 1 240 ? 174.96760 -8.32487 180.25397 1.000 42.49241 240 TYR B CA 1
ATOM 4397 C C . TYR B 1 240 ? 174.60258 -8.78226 178.84317 1.000 43.24978 240 TYR B C 1
ATOM 4398 O O . TYR B 1 240 ? 173.44833 -9.16793 178.61729 1.000 40.59751 240 TYR B O 1
ATOM 4407 N N . ASP B 1 241 ? 175.52584 -8.75558 177.88631 1.000 39.32195 241 ASP B N 1
ATOM 4408 C CA . ASP B 1 241 ? 175.25486 -9.34453 176.58057 1.000 53.46611 241 ASP B CA 1
ATOM 4409 C C . ASP B 1 241 ? 176.11791 -10.58111 176.32475 1.000 51.42285 241 ASP B C 1
ATOM 4410 O O . ASP B 1 241 ? 176.40492 -10.91071 175.17095 1.000 49.38597 241 ASP B O 1
ATOM 4415 N N . GLN B 1 242 ? 176.52725 -11.27437 177.40199 1.000 47.90578 242 GLN B N 1
ATOM 4416 C CA . GLN B 1 242 ? 177.40698 -12.43902 177.33708 1.000 46.93493 242 GLN B CA 1
ATOM 4417 C C . GLN B 1 242 ? 176.79365 -13.62457 178.06913 1.000 45.75227 242 GLN B C 1
ATOM 4418 O O . GLN B 1 242 ? 176.00321 -13.46827 179.01119 1.000 43.64629 242 GLN B O 1
ATOM 4424 N N . ASN B 1 243 ? 177.19556 -14.81612 177.64828 1.000 50.80705 243 ASN B N 1
ATOM 4425 C CA . ASN B 1 243 ? 176.75435 -16.06038 178.26737 1.000 52.58739 243 ASN B CA 1
ATOM 4426 C C . ASN B 1 243 ? 177.88542 -16.69803 179.06641 1.000 51.31204 243 ASN B C 1
ATOM 4427 O O . ASN B 1 243 ? 179.06351 -16.36896 178.89624 1.000 52.23848 243 ASN B O 1
ATOM 4432 N N . LEU B 1 244 ? 177.50619 -17.62041 179.95040 1.000 50.40125 244 LEU B N 1
ATOM 4433 C CA . LEU B 1 244 ? 178.46511 -18.24221 180.85777 1.000 49.11329 244 LEU B CA 1
ATOM 4434 C C . LEU B 1 244 ? 179.47568 -19.11359 180.11624 1.000 50.43750 244 LEU B C 1
ATOM 4435 O O . LEU B 1 244 ? 179.17216 -19.72459 179.08763 1.000 51.92848 244 LEU B O 1
ATOM 4440 N N . PHE B 1 245 ? 180.69635 -19.16528 180.66117 1.000 48.84002 245 PHE B N 1
ATOM 4441 C CA . PHE B 1 245 ? 181.64475 -20.19276 180.24657 1.000 50.51731 245 PHE B CA 1
ATOM 4442 C C . PHE B 1 245 ? 181.09977 -21.58926 180.55260 1.000 54.59712 245 PHE B C 1
ATOM 4443 O O . PHE B 1 245 ? 181.17539 -22.48918 179.70719 1.000 56.49925 245 PHE B O 1
ATOM 4451 N N . GLU B 1 246 ? 180.52156 -21.78039 181.75069 1.000 56.30881 246 GLU B N 1
ATOM 4452 C CA . GLU B 1 246 ? 180.03558 -23.09960 182.17085 1.000 54.70732 246 GLU B CA 1
ATOM 4453 C C . GLU B 1 246 ? 178.82425 -23.55457 181.36352 1.000 59.73157 246 GLU B C 1
ATOM 4454 O O . GLU B 1 246 ? 178.56030 -24.75739 181.28051 1.000 66.00090 246 GLU B O 1
ATOM 4460 N N . ASP B 1 247 ? 178.05988 -22.62055 180.79150 1.000 58.69882 247 ASP B N 1
ATOM 4461 C CA . ASP B 1 247 ? 176.78663 -22.95265 180.14476 1.000 62.66043 247 ASP B CA 1
ATOM 4462 C C . ASP B 1 247 ? 176.45715 -21.80598 179.18530 1.000 64.68338 247 ASP B C 1
ATOM 4463 O O . ASP B 1 247 ? 175.97168 -20.75507 179.61702 1.000 61.22652 247 ASP B O 1
ATOM 4468 N N . GLU B 1 248 ? 176.70179 -22.02013 177.89705 1.000 69.80086 248 GLU B N 1
ATOM 4469 C CA . GLU B 1 248 ? 176.57011 -20.91616 176.95821 1.000 75.18400 248 GLU B CA 1
ATOM 4470 C C . GLU B 1 248 ? 175.11598 -20.59377 176.61356 1.000 70.48490 248 GLU B C 1
ATOM 4471 O O . GLU B 1 248 ? 174.87337 -19.71690 175.78152 1.000 74.76381 248 GLU B O 1
ATOM 4477 N N . GLY B 1 249 ? 174.14958 -21.24047 177.26017 1.000 64.60980 249 GLY B N 1
ATOM 4478 C CA . GLY B 1 249 ? 172.76275 -20.84117 177.17088 1.000 62.31712 249 GLY B CA 1
ATOM 4479 C C . GLY B 1 249 ? 172.28294 -19.92672 178.27769 1.000 65.88097 249 GLY B C 1
ATOM 4480 O O . GLY B 1 249 ? 171.09731 -19.58191 178.30157 1.000 69.92594 249 GLY B O 1
ATOM 4481 N N . LYS B 1 250 ? 173.16556 -19.51649 179.19328 1.000 56.82960 250 LYS B N 1
ATOM 4482 C CA . LYS B 1 250 ? 172.79462 -18.74347 180.37293 1.000 49.84597 250 LYS B CA 1
ATOM 4483 C C . LYS B 1 250 ? 173.48133 -17.38177 180.32573 1.000 50.53930 250 LYS B C 1
ATOM 4484 O O . LYS B 1 250 ? 174.71462 -17.29993 180.25601 1.000 46.47560 250 LYS B O 1
ATOM 4490 N N . ASN B 1 251 ? 172.67975 -16.32208 180.36562 1.000 47.42205 251 ASN B N 1
ATOM 4491 C CA . ASN B 1 251 ? 173.20348 -14.96606 180.36754 1.000 44.48477 251 ASN B CA 1
ATOM 4492 C C . ASN B 1 251 ? 174.00237 -14.70697 181.64729 1.000 46.20350 251 ASN B C 1
ATOM 4493 O O . ASN B 1 251 ? 173.57302 -15.07366 182.74277 1.000 47.89573 251 ASN B O 1
ATOM 4498 N N . ARG B 1 252 ? 175.18171 -14.07791 181.50764 1.000 42.82579 252 ARG B N 1
ATOM 4499 C CA . ARG B 1 252 ? 176.05997 -13.87814 182.66705 1.000 38.97401 252 ARG B CA 1
ATOM 4500 C C . ARG B 1 252 ? 175.46423 -12.95848 183.72873 1.000 40.33540 252 ARG B C 1
ATOM 4501 O O . ARG B 1 252 ? 175.73071 -13.14305 184.92215 1.000 43.19247 252 ARG B O 1
ATOM 4509 N N . MET B 1 253 ? 174.69459 -11.94596 183.32813 1.000 43.86553 253 MET B N 1
ATOM 4510 C CA . MET B 1 253 ? 174.15212 -11.01615 184.31305 1.000 41.67247 253 MET B CA 1
ATOM 4511 C C . MET B 1 253 ? 173.01595 -11.65573 185.10257 1.000 44.20164 253 MET B C 1
ATOM 4512 O O . MET B 1 253 ? 172.84637 -11.37279 186.29474 1.000 47.50709 253 MET B O 1
ATOM 4517 N N . VAL B 1 254 ? 172.23780 -12.52277 184.45900 1.000 44.29299 254 VAL B N 1
ATOM 4518 C CA . VAL B 1 254 ? 171.22831 -13.28571 185.18136 1.000 42.55077 254 VAL B CA 1
ATOM 4519 C C . VAL B 1 254 ? 171.89757 -14.16224 186.22745 1.000 41.80730 254 VAL B C 1
ATOM 4520 O O . VAL B 1 254 ? 171.41850 -14.27462 187.36304 1.000 43.01460 254 VAL B O 1
ATOM 4524 N N . GLU B 1 255 ? 173.03294 -14.77391 185.86712 1.000 40.25776 255 GLU B N 1
ATOM 4525 C CA . GLU B 1 255 ? 173.77816 -15.61435 186.80147 1.000 39.17862 255 GLU B CA 1
ATOM 4526 C C . GLU B 1 255 ? 174.32285 -14.78553 187.96272 1.000 39.77849 255 GLU B C 1
ATOM 4527 O O . GLU B 1 255 ? 174.19981 -15.16777 189.13219 1.000 43.02496 255 GLU B O 1
ATOM 4533 N N . THR B 1 256 ? 174.93951 -13.65105 187.65253 1.000 39.89182 256 THR B N 1
ATOM 4534 C CA . THR B 1 256 ? 175.42660 -12.75020 188.68978 1.000 35.14205 256 THR B CA 1
ATOM 4535 C C . THR B 1 256 ? 174.31183 -12.38065 189.66395 1.000 39.49056 256 THR B C 1
ATOM 4536 O O . THR B 1 256 ? 174.47945 -12.47840 190.88382 1.000 38.29904 256 THR B O 1
ATOM 4540 N N . MET B 1 257 ? 173.15186 -11.97215 189.14339 1.000 37.50623 257 MET B N 1
ATOM 4541 C CA . MET B 1 257 ? 172.08298 -11.54050 190.03706 1.000 34.91534 257 MET B CA 1
ATOM 4542 C C . MET B 1 257 ? 171.47555 -12.69784 190.82367 1.000 36.06872 257 MET B C 1
ATOM 4543 O O . MET B 1 257 ? 171.11508 -12.51510 191.98876 1.000 37.71297 257 MET B O 1
ATOM 4548 N N . GLU B 1 258 ? 171.38710 -13.89687 190.23522 1.000 39.74099 258 GLU B N 1
ATOM 4549 C CA . GLU B 1 258 ? 170.88913 -15.04649 190.99324 1.000 41.81264 258 GLU B CA 1
ATOM 4550 C C . GLU B 1 258 ? 171.88620 -15.49420 192.05488 1.000 42.89272 258 GLU B C 1
ATOM 4551 O O . GLU B 1 258 ? 171.48769 -16.05737 193.08214 1.000 45.50352 258 GLU B O 1
ATOM 4557 N N . LEU B 1 259 ? 173.17647 -15.25183 191.82209 1.000 36.76928 259 LEU B N 1
ATOM 4558 C CA . LEU B 1 259 ? 174.20547 -15.63652 192.77867 1.000 34.44871 259 LEU B CA 1
ATOM 4559 C C . LEU B 1 259 ? 174.18079 -14.72466 193.99096 1.000 36.68246 259 LEU B C 1
ATOM 4560 O O . LEU B 1 259 ? 174.18933 -15.19807 195.13579 1.000 39.73385 259 LEU B O 1
ATOM 4565 N N . PHE B 1 260 ? 174.14887 -13.40599 193.74422 1.000 36.82822 260 PHE B N 1
ATOM 4566 C CA . PHE B 1 260 ? 174.02243 -12.40551 194.80108 1.000 31.59579 260 PHE B CA 1
ATOM 4567 C C . PHE B 1 260 ? 172.83817 -12.72675 195.71050 1.000 36.25532 260 PHE B C 1
ATOM 4568 O O . PHE B 1 260 ? 172.98330 -12.80462 196.93465 1.000 37.32608 260 PHE B O 1
ATOM 4576 N N . GLU B 1 261 ? 171.66516 -12.96542 195.11028 1.000 35.42617 261 GLU B N 1
ATOM 4577 C CA . GLU B 1 261 ? 170.48055 -13.33215 195.87875 1.000 39.95876 261 GLU B CA 1
ATOM 4578 C C . GLU B 1 261 ? 170.70448 -14.61977 196.67285 1.000 46.22663 261 GLU B C 1
ATOM 4579 O O . GLU B 1 261 ? 170.32723 -14.70427 197.84609 1.000 49.04750 261 GLU B O 1
ATOM 4585 N N . SER B 1 262 ? 171.34372 -15.62621 196.07367 1.000 40.70473 262 SER B N 1
ATOM 4586 C CA . SER B 1 262 ? 171.54602 -16.85851 196.83133 1.000 41.08899 262 SER B CA 1
ATOM 4587 C C . SER B 1 262 ? 172.54524 -16.66011 197.96916 1.000 43.91898 262 SER B C 1
ATOM 4588 O O . SER B 1 262 ? 172.41932 -17.30288 199.01497 1.000 45.72030 262 SER B O 1
ATOM 4591 N N . VAL B 1 263 ? 173.53164 -15.77487 197.79278 1.000 45.21172 263 VAL B N 1
ATOM 4592 C CA . VAL B 1 263 ? 174.46463 -15.47162 198.87849 1.000 45.97277 263 VAL B CA 1
ATOM 4593 C C . VAL B 1 263 ? 173.76757 -14.67990 199.99845 1.000 44.90039 263 VAL B C 1
ATOM 4594 O O . VAL B 1 263 ? 173.93200 -14.98998 201.18255 1.000 46.07286 263 VAL B O 1
ATOM 4598 N N . LEU B 1 264 ? 172.96225 -13.66554 199.64625 1.000 38.84102 264 LEU B N 1
ATOM 4599 C CA . LEU B 1 264 ? 172.20593 -12.92204 200.65423 1.000 38.42050 264 LEU B CA 1
ATOM 4600 C C . LEU B 1 264 ? 171.21411 -13.80824 201.40022 1.000 43.17365 264 LEU B C 1
ATOM 4601 O O . LEU B 1 264 ? 170.94424 -13.57843 202.58606 1.000 45.49301 264 LEU B O 1
ATOM 4606 N N . ARG B 1 265 ? 170.66414 -14.82167 200.73198 1.000 41.29967 265 ARG B N 1
ATOM 4607 C CA . ARG B 1 265 ? 169.70093 -15.69483 201.37920 1.000 40.63725 265 ARG B CA 1
ATOM 4608 C C . ARG B 1 265 ? 170.35757 -16.69002 202.32178 1.000 37.41152 265 ARG B C 1
ATOM 4609 O O . ARG B 1 265 ? 169.63861 -17.37625 203.05097 1.000 38.41347 265 ARG B O 1
ATOM 4617 N N . HIS B 1 266 ? 171.69161 -16.77412 202.34970 1.000 34.45278 266 HIS B N 1
ATOM 4618 C CA . HIS B 1 266 ? 172.29274 -17.80747 203.19139 1.000 40.95492 266 HIS B CA 1
ATOM 4619 C C . HIS B 1 266 ? 172.36518 -17.35295 204.65217 1.000 43.08184 266 HIS B C 1
ATOM 4620 O O . HIS B 1 266 ? 172.73885 -16.21504 204.93563 1.000 51.13136 266 HIS B O 1
ATOM 4627 N N . PRO B 1 267 ? 172.04483 -18.23697 205.59454 1.000 47.15162 267 PRO B N 1
ATOM 4628 C CA . PRO B 1 267 ? 171.95132 -17.81123 207.00936 1.000 47.25792 267 PRO B CA 1
ATOM 4629 C C . PRO B 1 267 ? 173.24705 -17.28241 207.59454 1.000 48.92366 267 PRO B C 1
ATOM 4630 O O . PRO B 1 267 ? 173.20032 -16.50237 208.55185 1.000 50.99227 267 PRO B O 1
ATOM 4634 N N . SER B 1 268 ? 174.40046 -17.69898 207.06827 1.000 47.61840 268 SER B N 1
ATOM 4635 C CA . SER B 1 268 ? 175.68742 -17.27710 207.60730 1.000 47.12183 268 SER B CA 1
ATOM 4636 C C . SER B 1 268 ? 175.93285 -15.78508 207.43282 1.000 50.08603 268 SER B C 1
ATOM 4637 O O . SER B 1 268 ? 176.71809 -15.20183 208.19397 1.000 50.87012 268 SER B O 1
ATOM 4640 N N . PHE B 1 269 ? 175.26619 -15.15562 206.46707 1.000 47.72568 269 PHE B N 1
ATOM 4641 C CA . PHE B 1 269 ? 175.50394 -13.75960 206.13032 1.000 49.70513 269 PHE B CA 1
ATOM 4642 C C . PHE B 1 269 ? 174.35244 -12.85337 206.53950 1.000 50.16312 269 PHE B C 1
ATOM 4643 O O . PHE B 1 269 ? 174.33050 -11.68278 206.14674 1.000 47.76536 269 PHE B O 1
ATOM 4651 N N . GLU B 1 270 ? 173.41368 -13.36706 207.34194 1.000 53.76980 270 GLU B N 1
ATOM 4652 C CA . GLU B 1 270 ? 172.23291 -12.59927 207.71764 1.000 57.28221 270 GLU B CA 1
ATOM 4653 C C . GLU B 1 270 ? 172.59270 -11.23654 208.31400 1.000 52.82056 270 GLU B C 1
ATOM 4654 O O . GLU B 1 270 ? 171.92093 -10.23684 208.03619 1.000 46.50641 270 GLU B O 1
ATOM 4660 N N . LYS B 1 271 ? 173.64444 -11.17635 209.13230 1.000 46.35434 271 LYS B N 1
ATOM 4661 C CA . LYS B 1 271 ? 174.08428 -9.94291 209.77588 1.000 46.08947 271 LYS B CA 1
ATOM 4662 C C . LYS B 1 271 ? 175.51967 -9.60312 209.36714 1.000 49.35354 271 LYS B C 1
ATOM 4663 O O . LYS B 1 271 ? 176.34054 -9.16561 210.17349 1.000 57.79933 271 LYS B O 1
ATOM 4669 N N . THR B 1 272 ? 175.83333 -9.82286 208.09900 1.000 45.02863 272 THR B N 1
ATOM 4670 C CA . THR B 1 272 ? 177.16750 -9.65199 207.54514 1.000 44.97406 272 THR B CA 1
ATOM 4671 C C . THR B 1 272 ? 177.10817 -8.54367 206.50575 1.000 46.32984 272 THR B C 1
ATOM 4672 O O . THR B 1 272 ? 176.21062 -8.53353 205.65637 1.000 47.57842 272 THR B O 1
ATOM 4676 N N . SER B 1 273 ? 178.05664 -7.61815 206.56515 1.000 41.55257 273 SER B N 1
ATOM 4677 C CA . SER B 1 273 ? 178.02344 -6.49009 205.64250 1.000 40.69353 273 SER B CA 1
ATOM 4678 C C . SER B 1 273 ? 178.46732 -6.91746 204.25527 1.000 39.19452 273 SER B C 1
ATOM 4679 O O . SER B 1 273 ? 179.32956 -7.78389 204.09868 1.000 42.69099 273 SER B O 1
ATOM 4682 N N . PHE B 1 274 ? 177.86644 -6.30116 203.24689 1.000 36.33619 274 PHE B N 1
ATOM 4683 C CA . PHE B 1 274 ? 178.21679 -6.53503 201.85614 1.000 40.74251 274 PHE B CA 1
ATOM 4684 C C . PHE B 1 274 ? 178.74311 -5.25110 201.22626 1.000 46.12427 274 PHE B C 1
ATOM 4685 O O . PHE B 1 274 ? 178.10595 -4.19263 201.31278 1.000 45.03826 274 PHE B O 1
ATOM 4693 N N . LEU B 1 275 ? 179.89727 -5.34790 200.59337 1.000 43.06149 275 LEU B N 1
ATOM 4694 C CA . LEU B 1 275 ? 180.39578 -4.30243 199.71180 1.000 32.94934 275 LEU B CA 1
ATOM 4695 C C . LEU B 1 275 ? 180.30712 -4.87802 198.31030 1.000 33.61525 275 LEU B C 1
ATOM 4696 O O . LEU B 1 275 ? 180.99365 -5.85930 198.00398 1.000 36.65519 275 LEU B O 1
ATOM 4701 N N . VAL B 1 276 ? 179.42449 -4.32472 197.48374 1.000 31.27806 276 VAL B N 1
ATOM 4702 C CA . VAL B 1 276 ? 179.26632 -4.79325 196.11109 1.000 36.13066 276 VAL B CA 1
ATOM 4703 C C . VAL B 1 276 ? 180.13719 -3.90029 195.23693 1.000 37.87826 276 VAL B C 1
ATOM 4704 O O . VAL B 1 276 ? 179.91495 -2.68971 195.14759 1.000 44.61224 276 VAL B O 1
ATOM 4708 N N . PHE B 1 277 ? 181.16311 -4.48978 194.64173 1.000 35.89314 277 PHE B N 1
ATOM 4709 C CA . PHE B 1 277 ? 181.97422 -3.83895 193.61339 1.000 32.34857 277 PHE B CA 1
ATOM 4710 C C . PHE B 1 277 ? 181.34099 -4.18815 192.26772 1.000 33.13608 277 PHE B C 1
ATOM 4711 O O . PHE B 1 277 ? 181.45135 -5.32589 191.78566 1.000 32.61779 277 PHE B O 1
ATOM 4719 N N . LEU B 1 278 ? 180.61790 -3.23616 191.68916 1.000 30.90617 278 LEU B N 1
ATOM 4720 C CA . LEU B 1 278 ? 180.08513 -3.37088 190.33380 1.000 34.43955 278 LEU B CA 1
ATOM 4721 C C . LEU B 1 278 ? 181.24035 -3.05672 189.40433 1.000 35.36364 278 LEU B C 1
ATOM 4722 O O . LEU B 1 278 ? 181.51203 -1.90045 189.08421 1.000 41.77490 278 LEU B O 1
ATOM 4727 N N . ASN B 1 279 ? 181.92484 -4.10314 188.97033 1.000 33.57786 279 ASN B N 1
ATOM 4728 C CA . ASN B 1 279 ? 183.26768 -4.01164 188.41889 1.000 35.49737 279 ASN B CA 1
ATOM 4729 C C . ASN B 1 279 ? 183.22392 -3.92281 186.89167 1.000 34.82945 279 ASN B C 1
ATOM 4730 O O . ASN B 1 279 ? 182.16467 -4.01107 186.26142 1.000 37.33897 279 ASN B O 1
ATOM 4735 N N . LYS B 1 280 ? 184.40225 -3.76453 186.29102 1.000 36.59033 280 LYS B N 1
ATOM 4736 C CA . LYS B 1 280 ? 184.53905 -3.63110 184.84043 1.000 40.94678 280 LYS B CA 1
ATOM 4737 C C . LYS B 1 280 ? 183.73497 -2.43519 184.33251 1.000 43.96378 280 LYS B C 1
ATOM 4738 O O . LYS B 1 280 ? 183.09157 -2.47987 183.28048 1.000 47.40351 280 LYS B O 1
ATOM 4744 N N . TYR B 1 281 ? 183.78512 -1.34804 185.10491 1.000 39.98662 281 TYR B N 1
ATOM 4745 C CA . TYR B 1 281 ? 183.08197 -0.13010 184.74484 1.000 45.21657 281 TYR B CA 1
ATOM 4746 C C . TYR B 1 281 ? 183.64612 0.47884 183.45825 1.000 45.53722 281 TYR B C 1
ATOM 4747 O O . TYR B 1 281 ? 182.87733 1.02221 182.64981 1.000 46.81537 281 TYR B O 1
ATOM 4756 N N . ASP B 1 282 ? 184.97026 0.37552 183.24371 1.000 36.94954 282 ASP B N 1
ATOM 4757 C CA . ASP B 1 282 ? 185.59007 0.88562 182.01378 1.000 42.80745 282 ASP B CA 1
ATOM 4758 C C . ASP B 1 282 ? 185.06072 0.16987 180.77383 1.000 49.82156 282 ASP B C 1
ATOM 4759 O O . ASP B 1 282 ? 184.86021 0.80637 179.72954 1.000 55.20559 282 ASP B O 1
ATOM 4764 N N . ILE B 1 283 ? 184.83828 -1.15210 180.85185 1.000 43.16038 283 ILE B N 1
ATOM 4765 C CA . ILE B 1 283 ? 184.19397 -1.82716 179.72756 1.000 45.41874 283 ILE B CA 1
ATOM 4766 C C . ILE B 1 283 ? 182.74300 -1.38027 179.61878 1.000 45.30075 283 ILE B C 1
ATOM 4767 O O . ILE B 1 283 ? 182.25875 -1.04068 178.52872 1.000 46.45792 283 ILE B O 1
ATOM 4772 N N . PHE B 1 284 ? 182.04185 -1.34885 180.75667 1.000 42.72956 284 PHE B N 1
ATOM 4773 C CA . PHE B 1 284 ? 180.66480 -0.85722 180.79890 1.000 45.39713 284 PHE B CA 1
ATOM 4774 C C . PHE B 1 284 ? 180.50886 0.46194 180.04822 1.000 46.40018 284 PHE B C 1
ATOM 4775 O O . PHE B 1 284 ? 179.62213 0.59694 179.19921 1.000 49.67682 284 PHE B O 1
ATOM 4783 N N . ARG B 1 285 ? 181.37577 1.44449 180.33581 1.000 44.76757 285 ARG B N 1
ATOM 4784 C CA . ARG B 1 285 ? 181.21807 2.76206 179.70985 1.000 53.45065 285 ARG B CA 1
ATOM 4785 C C . ARG B 1 285 ? 181.20802 2.66635 178.19242 1.000 56.98242 285 ARG B C 1
ATOM 4786 O O . ARG B 1 285 ? 180.50097 3.43634 177.52823 1.000 59.39052 285 ARG B O 1
ATOM 4794 N N . LYS B 1 286 ? 181.98368 1.73371 177.62452 1.000 56.71804 286 LYS B N 1
ATOM 4795 C CA . LYS B 1 286 ? 182.01077 1.59101 176.17203 1.000 54.47641 286 LYS B CA 1
ATOM 4796 C C . LYS B 1 286 ? 180.80755 0.80162 175.67965 1.000 51.56642 286 LYS B C 1
ATOM 4797 O O . LYS B 1 286 ? 180.16676 1.18160 174.69176 1.000 55.15431 286 LYS B O 1
ATOM 4803 N N . LYS B 1 287 ? 180.46141 -0.27046 176.38579 1.000 48.22832 287 LYS B N 1
ATOM 4804 C CA . LYS B 1 287 ? 179.45525 -1.18735 175.86994 1.000 53.35854 287 LYS B CA 1
ATOM 4805 C C . LYS B 1 287 ? 178.06194 -0.57088 175.93335 1.000 54.53382 287 LYS B C 1
ATOM 4806 O O . LYS B 1 287 ? 177.26916 -0.71027 174.99007 1.000 59.16944 287 LYS B O 1
ATOM 4812 N N . VAL B 1 288 ? 177.76064 0.15155 177.01513 1.000 45.09157 288 VAL B N 1
ATOM 4813 C CA . VAL B 1 288 ? 176.40866 0.65395 177.21247 1.000 49.88816 288 VAL B CA 1
ATOM 4814 C C . VAL B 1 288 ? 176.03156 1.71217 176.17782 1.000 56.03201 288 VAL B C 1
ATOM 4815 O O . VAL B 1 288 ? 174.84290 1.96316 175.95280 1.000 58.08859 288 VAL B O 1
ATOM 4819 N N . LEU B 1 289 ? 177.01886 2.33729 175.53797 1.000 54.94408 289 LEU B N 1
ATOM 4820 C CA . LEU B 1 289 ? 176.75816 3.23540 174.42814 1.000 59.05251 289 LEU B CA 1
ATOM 4821 C C . LEU B 1 289 ? 176.41187 2.49082 173.14527 1.000 63.24349 289 LEU B C 1
ATOM 4822 O O . LEU B 1 289 ? 175.79813 3.07655 172.24574 1.000 65.43165 289 LEU B O 1
ATOM 4827 N N . SER B 1 290 ? 176.79204 1.22056 173.03329 1.000 63.49774 290 SER B N 1
ATOM 4828 C CA . SER B 1 290 ? 176.60103 0.46276 171.80223 1.000 66.47431 290 SER B CA 1
ATOM 4829 C C . SER B 1 290 ? 175.56047 -0.63595 171.91096 1.000 61.84011 290 SER B C 1
ATOM 4830 O O . SER B 1 290 ? 174.93041 -0.97880 170.90924 1.000 63.32510 290 SER B O 1
ATOM 4833 N N . VAL B 1 291 ? 175.37895 -1.20626 173.09233 1.000 56.38459 291 VAL B N 1
ATOM 4834 C CA . VAL B 1 291 ? 174.42579 -2.27845 173.31899 1.000 57.76242 291 VAL B CA 1
ATOM 4835 C C . VAL B 1 291 ? 173.45272 -1.79826 174.38948 1.000 57.91157 291 VAL B C 1
ATOM 4836 O O . VAL B 1 291 ? 173.86714 -1.52143 175.51952 1.000 51.36597 291 VAL B O 1
ATOM 4840 N N . PRO B 1 292 ? 172.16788 -1.63676 174.08073 1.000 59.39011 292 PRO B N 1
ATOM 4841 C CA . PRO B 1 292 ? 171.21032 -1.23774 175.11939 1.000 56.42196 292 PRO B CA 1
ATOM 4842 C C . PRO B 1 292 ? 171.01679 -2.35571 176.12271 1.000 53.80323 292 PRO B C 1
ATOM 4843 O O . PRO B 1 292 ? 171.08344 -3.53950 175.77902 1.000 56.33442 292 PRO B O 1
ATOM 4847 N N . LEU B 1 293 ? 170.79833 -1.96801 177.38728 1.000 50.74085 293 LEU B N 1
ATOM 4848 C CA . LEU B 1 293 ? 170.67200 -2.96473 178.45350 1.000 50.16594 293 LEU B CA 1
ATOM 4849 C C . LEU B 1 293 ? 169.48150 -3.88393 178.23614 1.000 52.49427 293 LEU B C 1
ATOM 4850 O O . LEU B 1 293 ? 169.43749 -4.97089 178.82488 1.000 53.44528 293 LEU B O 1
ATOM 4855 N N . ASN B 1 294 ? 168.52382 -3.46100 177.40319 1.000 53.73280 294 ASN B N 1
ATOM 4856 C CA . ASN B 1 294 ? 167.31198 -4.22400 177.13660 1.000 59.63220 294 ASN B CA 1
ATOM 4857 C C . ASN B 1 294 ? 167.58824 -5.57235 176.49968 1.000 63.20518 294 ASN B C 1
ATOM 4858 O O . ASN B 1 294 ? 166.70064 -6.43128 176.49822 1.000 69.28277 294 ASN B O 1
ATOM 4863 N N . VAL B 1 295 ? 168.77400 -5.77764 175.92546 1.000 61.36819 295 VAL B N 1
ATOM 4864 C CA . VAL B 1 295 ? 169.05466 -7.07987 175.33060 1.000 58.49959 295 VAL B CA 1
ATOM 4865 C C . VAL B 1 295 ? 169.07090 -8.15463 176.40451 1.000 54.61280 295 VAL B C 1
ATOM 4866 O O . VAL B 1 295 ? 168.69629 -9.30437 176.15208 1.000 59.35432 295 VAL B O 1
ATOM 4870 N N . CYS B 1 296 ? 169.44996 -7.78536 177.62110 1.000 51.72997 296 CYS B N 1
ATOM 4871 C CA . CYS B 1 296 ? 169.49490 -8.69863 178.74914 1.000 49.55116 296 CYS B CA 1
ATOM 4872 C C . CYS B 1 296 ? 168.11847 -8.85303 179.38513 1.000 49.47545 296 CYS B C 1
ATOM 4873 O O . CYS B 1 296 ? 167.39857 -7.86988 179.57191 1.000 50.40250 296 CYS B O 1
ATOM 4876 N N . GLU B 1 297 ? 167.77201 -10.09283 179.75066 1.000 54.29268 297 GLU B N 1
ATOM 4877 C CA . GLU B 1 297 ? 166.41896 -10.39445 180.21940 1.000 63.68785 297 GLU B CA 1
ATOM 4878 C C . GLU B 1 297 ? 166.04334 -9.61276 181.47493 1.000 58.14324 297 GLU B C 1
ATOM 4879 O O . GLU B 1 297 ? 164.88588 -9.21411 181.62256 1.000 60.28051 297 GLU B O 1
ATOM 4885 N N . VAL B 1 298 ? 166.98935 -9.37808 182.39086 1.000 51.20972 298 VAL B N 1
ATOM 4886 C CA . VAL B 1 298 ? 166.64723 -8.69620 183.64001 1.000 53.72286 298 VAL B CA 1
ATOM 4887 C C . VAL B 1 298 ? 166.59429 -7.17802 183.51838 1.000 56.63334 298 VAL B C 1
ATOM 4888 O O . VAL B 1 298 ? 166.21452 -6.50411 184.48727 1.000 57.33492 298 VAL B O 1
ATOM 4892 N N . PHE B 1 299 ? 166.94984 -6.61108 182.36127 1.000 53.45148 299 PHE B N 1
ATOM 4893 C CA . PHE B 1 299 ? 166.92943 -5.16816 182.15109 1.000 49.50126 299 PHE B CA 1
ATOM 4894 C C . PHE B 1 299 ? 165.90990 -4.78777 181.08458 1.000 60.73633 299 PHE B C 1
ATOM 4895 O O . PHE B 1 299 ? 166.10380 -3.81467 180.34972 1.000 65.17298 299 PHE B O 1
ATOM 4903 N N . ARG B 1 300 ? 164.82705 -5.56230 180.96905 1.000 66.25972 300 ARG B N 1
ATOM 4904 C CA . ARG B 1 300 ? 163.89202 -5.35407 179.86655 1.000 70.75372 300 ARG B CA 1
ATOM 4905 C C . ARG B 1 300 ? 163.17489 -4.01992 179.97950 1.000 76.02764 300 ARG B C 1
ATOM 4906 O O . ARG B 1 300 ? 162.79585 -3.43198 178.96025 1.000 78.78289 300 ARG B O 1
ATOM 4914 N N . ASP B 1 301 ? 162.99122 -3.52422 181.19993 1.000 77.97885 301 ASP B N 1
ATOM 4915 C CA . ASP B 1 301 ? 162.27077 -2.28463 181.45668 1.000 83.45126 301 ASP B CA 1
ATOM 4916 C C . ASP B 1 301 ? 163.15586 -1.03969 181.36255 1.000 75.96196 301 ASP B C 1
ATOM 4917 O O . ASP B 1 301 ? 162.69874 0.05293 181.71101 1.000 78.13613 301 ASP B O 1
ATOM 4922 N N . TYR B 1 302 ? 164.39670 -1.17416 180.89614 1.000 68.90044 302 TYR B N 1
ATOM 4923 C CA . TYR B 1 302 ? 165.28833 -0.02623 180.79130 1.000 67.84446 302 TYR B CA 1
ATOM 4924 C C . TYR B 1 302 ? 164.86523 0.89093 179.65131 1.000 74.38624 302 TYR B C 1
ATOM 4925 O O . TYR B 1 302 ? 164.37532 0.44273 178.61124 1.000 77.16566 302 TYR B O 1
ATOM 4934 N N . ASN B 1 303 ? 165.04567 2.19021 179.85430 1.000 78.88147 303 ASN B N 1
ATOM 4935 C CA . ASN B 1 303 ? 164.72566 3.18920 178.83767 1.000 83.25852 303 ASN B CA 1
ATOM 4936 C C . ASN B 1 303 ? 165.91677 4.13266 178.74384 1.000 83.53810 303 ASN B C 1
ATOM 4937 O O . ASN B 1 303 ? 166.08127 5.01480 179.59141 1.000 83.89875 303 ASN B O 1
ATOM 4942 N N . GLU B 1 304 ? 166.75360 3.90556 177.72948 1.000 84.86793 304 GLU B N 1
ATOM 4943 C CA . GLU B 1 304 ? 167.92882 4.72974 177.48075 1.000 86.26074 304 GLU B CA 1
ATOM 4944 C C . GLU B 1 304 ? 167.53588 6.20057 177.43758 1.000 86.13164 304 GLU B C 1
ATOM 4945 O O . GLU B 1 304 ? 166.45391 6.55954 176.96314 1.000 86.39090 304 GLU B O 1
ATOM 4951 N N . VAL B 1 305 ? 168.40258 7.05160 177.97466 1.000 84.60768 305 VAL B N 1
ATOM 4952 C CA . VAL B 1 305 ? 168.12892 8.47644 178.05351 1.000 84.31923 305 VAL B CA 1
ATOM 4953 C C . VAL B 1 305 ? 168.81815 9.20405 176.90837 1.000 83.57993 305 VAL B C 1
ATOM 4954 O O . VAL B 1 305 ? 169.67328 8.66251 176.20957 1.000 80.42638 305 VAL B O 1
ATOM 4958 N N . GLN B 1 306 ? 168.45454 10.46448 176.74579 1.000 87.72382 306 GLN B N 1
ATOM 4959 C CA . GLN B 1 306 ? 169.01038 11.37768 175.76779 1.000 89.75444 306 GLN B CA 1
ATOM 4960 C C . GLN B 1 306 ? 169.91407 12.36998 176.48665 1.000 83.73613 306 GLN B C 1
ATOM 4961 O O . GLN B 1 306 ? 169.62485 12.80234 177.61008 1.000 80.11596 306 GLN B O 1
ATOM 4967 N N . GLY B 1 307 ? 171.02526 12.70382 175.84225 1.000 83.03919 307 GLY B N 1
ATOM 4968 C CA . GLY B 1 307 ? 172.00846 13.56989 176.45888 1.000 80.53934 307 GLY B CA 1
ATOM 4969 C C . GLY B 1 307 ? 173.41799 13.17170 176.07945 1.000 76.41064 307 GLY B C 1
ATOM 4970 O O . GLY B 1 307 ? 173.61619 12.26460 175.26196 1.000 74.62293 307 GLY B O 1
ATOM 4971 N N . ASP B 1 308 ? 174.40783 13.84376 176.66227 1.000 73.58226 308 ASP B N 1
ATOM 4972 C CA . ASP B 1 308 ? 175.78473 13.49663 176.36983 1.000 73.23119 308 ASP B CA 1
ATOM 4973 C C . ASP B 1 308 ? 176.11312 12.11310 176.93931 1.000 69.83149 308 ASP B C 1
ATOM 4974 O O . ASP B 1 308 ? 175.34049 11.51044 177.69723 1.000 68.87172 308 ASP B O 1
ATOM 4979 N N . GLN B 1 309 ? 177.28045 11.60663 176.54681 1.000 73.98662 309 GLN B N 1
ATOM 4980 C CA . GLN B 1 309 ? 177.63879 10.24241 176.90138 1.000 70.71576 309 GLN B CA 1
ATOM 4981 C C . GLN B 1 309 ? 177.65382 10.04523 178.40659 1.000 66.62491 309 GLN B C 1
ATOM 4982 O O . GLN B 1 309 ? 177.24328 8.98808 178.89794 1.000 61.01001 309 GLN B O 1
ATOM 4988 N N . GLU B 1 310 ? 178.10975 11.05174 179.15896 1.000 68.25964 310 GLU B N 1
ATOM 4989 C CA . GLU B 1 310 ? 178.18943 10.87327 180.60255 1.000 69.88702 310 GLU B CA 1
ATOM 4990 C C . GLU B 1 310 ? 176.80052 10.74966 181.21737 1.000 71.49105 310 GLU B C 1
ATOM 4991 O O . GLU B 1 310 ? 176.60311 9.98104 182.16959 1.000 71.06574 310 GLU B O 1
ATOM 4997 N N . ARG B 1 311 ? 175.81727 11.46180 180.66413 1.000 70.92414 311 ARG B N 1
ATOM 4998 C CA . ARG B 1 311 ? 174.45252 11.31743 181.15608 1.000 69.37367 311 ARG B CA 1
ATOM 4999 C C . ARG B 1 311 ? 173.89365 9.94255 180.81022 1.000 63.82093 311 ARG B C 1
ATOM 5000 O O . ARG B 1 311 ? 173.30655 9.26969 181.66713 1.000 61.38757 311 ARG B O 1
ATOM 5008 N N . LYS B 1 312 ? 174.06867 9.51233 179.55447 1.000 61.86720 312 LYS B N 1
ATOM 5009 C CA . LYS B 1 312 ? 173.66365 8.16780 179.14339 1.000 60.65365 312 LYS B CA 1
ATOM 5010 C C . LYS B 1 312 ? 174.22323 7.11008 180.08616 1.000 56.51036 312 LYS B C 1
ATOM 5011 O O . LYS B 1 312 ? 173.48289 6.26104 180.59420 1.000 56.48998 312 LYS B O 1
ATOM 5017 N N . ILE B 1 313 ? 175.53401 7.18500 180.35045 1.000 54.78712 313 ILE B N 1
ATOM 5018 C CA . ILE B 1 313 ? 176.23769 6.21929 181.18859 1.000 53.69140 313 ILE B CA 1
ATOM 5019 C C . ILE B 1 313 ? 175.74731 6.29466 182.63645 1.000 55.21920 313 ILE B C 1
ATOM 5020 O O . ILE B 1 313 ? 175.45403 5.26804 183.26378 1.000 54.57410 313 ILE B O 1
ATOM 5025 N N . SER B 1 314 ? 175.65320 7.50936 183.18711 1.000 55.75113 314 SER B N 1
ATOM 5026 C CA . SER B 1 314 ? 175.22393 7.67822 184.57570 1.000 55.38043 314 SER B CA 1
ATOM 5027 C C . SER B 1 314 ? 173.85693 7.06029 184.81523 1.000 51.17713 314 SER B C 1
ATOM 5028 O O . SER B 1 314 ? 173.63438 6.39119 185.83400 1.000 45.38300 314 SER B O 1
ATOM 5031 N N . HIS B 1 315 ? 172.92305 7.29400 183.89450 1.000 48.99088 315 HIS B N 1
ATOM 5032 C CA . HIS B 1 315 ? 171.56794 6.78738 184.06357 1.000 53.44206 315 HIS B CA 1
ATOM 5033 C C . HIS B 1 315 ? 171.54029 5.25879 184.01437 1.000 54.35850 315 HIS B C 1
ATOM 5034 O O . HIS B 1 315 ? 170.86354 4.61768 184.82917 1.000 52.17324 315 HIS B O 1
ATOM 5041 N N . ALA B 1 316 ? 172.28878 4.65844 183.08019 1.000 50.90685 316 ALA B N 1
ATOM 5042 C CA . ALA B 1 316 ? 172.36378 3.20412 183.01719 1.000 51.09685 316 ALA B CA 1
ATOM 5043 C C . ALA B 1 316 ? 173.02747 2.62917 184.26336 1.000 49.30944 316 ALA B C 1
ATOM 5044 O O . ALA B 1 316 ? 172.58832 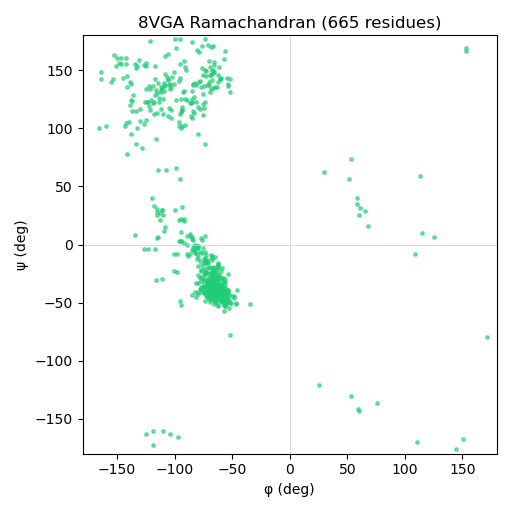1.59712 184.78216 1.000 44.76378 316 ALA B O 1
ATOM 5046 N N . LEU B 1 317 ? 174.08284 3.27977 184.76400 1.000 50.50437 317 LEU B N 1
ATOM 5047 C CA . LEU B 1 317 ? 174.71019 2.78351 185.98362 1.000 47.54837 317 LEU B CA 1
ATOM 5048 C C . LEU B 1 317 ? 173.75560 2.87560 187.17008 1.000 48.03097 317 LEU B C 1
ATOM 5049 O O . LEU B 1 317 ? 173.64061 1.92215 187.95075 1.000 45.44029 317 LEU B O 1
ATOM 5054 N N . GLN B 1 318 ? 173.03986 3.99849 187.31070 1.000 49.93610 318 GLN B N 1
ATOM 5055 C CA . GLN B 1 318 ? 172.12962 4.11850 188.44485 1.000 48.60943 318 GLN B CA 1
ATOM 5056 C C . GLN B 1 318 ? 170.99417 3.09666 188.35767 1.000 48.19575 318 GLN B C 1
ATOM 5057 O O . GLN B 1 318 ? 170.54207 2.58403 189.38881 1.000 45.84044 318 GLN B O 1
ATOM 5063 N N . TYR B 1 319 ? 170.56565 2.75068 187.13681 1.000 42.28973 319 TYR B N 1
ATOM 5064 C CA . TYR B 1 319 ? 169.53464 1.73722 186.93889 1.000 43.48234 319 TYR B CA 1
ATOM 5065 C C . TYR B 1 319 ? 170.01185 0.34721 187.38425 1.000 46.82050 319 TYR B C 1
ATOM 5066 O O . TYR B 1 319 ? 169.25099 -0.40142 188.00875 1.000 47.71586 319 TYR B O 1
ATOM 5075 N N . ILE B 1 320 ? 171.26078 -0.01998 187.08049 1.000 41.92442 320 ILE B N 1
ATOM 5076 C CA . ILE B 1 320 ? 171.75169 -1.33081 187.49751 1.000 43.62079 320 ILE B CA 1
ATOM 5077 C C . ILE B 1 320 ? 171.96772 -1.36230 189.00474 1.000 45.64976 320 ILE B C 1
ATOM 5078 O O . ILE B 1 320 ? 171.71683 -2.38525 189.66547 1.000 36.16478 320 ILE B O 1
ATOM 5083 N N . LYS B 1 321 ? 172.44088 -0.24515 189.57119 1.000 42.42085 321 LYS B N 1
ATOM 5084 C CA . LYS B 1 321 ? 172.61234 -0.17587 191.01465 1.000 40.26611 321 LYS B CA 1
ATOM 5085 C C . LYS B 1 321 ? 171.29216 -0.41785 191.72047 1.000 44.66035 321 LYS B C 1
ATOM 5086 O O . LYS B 1 321 ? 171.23132 -1.16354 192.70408 1.000 49.33108 321 LYS B O 1
ATOM 5092 N N . ASN B 1 322 ? 170.21510 0.16775 191.20026 1.000 42.27630 322 ASN B N 1
ATOM 5093 C CA . ASN B 1 322 ? 168.91620 -0.00389 191.82775 1.000 44.08889 322 ASN B CA 1
ATOM 5094 C C . ASN B 1 322 ? 168.41533 -1.44025 191.71543 1.000 43.67672 322 ASN B C 1
ATOM 5095 O O . ASN B 1 322 ? 167.76275 -1.94040 192.63819 1.000 40.61493 322 ASN B O 1
ATOM 5100 N N . LYS B 1 323 ? 168.68355 -2.11139 190.58837 1.000 42.63335 323 LYS B N 1
ATOM 5101 C CA . LYS B 1 323 ? 168.40681 -3.54108 190.50067 1.000 46.22990 323 LYS B CA 1
ATOM 5102 C C . LYS B 1 323 ? 169.10501 -4.29517 191.62868 1.000 42.68528 323 LYS B C 1
ATOM 5103 O O . LYS B 1 323 ? 168.50095 -5.13788 192.30433 1.000 39.84224 323 LYS B O 1
ATOM 5109 N N . PHE B 1 324 ? 170.37732 -3.98378 191.86286 1.000 40.41339 324 PHE B N 1
ATOM 5110 C CA . PHE B 1 324 ? 171.11208 -4.69490 192.89734 1.000 42.66071 324 PHE B CA 1
ATOM 5111 C C . PHE B 1 324 ? 170.60369 -4.33274 194.28687 1.000 44.42568 324 PHE B C 1
ATOM 5112 O O . PHE B 1 324 ? 170.49733 -5.19702 195.16055 1.000 54.86974 324 PHE B O 1
ATOM 5120 N N . ASP B 1 325 ? 170.27480 -3.06810 194.50452 1.000 44.45880 325 ASP B N 1
ATOM 5121 C CA . ASP B 1 325 ? 169.74391 -2.63780 195.78823 1.000 42.90453 325 ASP B CA 1
ATOM 5122 C C . ASP B 1 325 ? 168.39045 -3.28727 196.07375 1.000 44.72336 325 ASP B C 1
ATOM 5123 O O . ASP B 1 325 ? 168.06629 -3.56092 197.23752 1.000 43.87286 325 ASP B O 1
ATOM 5128 N N . GLU B 1 326 ? 167.59365 -3.55256 195.02998 1.000 43.55022 326 GLU B N 1
ATOM 5129 C CA . GLU B 1 326 ? 166.29904 -4.19109 195.24049 1.000 46.09625 326 GLU B CA 1
ATOM 5130 C C . GLU B 1 326 ? 166.46216 -5.64934 195.63785 1.000 47.42757 326 GLU B C 1
ATOM 5131 O O . GLU B 1 326 ? 165.67616 -6.16114 196.43917 1.000 48.57441 326 GLU B O 1
ATOM 5137 N N . ILE B 1 327 ? 167.48181 -6.32871 195.10979 1.000 46.89432 327 ILE B N 1
ATOM 5138 C CA . ILE B 1 327 ? 167.76380 -7.67996 195.57029 1.000 49.44276 327 ILE B CA 1
ATOM 5139 C C . ILE B 1 327 ? 168.13776 -7.66281 197.04299 1.000 46.24101 327 ILE B C 1
ATOM 5140 O O . ILE B 1 327 ? 167.72859 -8.54232 197.81689 1.000 45.69499 327 ILE B O 1
ATOM 5145 N N . TYR B 1 328 ? 168.91142 -6.65772 197.45907 1.000 41.80197 328 TYR B N 1
ATOM 5146 C CA . TYR B 1 328 ? 169.28968 -6.57088 198.86499 1.000 39.41004 328 TYR B CA 1
ATOM 5147 C C . TYR B 1 328 ? 168.07292 -6.29707 199.74456 1.000 44.75992 328 TYR B C 1
ATOM 5148 O O . TYR B 1 328 ? 167.86718 -6.98025 200.75363 1.000 47.90454 328 TYR B O 1
ATOM 5157 N N . LYS B 1 329 ? 167.22194 -5.34734 199.34487 1.000 45.21349 329 LYS B N 1
ATOM 5158 C CA . LYS B 1 329 ? 166.08596 -4.96389 200.17864 1.000 46.39893 329 LYS B CA 1
ATOM 5159 C C . LYS B 1 329 ? 165.11743 -6.12871 200.39149 1.000 51.46073 329 LYS B C 1
ATOM 5160 O O . LYS B 1 329 ? 164.70290 -6.40203 201.52481 1.000 54.54659 329 LYS B O 1
ATOM 5166 N N . ARG B 1 330 ? 164.75851 -6.84632 199.32419 1.000 50.53285 330 ARG B N 1
ATOM 5167 C CA . ARG B 1 330 ? 163.76559 -7.91018 199.47559 1.000 50.38574 330 ARG B CA 1
ATOM 5168 C C . ARG B 1 330 ? 164.32150 -9.17031 200.14066 1.000 53.59758 330 ARG B C 1
ATOM 5169 O O . ARG B 1 330 ? 163.55384 -10.10746 200.38479 1.000 57.66942 330 ARG B O 1
ATOM 5177 N N . ASN B 1 331 ? 165.61587 -9.21311 200.46208 1.000 48.64047 331 ASN B N 1
ATOM 5178 C CA . ASN B 1 331 ? 166.20876 -10.31484 201.21149 1.000 46.57464 331 ASN B CA 1
ATOM 5179 C C . ASN B 1 331 ? 166.71131 -9.89448 202.58715 1.000 51.74122 331 ASN B C 1
ATOM 5180 O O . ASN B 1 331 ? 167.35261 -10.69710 203.26993 1.000 53.56510 331 ASN B O 1
ATOM 5185 N N . THR B 1 332 ? 166.44304 -8.65545 203.00661 1.000 53.70529 332 THR B N 1
ATOM 5186 C CA . THR B 1 332 ? 166.97155 -8.08988 204.25076 1.000 53.22910 332 THR B CA 1
ATOM 5187 C C . THR B 1 332 ? 165.83215 -7.39961 204.99625 1.000 58.86867 332 THR B C 1
ATOM 5188 O O . THR B 1 332 ? 165.61523 -6.18961 204.84419 1.000 58.49860 332 THR B O 1
ATOM 5192 N N . PRO B 1 333 ? 165.08284 -8.14366 205.81685 1.000 60.71517 333 PRO B N 1
ATOM 5193 C CA . PRO B 1 333 ? 163.92952 -7.54459 206.51661 1.000 65.80775 333 PRO B CA 1
ATOM 5194 C C . PRO B 1 333 ? 164.26884 -6.34162 207.39171 1.000 70.60552 333 PRO B C 1
ATOM 5195 O O . PRO B 1 333 ? 163.50889 -5.36170 207.40453 1.000 71.69069 333 PRO B O 1
ATOM 5199 N N . GLY B 1 334 ? 165.37873 -6.38649 208.13456 1.000 69.81589 334 GLY B N 1
ATOM 5200 C CA . GLY B 1 334 ? 165.78922 -5.26107 208.95392 1.000 69.25085 334 GLY B CA 1
ATOM 5201 C C . GLY B 1 334 ? 166.48398 -4.13350 208.22322 1.000 66.89740 334 GLY B C 1
ATOM 5202 O O . GLY B 1 334 ? 166.84106 -3.13510 208.85198 1.000 68.37000 334 GLY B O 1
ATOM 5203 N N . LEU B 1 335 ? 166.68463 -4.26258 206.91091 1.000 63.85200 335 LEU B N 1
ATOM 5204 C CA . LEU B 1 335 ? 167.37910 -3.26885 206.08058 1.000 59.46562 335 LEU B CA 1
ATOM 5205 C C . LEU B 1 335 ? 168.73831 -2.97716 206.72168 1.000 56.72437 335 LEU B C 1
ATOM 5206 O O . LEU B 1 335 ? 169.47129 -3.91993 207.04440 1.000 55.52284 335 LEU B O 1
ATOM 5211 N N . GLY B 1 336 ? 169.11441 -1.71682 206.92237 1.000 56.99013 336 GLY B N 1
ATOM 5212 C CA . GLY B 1 336 ? 170.39969 -1.42024 207.53200 1.000 45.92678 336 GLY B CA 1
ATOM 5213 C C . GLY B 1 336 ? 170.47431 -1.69680 209.02302 1.000 52.09637 336 GLY B C 1
ATOM 5214 O O . GLY B 1 336 ? 171.57777 -1.67144 209.57756 1.000 55.19165 336 GLY B O 1
ATOM 5215 N N . THR B 1 337 ? 169.33906 -1.94077 209.69253 1.000 51.76070 337 THR B N 1
ATOM 5216 C CA . THR B 1 337 ? 169.41045 -2.45116 211.06075 1.000 63.04624 337 THR B CA 1
ATOM 5217 C C . THR B 1 337 ? 170.07651 -3.82116 211.10491 1.000 64.27980 337 THR B C 1
ATOM 5218 O O . THR B 1 337 ? 170.71762 -4.17541 212.10132 1.000 69.26919 337 THR B O 1
ATOM 5222 N N . GLN B 1 338 ? 169.93660 -4.59577 210.03481 1.000 58.65523 338 GLN B N 1
ATOM 5223 C CA . GLN B 1 338 ? 170.35042 -5.98887 209.97988 1.000 59.76075 338 GLN B CA 1
ATOM 5224 C C . GLN B 1 338 ? 171.75140 -6.14325 209.39129 1.000 55.90765 338 GLN B C 1
ATOM 5225 O O . GLN B 1 338 ? 172.62847 -6.75787 210.00505 1.000 52.00140 338 GLN B O 1
ATOM 5231 N N . ARG B 1 339 ? 171.98120 -5.56538 208.22156 1.000 41.11952 339 ARG B N 1
ATOM 5232 C CA . ARG B 1 339 ? 173.26551 -5.66547 207.54756 1.000 49.31035 339 ARG B CA 1
ATOM 5233 C C . ARG B 1 339 ? 173.30087 -4.57960 206.47489 1.000 50.58429 339 ARG B C 1
ATOM 5234 O O . ARG B 1 339 ? 172.27089 -4.28126 205.85589 1.000 50.44630 339 ARG B O 1
ATOM 5242 N N . LEU B 1 340 ? 174.46618 -3.96130 206.28460 1.000 49.42332 340 LEU B N 1
ATOM 5243 C CA . LEU B 1 340 ? 174.58501 -2.91947 205.27347 1.000 46.13967 340 LEU B CA 1
ATOM 5244 C C . LEU B 1 340 ? 175.00338 -3.52270 203.93633 1.000 46.51006 340 LEU B C 1
ATOM 5245 O O . LEU B 1 340 ? 175.69145 -4.53947 203.87409 1.000 50.06917 340 LEU B O 1
ATOM 5250 N N . CYS B 1 341 ? 174.58086 -2.87716 202.86440 1.000 45.98990 341 CYS B N 1
ATOM 5251 C CA . CYS B 1 341 ? 174.95266 -3.28069 201.51618 1.000 44.51296 341 CYS B CA 1
ATOM 5252 C C . CYS B 1 341 ? 175.23184 -2.01113 200.71640 1.000 44.93850 341 CYS B C 1
ATOM 5253 O O . CYS B 1 341 ? 174.29951 -1.28789 200.35054 1.000 52.39508 341 CYS B O 1
ATOM 5256 N N . TRP B 1 342 ? 176.51126 -1.72867 200.47290 1.000 38.42507 342 TRP B N 1
ATOM 5257 C CA . TRP B 1 342 ? 176.92530 -0.55787 199.70115 1.000 35.24321 342 TRP B CA 1
ATOM 5258 C C . TRP B 1 342 ? 177.39184 -0.98427 198.31591 1.000 38.37812 342 TRP B C 1
ATOM 5259 O O . TRP B 1 342 ? 178.02644 -2.03493 198.15718 1.000 43.62358 342 TRP B O 1
ATOM 5270 N N . LEU B 1 343 ? 177.06896 -0.15658 197.32238 1.000 38.19337 343 LEU B N 1
ATOM 5271 C CA . LEU B 1 343 ? 177.33870 -0.40557 195.90866 1.000 37.03783 343 LEU B CA 1
ATOM 5272 C C . LEU B 1 343 ? 178.39345 0.56877 195.39167 1.000 36.90238 343 LEU B C 1
ATOM 5273 O O . LEU B 1 343 ? 178.29087 1.77019 195.62747 1.000 38.50233 343 LEU B O 1
ATOM 5278 N N . PHE B 1 344 ? 179.39463 0.05850 194.67410 1.000 35.84736 344 PHE B N 1
ATOM 5279 C CA . PHE B 1 344 ? 180.47046 0.89482 194.15121 1.000 33.78369 344 PHE B CA 1
ATOM 5280 C C . PHE B 1 344 ? 180.80052 0.47972 192.72200 1.000 39.75468 344 PHE B C 1
ATOM 5281 O O . PHE B 1 344 ? 181.13479 -0.67976 192.48613 1.000 36.74295 344 PHE B O 1
ATOM 5289 N N . GLU B 1 345 ? 180.74810 1.40659 191.76799 1.000 41.64160 345 GLU B N 1
ATOM 5290 C CA . GLU B 1 345 ? 181.32359 1.09257 190.46892 1.000 41.17716 345 GLU B CA 1
ATOM 5291 C C . GLU B 1 345 ? 182.83489 1.15215 190.60086 1.000 40.80696 345 GLU B C 1
ATOM 5292 O O . GLU B 1 345 ? 183.37666 2.04956 191.25448 1.000 43.41304 345 GLU B O 1
ATOM 5298 N N . THR B 1 346 ? 183.51378 0.16908 190.02013 1.000 35.08107 346 THR B N 1
ATOM 5299 C CA . THR B 1 346 ? 184.95610 0.04384 190.16614 1.000 42.50305 346 THR B CA 1
ATOM 5300 C C . THR B 1 346 ? 185.54538 -0.43130 188.85299 1.000 44.23682 346 THR B C 1
ATOM 5301 O O . THR B 1 346 ? 184.83947 -0.98254 188.00719 1.000 41.34215 346 THR B O 1
ATOM 5305 N N . THR B 1 347 ? 186.85250 -0.21348 188.70193 1.000 34.98695 347 THR B N 1
ATOM 5306 C CA . THR B 1 347 ? 187.67082 -0.84835 187.66755 1.000 39.04715 347 THR B CA 1
ATOM 5307 C C . THR B 1 347 ? 188.86320 -1.49932 188.37592 1.000 38.53616 347 THR B C 1
ATOM 5308 O O . THR B 1 347 ? 189.80323 -0.80965 188.79250 1.000 35.87514 347 THR B O 1
ATOM 5312 N N . ALA B 1 348 ? 188.81890 -2.83182 188.52357 1.000 37.15932 348 ALA B N 1
ATOM 5313 C CA . ALA B 1 348 ? 189.79563 -3.51635 189.37141 1.000 41.15482 348 ALA B CA 1
ATOM 5314 C C . ALA B 1 348 ? 191.22911 -3.37437 188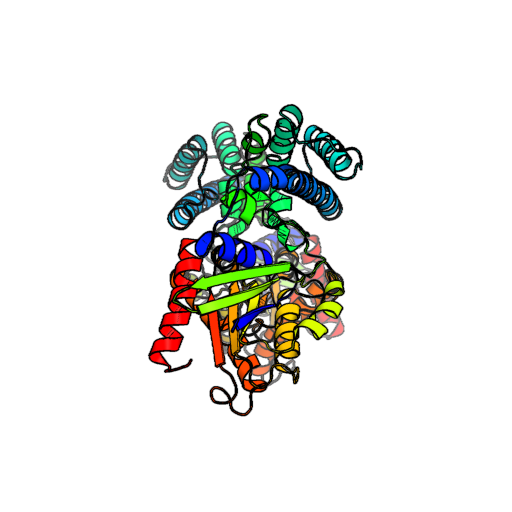.85683 1.000 41.50483 348 ALA B C 1
ATOM 5315 O O . ALA B 1 348 ? 192.17031 -3.47478 189.65359 1.000 43.70385 348 ALA B O 1
ATOM 5317 N N . LEU B 1 349 ? 191.41020 -3.12031 187.55601 1.000 41.65355 349 LEU B N 1
ATOM 5318 C CA . LEU B 1 349 ? 192.74790 -2.91918 187.00674 1.000 47.29520 349 LEU B CA 1
ATOM 5319 C C . LEU B 1 349 ? 193.35620 -1.59440 187.44855 1.000 48.80996 349 LEU B C 1
ATOM 5320 O O . LEU B 1 349 ? 194.57975 -1.46310 187.47548 1.000 55.83529 349 LEU B O 1
ATOM 5325 N N . ASP B 1 350 ? 192.52635 -0.61304 187.80081 1.000 50.94897 350 ASP B N 1
ATOM 5326 C CA . ASP B 1 350 ? 192.96288 0.77342 187.94012 1.000 57.22332 350 ASP B CA 1
ATOM 5327 C C . ASP B 1 350 ? 193.29065 1.09908 189.39398 1.000 53.56185 350 ASP B C 1
ATOM 5328 O O . ASP B 1 350 ? 192.36443 1.29448 190.19295 1.000 53.18349 350 ASP B O 1
ATOM 5333 N N . PRO B 1 351 ? 1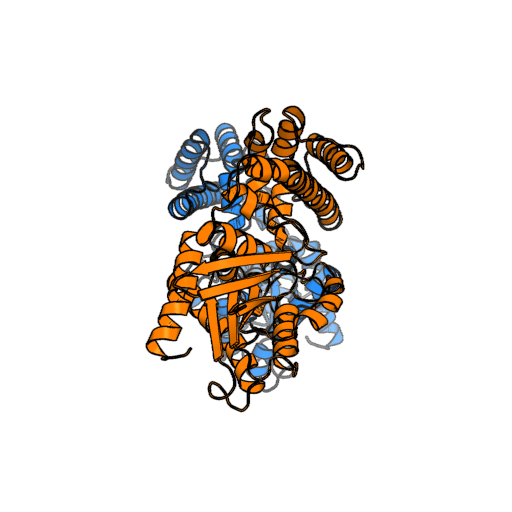94.56643 1.21224 189.77265 1.000 56.32708 351 PRO B N 1
ATOM 5334 C CA . PRO B 1 351 ? 194.87850 1.50475 191.18600 1.000 52.50606 351 PRO B CA 1
ATOM 5335 C C . PRO B 1 351 ? 194.25165 2.78737 191.70089 1.000 54.37748 351 PRO B C 1
ATOM 5336 O O . PRO B 1 351 ? 193.81959 2.83031 192.85923 1.000 57.90922 351 PRO B O 1
ATOM 5340 N N . ARG B 1 352 ? 194.18904 3.83576 190.87595 1.000 53.19249 352 ARG B N 1
ATOM 5341 C CA . ARG B 1 352 ? 193.61756 5.10197 191.32569 1.000 59.97224 352 ARG B CA 1
ATOM 5342 C C . ARG B 1 352 ? 192.14919 4.92919 191.71811 1.000 57.03622 352 ARG B C 1
ATOM 5343 O O . ARG B 1 352 ? 191.71952 5.38201 192.78741 1.000 57.75802 352 ARG B O 1
ATOM 5351 N N . ILE B 1 353 ? 191.36988 4.24453 190.87873 1.000 51.22677 353 ILE B N 1
ATOM 5352 C CA . ILE B 1 353 ? 189.94494 4.05709 191.15497 1.000 47.78331 353 ILE B CA 1
ATOM 5353 C C . ILE B 1 353 ? 189.73871 3.12300 192.35011 1.000 48.59159 353 ILE B C 1
ATOM 5354 O O . ILE B 1 353 ? 188.80595 3.29948 193.14794 1.000 49.97983 353 ILE B O 1
ATOM 5359 N N . MET B 1 354 ? 190.60510 2.12065 192.49769 1.000 41.91098 354 MET B N 1
ATOM 5360 C CA . MET B 1 354 ? 190.51667 1.24546 193.65518 1.000 44.54935 354 MET B CA 1
ATOM 5361 C C . MET B 1 354 ? 190.90477 1.98085 194.93558 1.000 46.94155 354 MET B C 1
ATOM 5362 O O . MET B 1 354 ? 190.23194 1.83356 195.96211 1.000 48.93065 354 MET B O 1
ATOM 5367 N N . LYS B 1 355 ? 191.97823 2.78254 194.90308 1.000 47.22241 355 LYS B N 1
ATOM 5368 C CA . LYS B 1 355 ? 192.31995 3.57268 196.08750 1.000 51.60345 355 LYS B CA 1
ATOM 5369 C C . LYS B 1 355 ? 191.17364 4.49871 196.48296 1.000 52.17038 355 LYS B C 1
ATOM 5370 O O . LYS B 1 355 ? 190.85823 4.63234 197.67305 1.000 53.96225 355 LYS B O 1
ATOM 5376 N N . TYR B 1 356 ? 190.52199 5.12398 195.49560 1.000 48.56069 356 TYR B N 1
ATOM 5377 C CA . TYR B 1 356 ? 189.34523 5.94417 195.77898 1.000 49.63797 356 TYR B CA 1
ATOM 5378 C C . TYR B 1 356 ? 188.21024 5.10400 196.36161 1.000 49.77544 356 TYR B C 1
ATOM 5379 O O . TYR B 1 356 ? 187.53778 5.52882 197.31080 1.000 45.16517 356 TYR B O 1
ATOM 5388 N N . THR B 1 357 ? 187.97900 3.90886 195.80116 1.000 49.03331 357 THR B N 1
ATOM 5389 C CA . THR B 1 357 ? 186.85826 3.08411 196.24749 1.000 43.24851 357 THR B CA 1
ATOM 5390 C C . THR B 1 357 ? 187.03661 2.64305 197.69283 1.000 44.37511 357 THR B C 1
ATOM 5391 O O . THR B 1 357 ? 186.08443 2.66482 198.47891 1.000 48.66349 357 THR B O 1
ATOM 5395 N N . PHE B 1 358 ? 188.25005 2.24365 198.06571 1.000 42.79255 358 PHE B N 1
ATOM 5396 C CA . PHE B 1 358 ? 188.47710 1.84641 199.44630 1.000 44.03948 358 PHE B CA 1
ATOM 5397 C C . PHE B 1 358 ? 188.44724 3.04730 200.37780 1.000 45.06759 358 PHE B C 1
ATOM 5398 O O . PHE B 1 358 ? 188.01700 2.93053 201.52628 1.000 47.50495 358 PHE B O 1
ATOM 5406 N N . GLU B 1 359 ? 188.88569 4.21003 199.91294 1.000 50.69884 359 GLU B N 1
ATOM 5407 C CA . GLU B 1 359 ? 188.74223 5.38450 200.75581 1.000 50.66606 359 GLU B CA 1
ATOM 5408 C C . GLU B 1 359 ? 187.28371 5.81293 200.86354 1.000 47.84754 359 GLU B C 1
ATOM 5409 O O . GLU B 1 359 ? 186.87181 6.33667 201.90250 1.000 48.14737 359 GLU B O 1
ATOM 5415 N N . LEU B 1 360 ? 186.47556 5.56158 199.83123 1.000 45.21131 360 LEU B N 1
ATOM 5416 C CA . LEU B 1 360 ? 185.05531 5.86709 199.95334 1.000 42.92279 360 LEU B CA 1
ATOM 5417 C C . LEU B 1 360 ? 184.38314 4.97073 200.99365 1.000 43.53554 360 LEU B C 1
ATOM 5418 O O . LEU B 1 360 ? 183.51488 5.42965 201.74203 1.000 47.17448 360 LEU B O 1
ATOM 5423 N N . VAL B 1 361 ? 184.80011 3.71126 201.08728 1.000 39.34550 361 VAL B N 1
ATOM 5424 C CA . VAL B 1 361 ? 184.25964 2.82199 202.10641 1.000 38.81032 361 VAL B CA 1
ATOM 5425 C C . VAL B 1 361 ? 184.53436 3.38371 203.49534 1.000 43.92373 361 VAL B C 1
ATOM 5426 O O . VAL B 1 361 ? 183.63498 3.46911 204.33919 1.000 47.03563 361 VAL B O 1
ATOM 5430 N N . ASP B 1 362 ? 185.78035 3.79086 203.75098 1.000 43.06913 362 ASP B N 1
ATOM 5431 C CA . ASP B 1 362 ? 186.09481 4.38514 205.04616 1.000 47.76277 362 ASP B CA 1
ATOM 5432 C C . ASP B 1 362 ? 185.26178 5.63776 205.28001 1.000 50.78420 362 ASP B C 1
ATOM 5433 O O . ASP B 1 362 ? 184.77119 5.87277 206.38879 1.000 50.63352 362 ASP B O 1
ATOM 5438 N N . LYS B 1 363 ? 185.07321 6.44161 204.23184 1.000 44.49265 363 LYS B N 1
ATOM 5439 C CA . LYS B 1 363 ? 184.32434 7.67513 204.36670 1.000 39.94865 363 LYS B CA 1
ATOM 5440 C C . LYS B 1 363 ? 182.85104 7.39009 204.66149 1.000 46.98959 363 LYS B C 1
ATOM 5441 O O . LYS B 1 363 ? 182.20557 8.11972 205.43423 1.000 43.58632 363 LYS B O 1
ATOM 5447 N N . ASN B 1 364 ? 182.30363 6.33900 204.04101 1.000 43.65988 364 ASN B N 1
ATOM 5448 C CA . ASN B 1 364 ? 180.94435 5.92467 204.35376 1.000 34.79707 364 ASN B CA 1
ATOM 5449 C C . ASN B 1 364 ? 180.83868 5.45615 205.80323 1.000 39.16510 364 ASN B C 1
ATOM 5450 O O . ASN B 1 364 ? 179.90209 5.82904 206.51987 1.000 44.66513 364 ASN B O 1
ATOM 5455 N N . LEU B 1 365 ? 181.80792 4.66193 206.25912 1.000 34.72071 365 LEU B N 1
ATOM 5456 C CA . LEU B 1 365 ? 181.79415 4.18738 207.63728 1.000 38.93663 365 LEU B CA 1
ATOM 5457 C C . LEU B 1 365 ? 181.87384 5.34892 208.62234 1.000 41.01302 365 LEU B C 1
ATOM 5458 O O . LEU B 1 365 ? 181.11261 5.40263 209.59361 1.000 46.35713 365 LEU B O 1
ATOM 5463 N N . VAL B 1 366 ? 182.78434 6.29505 208.38434 1.000 42.67243 366 VAL B N 1
ATOM 5464 C CA . VAL B 1 366 ? 182.95993 7.40802 209.31659 1.000 47.45669 366 VAL B CA 1
ATOM 5465 C C . VAL B 1 366 ? 181.65336 8.18735 209.47559 1.000 46.25418 366 VAL B C 1
ATOM 5466 O O . VAL B 1 366 ? 181.21058 8.46844 210.59612 1.000 43.61284 366 VAL B O 1
ATOM 5470 N N . VAL B 1 367 ? 181.00557 8.53010 208.35802 1.000 45.58779 367 VAL B N 1
ATOM 5471 C CA . VAL B 1 367 ? 179.80730 9.35820 208.43411 1.000 48.10488 367 VAL B CA 1
ATOM 5472 C C . VAL B 1 367 ? 178.60662 8.56347 208.94621 1.000 49.11189 367 VAL B C 1
ATOM 5473 O O . VAL B 1 367 ? 177.71061 9.14609 209.57227 1.000 49.80695 367 VAL B O 1
ATOM 5477 N N . SER B 1 368 ? 178.58954 7.24269 208.74304 1.000 48.85543 368 SER B N 1
ATOM 5478 C CA . SER B 1 368 ? 177.59486 6.34093 209.32231 1.000 45.09054 368 SER B CA 1
ATOM 5479 C C . SER B 1 368 ? 177.87233 5.97819 210.77516 1.000 44.07752 368 SER B C 1
ATOM 5480 O O . SER B 1 368 ? 177.06798 5.24653 211.35611 1.000 43.51173 368 SER B O 1
ATOM 5483 N N . SER B 1 369 ? 178.97141 6.47186 211.36135 1.000 45.52664 369 SER B N 1
ATOM 5484 C CA . SER B 1 369 ? 179.54450 6.00255 212.62369 1.000 53.45292 369 SER B CA 1
ATOM 5485 C C . SER B 1 369 ? 179.25906 4.51937 212.83282 1.000 62.17427 369 SER B C 1
ATOM 5486 O O . SER B 1 369 ? 178.57120 4.11703 213.77685 1.000 65.91263 369 SER B O 1
ATOM 5489 N N . ILE B 1 370 ? 179.78373 3.70512 211.92708 1.000 67.97263 370 ILE B N 1
ATOM 5490 C CA . ILE B 1 370 ? 179.69891 2.25797 212.00251 1.000 70.72790 370 ILE B CA 1
ATOM 5491 C C . ILE B 1 370 ? 181.08800 1.73044 212.32532 1.000 80.26299 370 ILE B C 1
ATOM 5492 O O . ILE B 1 370 ? 182.07738 2.16441 211.72086 1.000 77.61324 370 ILE B O 1
ATOM 5497 N N . SER B 1 371 ? 181.16393 0.82807 213.30189 1.000 93.62638 371 SER B N 1
ATOM 5498 C CA . SER B 1 371 ? 182.38583 0.06659 213.56627 1.000 102.03270 371 SER B CA 1
ATOM 5499 C C . SER B 1 371 ? 182.16218 -1.41713 213.30218 1.000 102.09417 371 SER B C 1
ATOM 5500 O O . SER B 1 371 ? 181.08799 -1.93784 213.58842 1.000 102.94739 371 SER B O 1
#

Nearest PDB structures (foldseek):
  8vga-assembly1_A  TM=1.002E+00  e=8.512E-61  Selaginella moellendorffii
  2xtz-assembly1_A  TM=9.603E-01  e=9.342E-42  Arabidopsis thaliana
  1fqj-assembly1_A  TM=9.249E-01  e=4.096E-32  Bos taurus
  2ihb-assembly1_A  TM=9.121E-01  e=5.734E-32  Homo sapiens
  6m8h-assembly1_A  TM=9.216E-01  e=3.647E-31  Rattus norvegicus

B-factor: mean 58.42, std 18.32, range [25.54, 133.39]

Sequence (673 aa):
NVYKLLLLGSGESGKSTIFKQIKLLYNTGFGVEELKNYTPVIHANVYQAIKILYEGCLDLQKKDVSGEYTMRRENMEHGKRIAEIGDGVDYHPIGLLESDLIAQIWSDPAIQATYRKANELQLPDCTEYFLSSGVDRLAKPDYIPTEEDILHARVRTTGIADVVFKHDGHTYRVFDVGGQRNERRKWLHLFDGVKAVIFCAALSEYDQNLFEDEGKNRMVETMELFESVLRHPSFEKTSFLVFLNKYDIFRKKVLSVPLNVCEVFRDYNEVQGDQERKISHALQYIKNNKFDEIYKRNTPGLGTQRLCWLFETTALDPRIMKYTFELVDKNLVVSSISKNVYKLLLLGSGESGKSTIFKQIKLLYNTGFGVEELKNYTPVIHANVYQAIKILYEGCLDLQKKDVSGEYTMRRENMEHGKRIAEIGDGVDYHPIGLLESDLIAQIWSDPAIQATYRKANELQLPDCTEYFLSGVDRLAKPDYIPTEEDILHARVRTTGIADVVFKHDGHTYRVFDVGGQRNERRKWLHLFDGVKAVIFCAALSEYDQNLFEDEGKNRMVETMELFESVLRHPSFEKTSFLVFLNKYDIFRKKVLSVPLNVCEVFRDYNEVQGDQERKISHALQYIKNKFDEIYKRNTPGLGTQRLCWLFETTALDPRIMKYTFELVDKNLVVSSIS